Protein AF-A0A2D4SKU7-F1 (afdb_monomer)

Structure (mmCIF, N/CA/C/O backbone):
data_AF-A0A2D4SKU7-F1
#
_entry.id   AF-A0A2D4SKU7-F1
#
loop_
_atom_site.group_PDB
_atom_site.id
_atom_site.type_symbol
_atom_site.label_atom_id
_atom_site.label_alt_id
_atom_site.label_comp_id
_atom_site.label_asym_id
_atom_site.label_entity_id
_atom_site.label_seq_id
_atom_site.pdbx_PDB_ins_code
_atom_site.Cartn_x
_atom_site.Cartn_y
_atom_site.Cartn_z
_atom_site.occupancy
_atom_site.B_iso_or_equiv
_atom_site.auth_seq_id
_atom_site.auth_comp_id
_atom_site.auth_asym_id
_atom_site.auth_atom_id
_atom_site.pdbx_PDB_model_num
ATOM 1 N N . GLY A 1 1 ? -7.845 -30.306 3.297 1.00 78.06 1 GLY A N 1
ATOM 2 C CA . GLY A 1 1 ? -8.300 -29.104 2.584 1.00 78.06 1 GLY A CA 1
ATOM 3 C C . GLY A 1 1 ? -9.261 -28.316 3.445 1.00 78.06 1 GLY A C 1
ATOM 4 O O . GLY A 1 1 ? -8.821 -27.624 4.348 1.00 78.06 1 GLY A O 1
ATOM 5 N N . LEU A 1 2 ? -10.568 -28.457 3.216 1.00 81.75 2 LEU A N 1
ATOM 6 C CA . LEU A 1 2 ? -11.582 -27.670 3.930 1.00 81.75 2 LEU A CA 1
ATOM 7 C C . LEU A 1 2 ? -11.610 -27.916 5.449 1.00 81.75 2 LEU A C 1
ATOM 9 O O . LEU A 1 2 ? -11.621 -26.954 6.203 1.00 81.75 2 LEU A O 1
ATOM 13 N N . SER A 1 3 ? -11.548 -29.174 5.896 1.00 86.38 3 SER A N 1
ATOM 14 C CA . SER A 1 3 ? -11.511 -29.528 7.328 1.00 86.38 3 SER A CA 1
ATOM 15 C C . SER A 1 3 ? -10.332 -28.902 8.078 1.00 86.38 3 SER A C 1
ATOM 17 O O . SER A 1 3 ? -10.432 -28.533 9.243 1.00 86.38 3 SER A O 1
ATOM 19 N N . GLU A 1 4 ? -9.208 -28.751 7.390 1.00 87.31 4 GLU A N 1
ATOM 20 C CA . GLU A 1 4 ? -8.009 -28.124 7.928 1.00 87.31 4 GLU A CA 1
ATOM 21 C C . GLU A 1 4 ? -8.198 -26.608 8.065 1.00 87.31 4 GLU A C 1
ATOM 23 O O . GLU A 1 4 ? -7.924 -26.058 9.127 1.00 87.31 4 GLU A O 1
ATOM 28 N N . VAL A 1 5 ? -8.768 -25.944 7.052 1.00 85.75 5 VAL A N 1
ATOM 29 C CA . VAL A 1 5 ? -9.139 -24.523 7.158 1.00 85.75 5 VAL A CA 1
ATOM 30 C C . VAL A 1 5 ? -10.176 -24.298 8.256 1.00 85.75 5 VAL A C 1
ATOM 32 O O . VAL A 1 5 ? -10.014 -23.365 9.033 1.00 85.75 5 VAL A O 1
ATOM 35 N N . GLN A 1 6 ? -11.180 -25.174 8.383 1.00 89.50 6 GLN A N 1
ATOM 36 C CA . GLN A 1 6 ? -12.150 -25.140 9.484 1.00 89.50 6 GLN A CA 1
ATOM 37 C C . GLN A 1 6 ? -11.443 -25.162 10.843 1.00 89.50 6 GLN A C 1
ATOM 39 O O . GLN A 1 6 ? -11.749 -24.337 11.695 1.00 89.50 6 GLN A O 1
ATOM 44 N N . SER A 1 7 ? -10.430 -26.018 11.012 1.00 90.44 7 SER A N 1
ATOM 45 C CA . SER A 1 7 ? -9.638 -26.047 12.249 1.00 90.44 7 SER A CA 1
ATOM 46 C C . SER A 1 7 ? -8.828 -24.767 12.497 1.00 90.44 7 SER A C 1
ATOM 48 O O . SER A 1 7 ? -8.587 -24.409 13.646 1.00 90.44 7 SER A O 1
ATOM 50 N N . TYR A 1 8 ? -8.409 -24.057 11.443 1.00 88.81 8 TYR A N 1
ATOM 51 C CA . TYR A 1 8 ? -7.686 -22.785 11.571 1.00 88.81 8 TYR A CA 1
ATOM 52 C C . TYR A 1 8 ? -8.610 -21.632 11.968 1.00 88.81 8 TYR A C 1
ATOM 54 O O . TYR A 1 8 ? -8.194 -20.744 12.719 1.00 88.81 8 TYR A O 1
ATOM 62 N N . ILE A 1 9 ? -9.857 -21.662 11.488 1.00 89.38 9 ILE A N 1
ATOM 63 C CA . ILE A 1 9 ? -10.848 -20.612 11.738 1.00 89.38 9 ILE A CA 1
ATOM 64 C C . ILE A 1 9 ? -11.723 -20.860 12.975 1.00 89.38 9 ILE A C 1
ATOM 66 O O . ILE A 1 9 ? -12.440 -19.955 13.370 1.00 89.38 9 ILE A O 1
ATOM 70 N N . ASP A 1 10 ? -11.659 -22.034 13.609 1.00 90.56 10 ASP A N 1
ATOM 71 C CA . ASP A 1 10 ? -12.553 -22.434 14.716 1.00 90.56 10 ASP A CA 1
ATOM 72 C C . ASP A 1 10 ? -12.557 -21.439 15.895 1.00 90.56 10 ASP A C 1
ATOM 74 O O . ASP A 1 10 ? -13.580 -21.156 16.510 1.00 90.56 10 ASP A O 1
ATOM 78 N N . GLN A 1 11 ? -11.408 -20.811 16.160 1.00 90.00 11 GLN A N 1
ATOM 79 C CA . GLN A 1 11 ? -11.264 -19.777 17.193 1.00 90.00 11 GLN A CA 1
ATOM 80 C C . GLN A 1 11 ? -11.868 -18.403 16.819 1.00 90.00 11 GLN A C 1
ATOM 82 O O . GLN A 1 11 ? -11.885 -17.493 17.654 1.00 90.00 11 GLN A O 1
ATOM 87 N N . TRP A 1 12 ? -12.299 -18.214 15.571 1.00 91.25 12 TRP A N 1
ATOM 88 C CA . TRP A 1 12 ? -12.826 -16.964 15.015 1.00 91.25 12 TRP A CA 1
ATOM 89 C C . TRP A 1 12 ? -14.350 -17.039 14.925 1.00 91.25 12 TRP A C 1
ATOM 91 O O . TRP A 1 12 ? -14.935 -17.181 13.852 1.00 91.25 12 TRP A O 1
ATOM 101 N N . THR A 1 13 ? -14.993 -16.990 16.091 1.00 93.81 13 THR A N 1
ATOM 102 C CA . THR A 1 13 ? -16.454 -17.027 16.196 1.00 93.81 13 THR A CA 1
ATOM 103 C C . THR A 1 13 ? -17.090 -15.751 15.642 1.00 93.81 13 THR A C 1
ATOM 105 O O . THR A 1 13 ? -16.451 -14.700 15.577 1.00 93.81 13 THR A O 1
ATOM 108 N N . LEU A 1 14 ? -18.377 -15.836 15.284 1.00 93.81 14 LEU A N 1
ATOM 109 C CA . LEU A 1 14 ? -19.170 -14.700 14.804 1.00 93.81 14 LEU A CA 1
ATOM 110 C C . LEU A 1 14 ? -19.081 -13.496 15.757 1.00 93.81 14 LEU A C 1
ATOM 112 O O . LEU A 1 14 ? -18.708 -12.414 15.321 1.00 93.81 14 LEU A O 1
ATOM 116 N N . GLU A 1 15 ? -19.366 -13.717 17.043 1.00 95.06 15 GLU A N 1
ATOM 117 C CA . GLU A 1 15 ? -19.338 -12.698 18.104 1.00 95.06 15 GLU A CA 1
ATOM 118 C C . GLU A 1 15 ? -17.958 -12.039 18.219 1.00 95.06 15 GLU A C 1
ATOM 120 O O . GLU A 1 15 ? -17.820 -10.815 18.247 1.00 95.06 15 GLU A O 1
ATOM 125 N N . ARG A 1 16 ? -16.896 -12.854 18.210 1.00 94.12 16 ARG A N 1
ATOM 126 C CA . ARG A 1 16 ? -15.523 -12.352 18.286 1.00 94.12 16 ARG A CA 1
ATOM 127 C C . ARG A 1 16 ? -15.187 -11.476 17.081 1.00 94.12 16 ARG A C 1
ATOM 129 O O . ARG A 1 16 ? -14.593 -10.414 17.251 1.00 94.12 16 ARG A O 1
ATOM 136 N N . CYS A 1 17 ? -15.532 -11.920 15.875 1.00 94.00 17 CYS A N 1
ATOM 137 C CA . CYS A 1 17 ? -15.286 -11.165 14.649 1.00 94.00 17 CYS A CA 1
ATOM 138 C C . CYS A 1 17 ? -16.103 -9.870 14.598 1.00 94.00 17 CYS A C 1
ATOM 140 O O . CYS A 1 17 ? -15.540 -8.832 14.262 1.00 94.00 17 CYS A O 1
ATOM 142 N N . ALA A 1 18 ? -17.381 -9.910 14.980 1.00 94.00 18 ALA A N 1
ATOM 143 C CA . ALA A 1 18 ? -18.250 -8.738 15.026 1.00 94.00 18 ALA A CA 1
ATOM 144 C C . ALA A 1 18 ? -17.685 -7.665 15.971 1.00 94.00 18 ALA A C 1
ATOM 146 O O . ALA A 1 18 ? -17.494 -6.524 15.550 1.00 94.00 18 ALA A O 1
ATOM 147 N N . ASN A 1 19 ? -17.279 -8.061 17.183 1.00 91.44 19 ASN A N 1
ATOM 148 C CA . ASN A 1 19 ? -16.647 -7.170 18.157 1.00 91.44 19 ASN A CA 1
ATOM 149 C C . ASN A 1 19 ? -15.362 -6.519 17.605 1.00 91.44 19 ASN A C 1
ATOM 151 O O . ASN A 1 19 ? -15.233 -5.297 17.615 1.00 91.44 19 ASN A O 1
ATOM 155 N N . ILE A 1 20 ? -14.445 -7.305 17.023 1.00 90.75 20 ILE A N 1
ATOM 156 C CA . ILE A 1 20 ? -13.213 -6.770 16.403 1.00 90.75 20 ILE A CA 1
ATOM 157 C C . ILE A 1 20 ? -13.546 -5.765 15.284 1.00 90.75 20 ILE A C 1
ATOM 159 O O . ILE A 1 20 ? -12.910 -4.715 15.154 1.00 90.75 20 ILE A O 1
ATOM 163 N N . CYS A 1 21 ? -14.563 -6.068 14.478 1.00 89.75 21 CYS A N 1
ATOM 164 C CA . CYS A 1 21 ? -15.020 -5.204 13.395 1.00 89.75 21 CYS A CA 1
ATOM 165 C C . CYS A 1 21 ? -15.825 -3.983 13.868 1.00 89.75 21 CYS A C 1
ATOM 167 O O . CYS A 1 21 ? -16.117 -3.126 13.035 1.00 89.75 21 CYS A O 1
ATOM 169 N N . GLY A 1 22 ? -16.134 -3.857 15.164 1.00 89.38 22 GLY A N 1
ATOM 170 C CA . GLY A 1 22 ? -16.966 -2.774 15.694 1.00 89.38 22 GLY A CA 1
ATOM 171 C C . GLY A 1 22 ? -18.410 -2.843 15.192 1.00 89.38 22 GLY A C 1
ATOM 172 O O . GLY A 1 22 ? -19.025 -1.810 14.951 1.00 89.38 22 GLY A O 1
ATOM 173 N N . LEU A 1 23 ? -18.923 -4.055 14.969 1.00 93.06 23 LEU A N 1
ATOM 174 C CA . LEU A 1 23 ? -20.267 -4.325 14.464 1.00 93.06 23 LEU A CA 1
ATOM 175 C C . LEU A 1 23 ? -21.053 -5.161 15.471 1.00 93.06 23 LEU A C 1
ATOM 177 O O . LEU A 1 23 ? -20.482 -5.939 16.233 1.00 93.06 23 LEU A O 1
ATOM 181 N N . GLU A 1 24 ? -22.377 -5.056 15.429 1.00 94.62 24 GLU A N 1
ATOM 182 C CA . GLU A 1 24 ? -23.240 -5.992 16.147 1.00 94.62 24 GLU A CA 1
ATOM 183 C C . GLU A 1 24 ? -23.232 -7.369 15.465 1.00 94.62 24 GLU A C 1
ATOM 185 O O . GLU A 1 24 ? -23.207 -7.471 14.232 1.00 94.62 24 GLU A O 1
ATOM 190 N N . ASP A 1 25 ? -23.360 -8.443 16.249 1.00 95.31 25 ASP A N 1
ATOM 191 C CA . ASP A 1 25 ? -23.411 -9.827 15.754 1.00 95.31 25 ASP A CA 1
ATOM 192 C C . ASP A 1 25 ? -24.433 -10.020 14.625 1.00 95.31 25 ASP A C 1
ATOM 194 O O . ASP A 1 25 ? -24.171 -10.707 13.633 1.00 95.31 25 ASP A O 1
ATOM 198 N N . VAL A 1 26 ? -25.604 -9.385 14.751 1.00 95.94 26 VAL A N 1
ATOM 199 C CA . VAL A 1 26 ? -26.689 -9.463 13.763 1.00 95.94 26 VAL A CA 1
ATOM 200 C C . VAL A 1 26 ? -26.302 -8.766 12.457 1.00 95.94 26 VAL A C 1
ATOM 202 O O . VAL A 1 26 ? -26.588 -9.290 11.378 1.00 95.94 26 VAL A O 1
ATOM 205 N N . GLN A 1 27 ? -25.623 -7.618 12.532 1.00 95.88 27 GLN A N 1
ATOM 206 C CA . GLN A 1 27 ? -25.149 -6.883 11.358 1.00 95.88 27 GLN A CA 1
ATOM 207 C C . GLN A 1 27 ? -24.073 -7.685 10.625 1.00 95.88 27 GLN A C 1
ATOM 209 O O . GLN A 1 27 ? -24.173 -7.886 9.412 1.00 95.88 27 GLN A O 1
ATOM 214 N N . PHE A 1 28 ? -23.090 -8.204 11.366 1.00 95.25 28 PHE A N 1
ATOM 215 C CA . PHE A 1 28 ? -22.001 -9.001 10.811 1.00 95.25 28 PHE A CA 1
ATOM 216 C C . PHE A 1 28 ? -22.521 -10.297 10.171 1.00 95.25 28 PHE A C 1
ATOM 218 O O . PHE A 1 28 ? -22.233 -10.584 9.009 1.00 95.25 28 PHE A O 1
ATOM 225 N N . SER A 1 29 ? -23.388 -11.034 10.872 1.00 95.75 29 SER A N 1
ATOM 226 C CA . SER A 1 29 ? -24.052 -12.232 10.338 1.00 95.75 29 SER A CA 1
ATOM 227 C C . SER A 1 29 ? -24.882 -11.928 9.090 1.00 95.75 29 SER A C 1
ATOM 229 O O . SER A 1 29 ? -24.810 -12.649 8.092 1.00 95.75 29 SER A O 1
ATOM 231 N N . GLY A 1 30 ? -25.634 -10.823 9.108 1.00 96.44 30 GLY A N 1
ATOM 232 C CA . GLY A 1 30 ? -26.412 -10.356 7.967 1.00 96.44 30 GLY A CA 1
ATOM 233 C C . GLY A 1 30 ? -25.545 -10.069 6.741 1.00 96.44 30 GLY A C 1
ATOM 234 O O . GLY A 1 30 ? -25.915 -10.468 5.637 1.00 96.44 30 GLY A O 1
ATOM 235 N N . LEU A 1 31 ? -24.383 -9.433 6.919 1.00 94.31 31 LEU A N 1
ATOM 236 C CA . LEU A 1 31 ? -23.403 -9.205 5.851 1.00 94.31 31 LEU A CA 1
ATOM 237 C C . LEU A 1 31 ? -22.865 -10.527 5.291 1.00 94.31 31 LEU A C 1
ATOM 239 O O . LEU A 1 31 ? -22.911 -10.737 4.077 1.00 94.31 31 LEU A O 1
ATOM 243 N N . CYS A 1 32 ? -22.436 -11.449 6.160 1.00 93.38 32 CYS A N 1
ATOM 244 C CA . CYS A 1 32 ? -21.943 -12.764 5.747 1.00 93.38 32 CYS A CA 1
ATOM 245 C C . CYS A 1 32 ? -23.000 -13.552 4.960 1.00 93.38 32 CYS A C 1
ATOM 247 O O . CYS A 1 32 ? -22.698 -14.109 3.905 1.00 93.38 32 CYS A O 1
ATOM 249 N N . LEU A 1 33 ? -24.250 -13.575 5.434 1.00 94.19 33 LEU A N 1
ATOM 250 C CA . LEU A 1 33 ? -25.355 -14.260 4.762 1.00 94.19 33 LEU A CA 1
ATOM 251 C C . LEU A 1 33 ? -25.717 -13.608 3.428 1.00 94.19 33 LEU A C 1
ATOM 253 O O . LEU A 1 33 ? -25.976 -14.329 2.466 1.00 94.19 33 LEU A O 1
ATOM 257 N N . LYS A 1 34 ? -25.734 -12.270 3.357 1.00 94.31 34 LYS A N 1
ATOM 258 C CA . LYS A 1 34 ? -25.976 -11.536 2.107 1.00 94.31 34 LYS A CA 1
ATOM 259 C C . LYS A 1 34 ? -24.921 -11.887 1.066 1.00 94.31 34 LYS A C 1
ATOM 261 O O . LYS A 1 34 ? -25.294 -12.245 -0.043 1.00 94.31 34 LYS A O 1
ATOM 266 N N . PHE A 1 35 ? -23.639 -11.855 1.431 1.00 92.94 35 PHE A N 1
ATOM 267 C CA . PHE A 1 35 ? -22.555 -12.192 0.509 1.00 92.94 35 PHE A CA 1
ATOM 268 C C . PHE A 1 35 ? -22.586 -13.672 0.098 1.00 92.94 35 PHE A C 1
ATOM 270 O O . PHE A 1 35 ? -22.536 -13.990 -1.086 1.00 92.94 35 PHE A O 1
ATOM 277 N N . ALA A 1 36 ? -22.746 -14.588 1.058 1.00 92.44 36 ALA A N 1
ATOM 278 C CA . ALA A 1 36 ? -22.753 -16.027 0.787 1.00 92.44 36 ALA A CA 1
ATOM 279 C C . ALA A 1 36 ? -23.958 -16.500 -0.042 1.00 92.44 36 ALA A C 1
ATOM 281 O O . ALA A 1 36 ? -23.867 -17.522 -0.717 1.00 92.44 36 ALA A O 1
ATOM 282 N N . ARG A 1 37 ? -25.092 -15.790 0.024 1.00 91.88 37 ARG A N 1
ATOM 283 C CA . ARG A 1 37 ? -26.303 -16.088 -0.760 1.00 91.88 37 ARG A CA 1
ATOM 284 C C . ARG A 1 37 ? -26.435 -15.241 -2.018 1.00 91.88 37 ARG A C 1
ATOM 286 O O . ARG A 1 37 ? -27.388 -15.448 -2.770 1.00 91.88 37 ARG A O 1
ATOM 293 N N . ALA A 1 38 ? -25.546 -14.274 -2.227 1.00 90.19 38 ALA A N 1
ATOM 294 C CA . ALA A 1 38 ? -25.576 -13.464 -3.427 1.00 90.19 38 ALA A CA 1
ATOM 295 C C . ALA A 1 38 ? -25.412 -14.379 -4.645 1.00 90.19 38 ALA A C 1
ATOM 297 O O . ALA A 1 38 ? -24.568 -15.273 -4.651 1.00 90.19 38 ALA A O 1
ATOM 298 N N . ALA A 1 39 ? -26.233 -14.165 -5.675 1.00 85.25 39 ALA A N 1
ATOM 299 C CA . ALA A 1 39 ? -26.074 -14.886 -6.936 1.00 85.25 39 ALA A CA 1
ATOM 300 C C . ALA A 1 39 ? -24.706 -14.584 -7.575 1.00 85.25 39 ALA A C 1
ATOM 302 O O . ALA A 1 39 ? -24.121 -15.448 -8.225 1.00 85.25 39 ALA A O 1
ATOM 303 N N . MET A 1 40 ? -24.227 -13.354 -7.362 1.00 84.19 40 MET A N 1
ATOM 304 C CA . MET A 1 40 ? -22.917 -12.835 -7.736 1.00 84.19 40 MET A CA 1
ATOM 305 C C . MET A 1 40 ? -22.472 -11.863 -6.639 1.00 84.19 40 MET A C 1
ATOM 307 O O . MET A 1 40 ? -23.270 -11.028 -6.204 1.00 84.19 40 MET A O 1
ATOM 311 N N . GLY A 1 41 ? -21.230 -11.976 -6.182 1.00 83.81 41 GLY A N 1
ATOM 312 C CA . GLY A 1 41 ? -20.671 -11.118 -5.146 1.00 83.81 41 GLY A CA 1
ATOM 313 C C . GLY A 1 41 ? -19.182 -10.886 -5.352 1.00 83.81 41 GLY A C 1
ATOM 314 O O . GLY A 1 41 ? -18.421 -11.828 -5.563 1.00 83.81 41 GLY A O 1
ATOM 315 N N . VAL A 1 42 ? -18.769 -9.628 -5.235 1.00 85.06 42 VAL A N 1
ATOM 316 C CA . VAL A 1 42 ? -17.371 -9.205 -5.317 1.00 85.06 42 VAL A CA 1
ATOM 317 C C . VAL A 1 42 ? -17.016 -8.382 -4.083 1.00 85.06 42 VAL A C 1
ATOM 319 O O . VAL A 1 42 ? -17.819 -7.583 -3.600 1.00 85.06 42 VAL A O 1
ATOM 322 N N . VAL A 1 43 ? -15.821 -8.604 -3.541 1.00 84.69 43 VAL A N 1
ATOM 323 C CA . VAL A 1 43 ? -15.245 -7.770 -2.482 1.00 84.69 43 VAL A CA 1
ATOM 324 C C . VAL A 1 43 ? -14.186 -6.874 -3.105 1.00 84.69 43 VAL A C 1
ATOM 326 O O . VAL A 1 43 ? -13.148 -7.368 -3.551 1.00 84.69 43 VAL A O 1
ATOM 329 N N . HIS A 1 44 ? -14.433 -5.567 -3.081 1.00 81.75 44 HIS A N 1
ATOM 330 C CA . HIS A 1 44 ? -13.432 -4.554 -3.394 1.00 81.75 44 HIS A CA 1
ATOM 331 C C . HIS A 1 44 ? -12.664 -4.209 -2.121 1.00 81.75 44 HIS A C 1
ATOM 333 O O . HIS A 1 44 ? -13.256 -3.850 -1.102 1.00 81.75 44 HIS A O 1
ATOM 339 N N . LEU A 1 45 ? -11.346 -4.375 -2.163 1.00 81.31 45 LEU A N 1
ATOM 340 C CA . LEU A 1 45 ? -10.480 -4.023 -1.047 1.00 81.31 45 LEU A CA 1
ATOM 341 C C . LEU A 1 45 ? -10.219 -2.516 -1.072 1.00 81.31 45 LEU A C 1
ATOM 343 O O . LEU A 1 45 ? -9.832 -1.976 -2.103 1.00 81.31 45 LEU A O 1
ATOM 347 N N . GLY A 1 46 ? -10.402 -1.853 0.069 1.00 80.44 46 GLY A N 1
ATOM 348 C CA . GLY A 1 46 ? -9.928 -0.481 0.248 1.00 80.44 46 GLY A CA 1
ATOM 349 C C . GLY A 1 46 ? -8.401 -0.423 0.360 1.00 80.44 46 GLY A C 1
ATOM 350 O O . GLY A 1 46 ? -7.755 -1.434 0.653 1.00 80.44 46 GLY A O 1
ATOM 351 N N . ALA A 1 47 ? -7.833 0.775 0.199 1.00 76.31 47 ALA A N 1
ATOM 352 C CA . ALA A 1 47 ? -6.385 1.019 0.203 1.00 76.31 47 ALA A CA 1
ATOM 353 C C . ALA A 1 47 ? -5.645 0.486 1.456 1.00 76.31 47 ALA A C 1
ATOM 355 O O . ALA A 1 47 ? -4.477 0.104 1.375 1.00 76.31 47 ALA A O 1
ATOM 356 N N . GLY A 1 48 ? -6.331 0.386 2.600 1.00 84.06 48 GLY A N 1
ATOM 357 C CA . GLY A 1 48 ? -5.763 -0.110 3.861 1.00 84.06 48 GLY A CA 1
ATOM 358 C C . GLY A 1 48 ? -5.918 -1.593 4.154 1.00 84.06 48 GLY A C 1
ATOM 359 O O . GLY A 1 48 ? -5.302 -2.124 5.082 1.00 84.06 48 GLY A O 1
ATOM 360 N N . ALA A 1 49 ? -6.713 -2.311 3.358 1.00 86.50 49 ALA A N 1
ATOM 361 C CA . ALA A 1 49 ? -7.052 -3.700 3.662 1.00 86.50 49 ALA A CA 1
ATOM 362 C C . ALA A 1 49 ? -5.812 -4.613 3.733 1.00 86.50 49 ALA A C 1
ATOM 364 O O . ALA A 1 49 ? -5.800 -5.591 4.485 1.00 86.50 49 ALA A O 1
ATOM 365 N N . LEU A 1 50 ? -4.761 -4.275 2.976 1.00 89.56 50 LEU A N 1
ATOM 366 C CA . LEU A 1 50 ? -3.513 -5.036 2.871 1.00 89.56 50 LEU A CA 1
ATOM 367 C C . LEU A 1 50 ? -2.285 -4.284 3.419 1.00 89.56 50 LEU A C 1
ATOM 369 O O . LEU A 1 50 ? -1.158 -4.762 3.279 1.00 89.56 50 LEU A O 1
ATOM 373 N N . SER A 1 51 ? -2.490 -3.150 4.086 1.00 90.44 51 SER A N 1
ATOM 374 C CA . SER A 1 51 ? -1.420 -2.289 4.612 1.00 90.44 51 SER A CA 1
ATOM 375 C C . SER A 1 51 ? -1.281 -2.443 6.131 1.00 90.44 51 SER A C 1
ATOM 377 O O . SER A 1 51 ? -1.171 -1.476 6.878 1.00 90.44 51 SER A O 1
ATOM 379 N N . ASN A 1 52 ? -1.330 -3.686 6.618 1.00 92.56 52 ASN A N 1
ATOM 380 C CA . ASN A 1 52 ? -1.300 -4.021 8.044 1.00 92.56 52 ASN A CA 1
ATOM 381 C C . ASN A 1 52 ? -0.488 -5.300 8.316 1.00 92.56 52 ASN A C 1
ATOM 383 O O . ASN A 1 52 ? -0.082 -6.018 7.401 1.00 92.56 52 ASN A O 1
ATOM 387 N N . HIS A 1 53 ? -0.291 -5.626 9.598 1.00 91.25 53 HIS A N 1
ATOM 388 C CA . HIS A 1 53 ? 0.479 -6.798 10.036 1.00 91.25 53 HIS A CA 1
ATOM 389 C C . HIS A 1 53 ? -0.006 -8.146 9.480 1.00 91.25 53 HIS A C 1
ATOM 391 O O . HIS A 1 53 ? 0.773 -9.097 9.437 1.00 91.25 53 HIS A O 1
ATOM 397 N N . ASN A 1 54 ? -1.274 -8.248 9.083 1.00 92.75 54 ASN A N 1
ATOM 398 C CA . ASN A 1 54 ? -1.889 -9.487 8.622 1.00 92.75 54 ASN A CA 1
ATOM 399 C C . ASN A 1 54 ? -2.149 -9.480 7.107 1.00 92.75 54 ASN A C 1
ATOM 401 O O . ASN A 1 54 ? -2.964 -10.274 6.642 1.00 92.75 54 ASN A O 1
ATOM 405 N N . SER A 1 55 ? -1.472 -8.625 6.330 1.00 89.31 55 SER A N 1
ATOM 406 C CA . SER A 1 55 ? -1.738 -8.409 4.897 1.00 89.31 55 SER A CA 1
ATOM 407 C C . SER A 1 55 ? -1.831 -9.694 4.066 1.00 89.31 55 SER A C 1
ATOM 409 O O . SER A 1 55 ? -2.789 -9.875 3.320 1.00 89.31 55 SER A O 1
ATOM 411 N N . ALA A 1 56 ? -0.899 -10.636 4.240 1.00 87.94 56 ALA A N 1
ATOM 412 C CA . ALA A 1 56 ? -0.920 -11.919 3.533 1.00 87.94 56 ALA A CA 1
ATOM 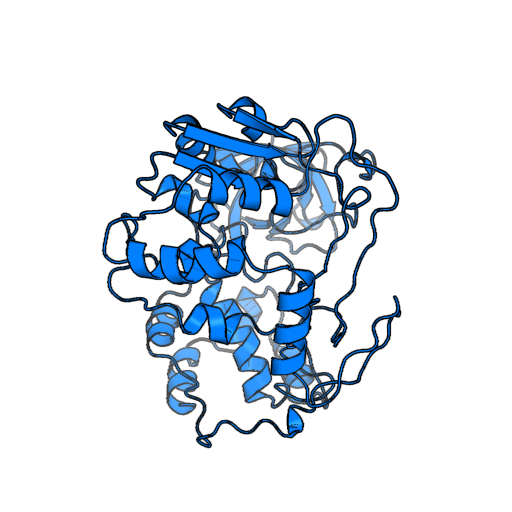413 C C . ALA A 1 56 ? -2.150 -12.767 3.876 1.00 87.94 56 ALA A C 1
ATOM 415 O O . ALA A 1 56 ? -2.759 -13.376 2.995 1.00 87.94 56 ALA A O 1
ATOM 416 N N . LEU A 1 57 ? -2.530 -12.801 5.156 1.00 90.44 57 LEU A N 1
ATOM 417 C CA . LEU A 1 57 ? -3.725 -13.517 5.585 1.00 90.44 57 LEU A CA 1
ATOM 418 C C . LEU A 1 57 ? -4.993 -12.812 5.096 1.00 90.44 57 LEU A C 1
ATOM 420 O O . LEU A 1 57 ? -5.931 -13.492 4.697 1.00 90.44 57 LEU A O 1
ATOM 424 N N . GLY A 1 58 ? -5.006 -11.476 5.077 1.00 90.31 58 GLY A N 1
ATOM 425 C CA . GLY A 1 58 ? -6.087 -10.671 4.509 1.00 90.31 58 GLY A CA 1
ATOM 426 C C . GLY A 1 58 ? -6.284 -10.941 3.017 1.00 90.31 58 GLY A C 1
ATOM 427 O O . GLY A 1 58 ? -7.399 -11.232 2.592 1.00 90.31 58 GLY A O 1
ATOM 428 N N . ALA A 1 59 ? -5.199 -10.951 2.238 1.00 86.62 59 ALA A N 1
ATOM 429 C CA . ALA A 1 59 ? -5.225 -11.292 0.816 1.00 86.62 59 ALA A CA 1
ATOM 430 C C . ALA A 1 59 ? -5.727 -12.727 0.583 1.00 86.62 59 ALA A C 1
ATOM 432 O O . ALA A 1 59 ? -6.590 -12.959 -0.266 1.00 86.62 59 ALA A O 1
ATOM 433 N N . TRP A 1 60 ? -5.251 -13.691 1.380 1.00 89.00 60 TRP A N 1
ATOM 434 C CA . TRP A 1 60 ? -5.765 -15.058 1.317 1.00 89.00 60 TRP A CA 1
ATOM 435 C C . TRP A 1 60 ? -7.251 -15.127 1.686 1.00 89.00 60 TRP A C 1
ATOM 437 O O . TRP A 1 60 ? -8.011 -15.776 0.975 1.00 89.00 60 TRP A O 1
ATOM 447 N N . ALA A 1 61 ? -7.689 -14.454 2.754 1.00 89.81 61 ALA A N 1
ATOM 448 C CA . ALA A 1 61 ? -9.080 -14.466 3.209 1.00 89.81 61 ALA A CA 1
ATOM 449 C C . ALA A 1 61 ? -10.018 -13.856 2.158 1.00 89.81 61 ALA A C 1
ATOM 451 O O . ALA A 1 61 ? -11.094 -14.397 1.896 1.00 89.81 61 ALA A O 1
ATOM 452 N N . TRP A 1 62 ? -9.572 -12.785 1.501 1.00 88.88 62 TRP A N 1
ATOM 453 C CA . TRP A 1 62 ? -10.249 -12.183 0.359 1.00 88.88 62 TRP A CA 1
ATOM 454 C C . TRP A 1 62 ? -10.422 -13.175 -0.797 1.00 88.88 62 TRP A C 1
ATOM 456 O O . TRP A 1 62 ? -11.520 -13.314 -1.326 1.00 88.88 62 TRP A O 1
ATOM 466 N N . MET A 1 63 ? -9.397 -13.941 -1.172 1.00 84.56 63 MET A N 1
ATOM 467 C CA . MET A 1 63 ? -9.563 -14.985 -2.194 1.00 84.56 63 MET A CA 1
ATOM 468 C C . MET A 1 63 ? -10.457 -16.132 -1.701 1.00 84.56 63 MET A C 1
ATOM 470 O O . MET A 1 63 ? -11.358 -16.587 -2.410 1.00 84.56 63 MET A O 1
ATOM 474 N N . ALA A 1 64 ? -10.237 -16.579 -0.466 1.00 87.50 64 ALA A N 1
ATOM 475 C CA . ALA A 1 64 ? -10.927 -17.698 0.155 1.00 87.50 64 ALA A CA 1
ATOM 476 C C . ALA A 1 64 ? -12.438 -17.472 0.220 1.00 87.50 64 ALA A C 1
ATOM 478 O O . ALA A 1 64 ? -13.188 -18.385 -0.125 1.00 87.50 64 ALA A O 1
ATOM 479 N N . VAL A 1 65 ? -12.895 -16.269 0.593 1.00 89.19 65 VAL A N 1
ATOM 480 C CA . VAL A 1 65 ? -14.331 -15.976 0.705 1.00 89.19 65 VAL A CA 1
ATOM 481 C C . VAL A 1 65 ? -15.044 -16.114 -0.642 1.00 89.19 65 VAL A C 1
ATOM 483 O O . VAL A 1 65 ? -16.133 -16.684 -0.698 1.00 89.19 65 VAL A O 1
ATOM 486 N N . HIS A 1 66 ? -14.413 -15.707 -1.748 1.00 87.25 66 HIS A N 1
ATOM 487 C CA . HIS A 1 66 ? -14.975 -15.906 -3.086 1.00 87.25 66 HIS A CA 1
ATOM 488 C C . HIS A 1 66 ? -14.984 -17.384 -3.483 1.00 87.25 66 HIS A C 1
ATOM 490 O O . HIS A 1 66 ? -15.973 -17.866 -4.031 1.00 87.25 66 HIS A O 1
ATOM 496 N N . MET A 1 67 ? -13.921 -18.131 -3.168 1.00 84.81 67 MET A N 1
ATOM 497 C CA . MET A 1 67 ? -13.860 -19.563 -3.479 1.00 84.81 67 MET A CA 1
ATOM 498 C C . MET A 1 67 ? -14.936 -20.363 -2.733 1.00 84.81 67 MET A C 1
ATOM 500 O O . MET A 1 67 ? -15.647 -21.151 -3.354 1.00 84.81 67 MET A O 1
ATOM 504 N N . VAL A 1 68 ? -15.099 -20.155 -1.420 1.00 86.94 68 VAL A N 1
ATOM 505 C CA . VAL A 1 68 ? -16.051 -20.938 -0.602 1.00 86.94 68 VAL A CA 1
ATOM 506 C C . VAL A 1 68 ? -17.511 -20.585 -0.870 1.00 86.94 68 VAL A C 1
ATOM 508 O O . VAL A 1 68 ? -18.382 -21.431 -0.691 1.00 86.94 68 VAL A O 1
ATOM 511 N N . THR A 1 69 ? -17.785 -19.361 -1.325 1.00 87.94 69 THR A N 1
ATOM 512 C CA . THR A 1 69 ? -19.137 -18.918 -1.711 1.00 87.94 69 THR A CA 1
ATOM 513 C C . THR A 1 69 ? -19.442 -19.166 -3.187 1.00 87.94 69 THR A C 1
ATOM 515 O O . THR A 1 69 ? -20.508 -18.795 -3.667 1.00 87.94 69 THR A O 1
ATOM 518 N N . ALA A 1 70 ? -18.522 -19.812 -3.915 1.00 85.12 70 ALA A N 1
ATOM 519 C CA . ALA A 1 70 ? -18.605 -20.015 -5.357 1.00 85.12 70 ALA A CA 1
ATOM 520 C C . ALA A 1 70 ? -18.795 -18.707 -6.155 1.00 85.12 70 ALA A C 1
ATOM 522 O O . ALA A 1 70 ? -19.363 -18.719 -7.244 1.00 85.12 70 ALA A O 1
ATOM 523 N N . ASN A 1 71 ? -18.289 -17.597 -5.617 1.00 84.25 71 ASN A N 1
ATOM 524 C CA . ASN A 1 71 ? -18.183 -16.296 -6.274 1.00 84.25 71 ASN A CA 1
ATOM 525 C C . ASN A 1 71 ? -16.815 -16.095 -6.955 1.00 84.25 71 ASN A C 1
ATOM 527 O O . ASN A 1 71 ? -16.533 -15.021 -7.469 1.00 84.25 71 ASN A O 1
ATOM 531 N N . ALA A 1 72 ? -15.929 -17.093 -6.949 1.00 79.31 72 ALA A N 1
ATOM 532 C CA . ALA A 1 72 ? -14.704 -17.074 -7.746 1.00 79.31 72 ALA A CA 1
ATOM 533 C C . ALA A 1 72 ? -14.980 -17.589 -9.168 1.00 79.31 72 ALA A C 1
ATOM 535 O O . ALA A 1 72 ? -15.733 -18.551 -9.334 1.00 79.31 72 ALA A O 1
ATOM 536 N N . LEU A 1 73 ? -14.322 -17.000 -10.175 1.00 70.94 73 LEU A N 1
ATOM 537 C CA . LEU A 1 73 ? -14.349 -17.465 -11.577 1.00 70.94 73 LEU A CA 1
ATOM 538 C C . LEU A 1 73 ? -15.757 -17.510 -12.206 1.00 70.94 73 LEU A C 1
ATOM 540 O O . LEU A 1 73 ? -16.059 -18.378 -13.027 1.00 70.94 73 LEU A O 1
ATOM 544 N N . ARG A 1 74 ? -16.630 -16.582 -11.807 1.00 69.12 74 ARG A N 1
ATOM 545 C CA . ARG A 1 74 ? -17.958 -16.379 -12.398 1.00 69.12 74 ARG A CA 1
ATOM 546 C C . ARG A 1 74 ? -18.134 -14.914 -12.796 1.00 69.12 74 ARG A C 1
ATOM 548 O O . ARG A 1 74 ? -17.549 -14.059 -12.126 1.00 69.12 74 ARG A O 1
ATOM 555 N N . PRO A 1 75 ? -18.964 -14.615 -13.811 1.00 66.12 75 PRO A N 1
ATOM 556 C CA . PRO A 1 75 ? -19.376 -13.243 -14.095 1.00 66.12 75 PRO A CA 1
ATOM 557 C C . PRO A 1 75 ? -19.918 -12.566 -12.828 1.00 66.12 75 PRO A C 1
ATOM 559 O O . PRO A 1 75 ? -20.672 -13.184 -12.076 1.00 66.12 75 PRO A O 1
ATOM 562 N N . GLY A 1 76 ? -19.491 -11.329 -12.557 1.00 65.25 76 GLY A N 1
ATOM 563 C CA . GLY A 1 76 ? -19.883 -10.565 -11.360 1.00 65.25 76 GLY A CA 1
ATOM 564 C C . GLY A 1 76 ? -19.280 -11.042 -10.025 1.00 65.25 76 GLY A C 1
ATOM 565 O O . GLY A 1 76 ? -19.637 -10.511 -8.974 1.00 65.25 76 GLY A O 1
ATOM 566 N N . GLY A 1 77 ? -18.397 -12.043 -10.048 1.00 65.75 77 GLY A N 1
ATOM 567 C CA . GLY A 1 77 ? -17.611 -12.502 -8.904 1.00 65.75 77 GLY A CA 1
ATOM 568 C C . GLY A 1 77 ? -16.179 -11.954 -8.901 1.00 65.75 77 GLY A C 1
ATOM 569 O O . GLY A 1 77 ? -15.831 -11.121 -9.735 1.00 65.75 77 GLY A O 1
ATOM 570 N N . ASN A 1 78 ? -15.315 -12.451 -8.003 1.00 65.31 78 ASN A N 1
ATOM 571 C CA . ASN A 1 78 ? -13.877 -12.178 -8.117 1.00 65.31 78 ASN A CA 1
ATOM 572 C C . ASN A 1 78 ? -13.344 -12.910 -9.348 1.00 65.31 78 ASN A C 1
ATOM 574 O O . ASN A 1 78 ? -13.132 -14.131 -9.358 1.00 65.31 78 ASN A O 1
ATOM 578 N N . TYR A 1 79 ? -13.218 -12.123 -10.405 1.00 58.06 79 TYR A N 1
ATOM 579 C CA . TYR A 1 79 ? -12.621 -12.491 -11.661 1.00 58.06 79 TYR A CA 1
ATOM 580 C C . TYR A 1 79 ? -11.163 -12.072 -11.569 1.00 58.06 79 TYR A C 1
ATOM 582 O O . TYR A 1 79 ? -10.863 -10.881 -11.503 1.00 58.06 79 TYR A O 1
ATOM 590 N N . GLU A 1 80 ? -10.240 -13.033 -11.556 1.00 53.28 80 GLU A N 1
ATOM 591 C CA . GLU A 1 80 ? -8.869 -12.677 -11.893 1.00 53.28 80 GLU A CA 1
ATOM 592 C C . GLU A 1 80 ? -8.896 -12.262 -13.363 1.00 53.28 80 GLU A C 1
ATOM 594 O O . GLU A 1 80 ? -8.908 -13.106 -14.263 1.00 53.28 80 GLU A O 1
ATOM 599 N N . ASN A 1 81 ? -8.994 -10.950 -13.586 1.00 49.34 81 ASN A N 1
ATOM 600 C CA . ASN A 1 81 ? -8.758 -10.365 -14.882 1.00 49.34 81 ASN A CA 1
ATOM 601 C C . ASN A 1 81 ? -7.305 -10.703 -15.206 1.00 49.34 81 ASN A C 1
ATOM 603 O O . ASN A 1 81 ? -6.374 -10.128 -14.632 1.00 49.34 81 ASN A O 1
ATOM 607 N N . LEU A 1 82 ? -7.114 -11.671 -16.104 1.00 45.22 82 LEU A N 1
ATOM 608 C CA . LEU A 1 82 ? -5.931 -11.633 -16.932 1.00 45.22 82 LEU A CA 1
ATOM 609 C C . LEU A 1 82 ? -6.010 -10.254 -17.564 1.00 45.22 82 LEU A C 1
ATOM 611 O O . LEU A 1 82 ? -6.845 -10.038 -18.439 1.00 45.22 82 LEU A O 1
ATOM 615 N N . GLY A 1 83 ? -5.190 -9.305 -17.107 1.00 47.22 83 GLY A N 1
ATOM 616 C CA . GLY A 1 83 ? -4.934 -8.131 -17.927 1.00 47.22 83 GLY A CA 1
ATOM 617 C C . GLY A 1 83 ? -4.562 -8.601 -19.336 1.00 47.22 83 GLY A C 1
ATOM 618 O O . GLY A 1 83 ? -4.423 -9.798 -19.607 1.00 47.22 83 GLY A O 1
ATOM 619 N N . ALA A 1 84 ? -4.327 -7.684 -20.260 1.00 45.12 84 ALA A N 1
ATOM 620 C CA . ALA A 1 84 ? -3.898 -8.102 -21.592 1.00 45.12 84 ALA A CA 1
ATOM 621 C C . ALA A 1 84 ? -2.701 -9.081 -21.601 1.00 45.12 84 ALA A C 1
ATOM 623 O O . ALA A 1 84 ? -2.519 -9.808 -22.575 1.00 45.12 84 ALA A O 1
ATOM 624 N N . PHE A 1 85 ? -1.930 -9.136 -20.505 1.00 50.03 85 PHE A N 1
ATOM 625 C CA . PHE A 1 85 ? -0.938 -10.166 -20.264 1.00 50.03 85 PHE A CA 1
ATOM 626 C C . PHE A 1 85 ? -0.952 -10.721 -18.823 1.00 50.03 85 PHE A C 1
ATOM 628 O O . PHE A 1 85 ? -1.096 -9.972 -17.852 1.00 50.03 85 PHE A O 1
ATOM 635 N N . ASP A 1 86 ? -0.728 -12.034 -18.673 1.00 51.25 86 ASP A N 1
ATOM 636 C CA . ASP A 1 86 ? -0.384 -12.654 -17.389 1.00 51.25 86 ASP A CA 1
ATOM 637 C C . ASP A 1 86 ? 1.138 -12.716 -17.235 1.00 51.25 86 ASP A C 1
ATOM 639 O O . ASP A 1 86 ? 1.803 -13.547 -17.851 1.00 51.25 86 ASP A O 1
ATOM 643 N N . LEU A 1 87 ? 1.711 -11.846 -16.401 1.00 53.31 87 LEU A N 1
ATOM 644 C CA . LEU A 1 87 ? 3.144 -11.898 -16.091 1.00 53.31 87 LEU A CA 1
ATOM 645 C C . LEU A 1 87 ? 3.504 -13.086 -15.185 1.00 53.31 87 LEU A C 1
ATOM 647 O O . LEU A 1 87 ? 4.684 -13.415 -15.066 1.00 53.31 87 LEU A O 1
ATOM 651 N N . TYR A 1 88 ? 2.526 -13.743 -14.548 1.00 52.97 88 TYR A N 1
ATOM 652 C CA . TYR A 1 88 ? 2.793 -14.784 -13.560 1.00 52.97 88 TYR A CA 1
ATOM 653 C C . TYR A 1 88 ? 3.571 -15.983 -14.127 1.00 52.97 88 TYR A C 1
ATOM 655 O O . TYR A 1 88 ? 4.566 -16.343 -13.507 1.00 52.97 88 TYR A O 1
ATOM 663 N N . PRO A 1 89 ? 3.246 -16.568 -15.299 1.00 50.12 89 PRO A N 1
ATOM 664 C CA . PRO A 1 89 ? 4.042 -17.646 -15.889 1.00 50.12 89 PRO A CA 1
ATOM 665 C C . PRO A 1 89 ? 5.502 -17.256 -16.146 1.00 50.12 89 PRO A C 1
ATOM 667 O O . PRO A 1 89 ? 6.402 -18.052 -15.885 1.00 50.12 89 PRO A O 1
ATOM 670 N N . ALA A 1 90 ? 5.752 -16.025 -16.608 1.00 54.41 90 ALA A N 1
ATOM 671 C CA . ALA A 1 90 ? 7.108 -15.532 -16.833 1.00 54.41 90 ALA A CA 1
ATOM 672 C C . ALA A 1 90 ? 7.865 -15.382 -15.504 1.00 54.41 90 ALA A C 1
ATOM 674 O O . ALA A 1 90 ? 8.969 -15.905 -15.360 1.00 54.41 90 ALA A O 1
ATOM 675 N N . LEU A 1 91 ? 7.246 -14.749 -14.505 1.00 54.19 91 LEU A N 1
ATOM 676 C CA . LEU A 1 91 ? 7.842 -14.551 -13.181 1.00 54.19 91 LEU A CA 1
ATOM 677 C C . LEU A 1 91 ? 8.044 -15.873 -12.422 1.00 54.19 91 LEU A C 1
ATOM 679 O O . LEU A 1 91 ? 9.068 -16.054 -11.772 1.00 54.19 91 LEU A O 1
ATOM 683 N N . ALA A 1 92 ? 7.109 -16.818 -12.539 1.00 52.88 92 ALA A N 1
ATOM 684 C CA . ALA A 1 92 ? 7.180 -18.139 -11.913 1.00 52.88 92 ALA A CA 1
ATOM 685 C C . ALA A 1 92 ? 8.216 -19.065 -12.572 1.00 52.88 92 ALA A C 1
ATOM 687 O O . ALA A 1 92 ? 8.650 -20.035 -11.953 1.00 52.88 92 ALA A O 1
ATOM 688 N N . SER A 1 93 ? 8.618 -18.779 -13.816 1.00 52.06 93 SER A N 1
ATOM 689 C CA . SER A 1 93 ? 9.668 -19.523 -14.524 1.00 52.06 93 SER A CA 1
ATOM 690 C C . SER A 1 93 ? 11.092 -19.132 -14.107 1.00 52.06 93 SER A C 1
ATOM 692 O O . SER A 1 93 ? 12.051 -19.818 -14.470 1.00 52.06 93 SER A O 1
ATOM 694 N N . LEU A 1 94 ? 11.247 -18.053 -13.332 1.00 56.62 94 LEU A N 1
ATOM 695 C CA . LEU A 1 94 ? 12.541 -17.642 -12.797 1.00 56.62 94 LEU A CA 1
ATOM 696 C C . LEU A 1 94 ? 13.012 -18.676 -11.762 1.00 56.62 94 LEU A C 1
ATOM 698 O O . LEU A 1 94 ? 12.317 -18.978 -10.793 1.00 56.62 94 LEU A O 1
ATOM 702 N N . LEU A 1 95 ? 14.191 -19.262 -11.991 1.00 52.25 95 LEU A N 1
ATOM 703 C CA . LEU A 1 95 ? 14.752 -20.306 -11.131 1.00 52.25 95 LEU A CA 1
ATOM 704 C C . LEU A 1 95 ? 15.117 -19.735 -9.766 1.00 52.25 95 LEU A C 1
ATOM 706 O O . LEU A 1 95 ? 16.163 -19.136 -9.622 1.00 52.25 95 LEU A O 1
ATOM 710 N N . MET A 1 96 ? 14.291 -19.973 -8.756 1.00 56.19 96 MET A N 1
ATOM 711 C CA . MET A 1 96 ? 14.413 -19.354 -7.428 1.00 56.19 96 MET A CA 1
ATOM 712 C C . MET A 1 96 ? 15.598 -19.825 -6.575 1.00 56.19 96 MET A C 1
ATOM 714 O O . MET A 1 96 ? 15.900 -19.213 -5.549 1.00 56.19 96 MET A O 1
ATOM 718 N N . ASN A 1 97 ? 16.247 -20.919 -6.966 1.00 52.09 97 ASN A N 1
ATOM 719 C CA . ASN A 1 97 ? 17.386 -21.456 -6.233 1.00 52.09 97 ASN A CA 1
ATOM 720 C C . ASN A 1 97 ? 18.584 -20.501 -6.391 1.00 52.09 97 ASN A C 1
ATOM 722 O O . ASN A 1 97 ? 18.859 -20.016 -7.486 1.00 52.09 97 ASN A O 1
ATOM 726 N N . ASP A 1 98 ? 19.270 -20.205 -5.286 1.00 53.31 98 ASP A N 1
ATOM 727 C CA . ASP A 1 98 ? 20.447 -19.320 -5.221 1.00 53.31 98 ASP A CA 1
ATOM 728 C C . ASP A 1 98 ? 20.201 -17.830 -5.527 1.00 53.31 98 ASP A C 1
ATOM 730 O O . ASP A 1 98 ? 21.150 -17.101 -5.832 1.00 53.31 98 ASP A O 1
ATOM 734 N N . ALA A 1 99 ? 18.951 -17.348 -5.489 1.00 56.56 99 ALA A N 1
ATOM 735 C CA . ALA A 1 99 ? 18.679 -15.911 -5.641 1.00 56.56 99 ALA A CA 1
ATOM 736 C C . ALA A 1 99 ? 19.351 -15.082 -4.542 1.00 56.56 99 ALA A C 1
ATOM 738 O O . ALA A 1 99 ? 19.520 -15.603 -3.436 1.00 56.56 99 ALA A O 1
ATOM 739 N N . PRO A 1 100 ? 19.703 -13.804 -4.811 1.00 51.94 100 PRO A N 1
ATOM 740 C CA . PRO A 1 100 ? 20.215 -12.911 -3.781 1.00 51.94 100 PRO A CA 1
ATOM 741 C C . PRO A 1 100 ? 19.271 -12.931 -2.581 1.00 51.94 100 PRO A C 1
ATOM 743 O O . PRO A 1 100 ? 18.112 -12.531 -2.681 1.00 51.94 100 PRO A O 1
ATOM 746 N N . GLN A 1 101 ? 19.758 -13.463 -1.466 1.00 51.16 101 GLN A N 1
ATOM 747 C CA . GLN A 1 101 ? 19.023 -13.456 -0.215 1.00 51.16 101 GLN A CA 1
ATOM 748 C C . GLN A 1 101 ? 19.332 -12.136 0.481 1.00 51.16 101 GLN A C 1
ATOM 750 O O . GLN A 1 101 ? 20.489 -11.712 0.543 1.00 51.16 101 GLN A O 1
ATOM 755 N N . GLY A 1 102 ? 18.292 -11.464 0.970 1.00 53.22 102 GLY A N 1
ATOM 756 C CA . GLY A 1 102 ? 18.484 -10.350 1.888 1.00 53.22 102 GLY A CA 1
ATOM 757 C C . GLY A 1 102 ? 19.122 -10.828 3.194 1.00 53.22 102 GLY A C 1
ATOM 758 O O . GLY A 1 102 ? 19.337 -12.018 3.419 1.00 53.22 102 GLY A O 1
ATOM 759 N N . THR A 1 103 ? 19.385 -9.894 4.103 1.00 53.88 103 THR A N 1
ATOM 760 C CA . THR A 1 103 ? 19.825 -10.226 5.472 1.00 53.88 103 THR A CA 1
ATOM 761 C C . THR A 1 103 ? 18.778 -11.034 6.257 1.00 53.88 103 THR A C 1
ATOM 763 O O . THR A 1 103 ? 19.101 -11.668 7.260 1.00 53.88 103 THR A O 1
ATOM 766 N N . GLN A 1 104 ? 17.531 -11.044 5.779 1.00 58.00 104 GLN A N 1
ATOM 767 C CA . GLN A 1 104 ? 16.438 -11.902 6.226 1.00 58.00 104 GLN A CA 1
ATOM 768 C C . GLN A 1 104 ? 16.027 -12.850 5.090 1.00 58.00 104 GLN A C 1
ATOM 770 O O . GLN A 1 104 ? 16.246 -12.533 3.919 1.00 58.00 104 GLN A O 1
ATOM 775 N N . GLU A 1 105 ? 15.399 -13.986 5.425 1.00 59.38 105 GLU A N 1
ATOM 776 C CA . GLU A 1 105 ? 14.749 -14.894 4.464 1.00 59.38 105 GLU A CA 1
ATOM 777 C C . GLU A 1 105 ? 13.576 -14.178 3.767 1.00 59.38 105 GLU A C 1
ATOM 779 O O . GLU A 1 105 ? 12.405 -14.413 4.056 1.00 59.38 105 GLU A O 1
ATOM 784 N N . ILE A 1 106 ? 13.891 -13.250 2.867 1.00 59.41 106 ILE A N 1
ATOM 785 C CA . ILE A 1 106 ? 12.926 -12.572 2.016 1.00 59.41 106 ILE A CA 1
ATOM 786 C C . ILE A 1 106 ? 12.806 -13.430 0.760 1.00 59.41 106 ILE A C 1
ATOM 788 O O . ILE A 1 106 ? 13.807 -13.624 0.062 1.00 59.41 106 ILE A O 1
ATOM 792 N N . PRO A 1 107 ? 11.609 -13.956 0.449 1.00 60.94 107 PRO A N 1
ATOM 793 C CA . PRO A 1 107 ? 11.370 -14.640 -0.807 1.00 60.94 107 PRO A CA 1
ATOM 794 C C . PRO A 1 107 ? 11.862 -13.775 -1.976 1.00 60.94 107 PRO A C 1
ATOM 796 O O . PRO A 1 107 ? 11.389 -12.648 -2.137 1.00 60.94 107 PRO A O 1
ATOM 799 N N . PRO A 1 108 ? 12.761 -14.271 -2.836 1.00 56.31 108 PRO A N 1
ATOM 800 C CA . PRO A 1 108 ? 13.298 -13.453 -3.915 1.00 56.31 108 PRO A CA 1
ATOM 801 C C . PRO A 1 108 ? 12.268 -12.885 -4.917 1.00 56.31 108 PRO A C 1
ATOM 803 O O . PRO A 1 108 ? 12.550 -11.821 -5.466 1.00 56.31 108 PRO A O 1
ATOM 806 N N . PRO A 1 109 ? 11.048 -13.444 -5.125 1.00 58.47 109 PRO A N 1
ATOM 807 C CA . PRO A 1 109 ? 10.038 -12.772 -5.941 1.00 58.47 109 PRO A CA 1
ATOM 808 C C . PRO A 1 109 ? 9.539 -11.489 -5.272 1.00 58.47 109 PRO A C 1
ATOM 810 O O . PRO A 1 109 ? 9.228 -10.531 -5.968 1.00 58.47 109 PRO A O 1
ATOM 813 N N . LEU A 1 110 ? 9.511 -11.436 -3.933 1.00 59.72 110 LEU A N 1
ATOM 814 C CA . LEU A 1 110 ? 9.166 -10.217 -3.199 1.00 59.72 110 LEU A CA 1
ATOM 815 C C . LEU A 1 110 ? 10.267 -9.168 -3.326 1.00 59.72 110 LEU A C 1
ATOM 817 O O . LEU A 1 110 ? 9.952 -7.989 -3.444 1.00 59.72 110 LEU A O 1
ATOM 821 N N . LEU A 1 111 ? 11.538 -9.573 -3.386 1.00 59.56 111 LEU A N 1
ATOM 822 C CA . LEU A 1 111 ? 12.615 -8.644 -3.738 1.00 59.56 111 LEU A CA 1
ATOM 823 C C . LEU A 1 111 ? 12.445 -8.103 -5.160 1.00 59.56 111 LEU A C 1
ATOM 825 O O . LEU A 1 111 ? 12.732 -6.942 -5.392 1.00 59.56 111 LEU A O 1
ATOM 829 N N . MET A 1 112 ? 11.935 -8.887 -6.109 1.00 57.28 112 MET A N 1
ATOM 830 C CA . MET A 1 112 ? 11.690 -8.391 -7.470 1.00 57.28 112 MET A CA 1
ATOM 831 C C . MET A 1 112 ? 10.434 -7.516 -7.587 1.00 57.28 112 MET A C 1
ATOM 833 O O . MET A 1 112 ? 10.415 -6.584 -8.383 1.00 57.28 112 MET A O 1
ATOM 837 N N . GLN A 1 113 ? 9.385 -7.810 -6.816 1.00 59.69 113 GLN A N 1
ATOM 838 C CA . GLN A 1 113 ? 8.085 -7.128 -6.900 1.00 59.69 113 GLN A CA 1
ATOM 839 C C . GLN A 1 113 ? 7.964 -5.928 -5.955 1.00 59.69 113 GLN A C 1
ATOM 841 O O . GLN A 1 113 ? 7.201 -5.005 -6.217 1.00 59.69 113 GLN A O 1
ATOM 846 N N . THR A 1 114 ? 8.700 -5.951 -4.845 1.00 63.56 114 THR A N 1
ATOM 847 C CA . THR A 1 114 ? 8.606 -4.991 -3.736 1.00 63.56 114 THR A CA 1
ATOM 848 C C . THR A 1 114 ? 9.986 -4.682 -3.141 1.00 63.56 114 THR A C 1
ATOM 850 O O . THR A 1 114 ? 10.094 -4.404 -1.948 1.00 63.56 114 THR A O 1
ATOM 853 N N . SER A 1 115 ? 11.050 -4.711 -3.964 1.00 62.91 115 SER A N 1
ATOM 854 C CA . SER A 1 115 ? 12.447 -4.393 -3.581 1.00 62.91 115 SER A CA 1
ATOM 855 C C . SER A 1 115 ? 12.541 -3.176 -2.674 1.00 62.91 115 SER A C 1
ATOM 857 O O . SER A 1 115 ? 13.280 -3.172 -1.693 1.00 62.91 115 SER A O 1
ATOM 859 N N . PHE A 1 116 ? 11.755 -2.154 -2.997 1.00 70.50 116 PHE A N 1
ATOM 860 C CA . PHE A 1 116 ? 11.786 -0.877 -2.320 1.00 70.50 116 PHE A CA 1
ATOM 861 C C . PHE A 1 116 ? 11.422 -0.968 -0.830 1.00 70.50 116 PHE A C 1
ATOM 863 O O . PHE A 1 116 ? 12.082 -0.351 0.003 1.00 70.50 116 PHE A O 1
ATOM 870 N N . GLY A 1 117 ? 10.446 -1.805 -0.460 1.00 72.81 117 GLY A N 1
ATOM 871 C CA . GLY A 1 117 ? 10.078 -2.030 0.944 1.00 72.81 117 GLY A CA 1
ATOM 872 C C . GLY A 1 117 ? 11.194 -2.683 1.769 1.00 72.81 117 GLY A C 1
ATOM 873 O O . GLY A 1 117 ? 11.248 -2.506 2.988 1.00 72.81 117 GLY A O 1
ATOM 874 N N . PHE A 1 118 ? 12.110 -3.384 1.098 1.00 75.44 118 PHE A N 1
ATOM 875 C CA . PHE A 1 118 ? 13.220 -4.114 1.705 1.00 75.44 118 PHE A CA 1
ATOM 876 C C . PHE A 1 118 ? 14.577 -3.417 1.558 1.00 75.44 118 PHE A C 1
ATOM 878 O O . PHE A 1 118 ? 15.587 -3.959 2.009 1.00 75.44 118 PHE A O 1
ATOM 885 N N . LEU A 1 119 ? 14.614 -2.215 0.971 1.00 80.44 119 LEU A N 1
ATOM 886 C CA . LEU A 1 119 ? 15.845 -1.444 0.785 1.00 80.44 119 LEU A CA 1
ATOM 887 C C . LEU A 1 119 ? 16.669 -1.314 2.085 1.00 80.44 119 LEU A C 1
ATOM 889 O O . LEU A 1 119 ? 17.863 -1.612 2.033 1.00 80.44 119 LEU A O 1
ATOM 893 N N . PRO A 1 120 ? 16.077 -1.013 3.263 1.00 82.44 120 PRO A N 1
ATOM 894 C CA . PRO A 1 120 ? 16.840 -0.908 4.511 1.00 82.44 120 PRO A CA 1
ATOM 895 C C . PRO A 1 120 ? 17.479 -2.218 4.986 1.00 82.44 120 PRO A C 1
ATOM 897 O O . PRO A 1 120 ? 18.427 -2.195 5.761 1.00 82.44 120 PRO A O 1
ATOM 900 N N . GLN A 1 121 ? 16.955 -3.373 4.561 1.00 75.25 121 GLN A N 1
ATOM 901 C CA . GLN A 1 121 ? 17.496 -4.691 4.928 1.00 75.25 121 GLN A CA 1
ATOM 902 C C . GLN A 1 121 ? 18.422 -5.270 3.850 1.00 75.25 121 GLN A C 1
ATOM 904 O O . GLN A 1 121 ? 18.892 -6.409 3.973 1.00 75.25 121 GLN A O 1
ATOM 909 N N . SER A 1 122 ? 18.654 -4.516 2.778 1.00 71.88 122 SER A N 1
ATOM 910 C CA . SER A 1 122 ? 19.443 -4.943 1.634 1.00 71.88 122 SER A CA 1
ATOM 911 C C . SER A 1 122 ? 20.890 -4.460 1.757 1.00 71.88 122 SER A C 1
ATOM 913 O O . SER A 1 122 ? 21.148 -3.340 2.181 1.00 71.88 122 SER A O 1
ATOM 915 N N . ASN A 1 123 ? 21.847 -5.298 1.355 1.00 73.19 123 ASN A N 1
ATOM 916 C CA . ASN A 1 123 ? 23.259 -4.913 1.249 1.00 73.19 123 ASN A CA 1
ATOM 917 C C . ASN A 1 123 ? 23.540 -4.309 -0.138 1.00 73.19 123 ASN A C 1
ATOM 919 O O . ASN A 1 123 ? 24.427 -4.776 -0.855 1.00 73.19 123 ASN A O 1
ATOM 923 N N . LEU A 1 124 ? 22.711 -3.359 -0.575 1.00 77.50 124 LEU A N 1
ATOM 924 C CA . LEU A 1 124 ? 22.854 -2.732 -1.886 1.00 77.50 124 LEU A CA 1
ATOM 925 C C . LEU A 1 124 ? 23.877 -1.596 -1.813 1.00 77.50 124 LEU A C 1
ATOM 927 O O . LEU A 1 124 ? 23.694 -0.652 -1.057 1.00 77.50 124 LEU A O 1
ATOM 931 N N . SER A 1 125 ? 24.922 -1.672 -2.638 1.00 80.50 125 SER A N 1
ATOM 932 C CA . SER A 1 125 ? 25.864 -0.558 -2.834 1.00 80.50 125 SER A CA 1
ATOM 933 C C . SER A 1 125 ? 25.350 0.468 -3.845 1.00 80.50 125 SER A C 1
ATOM 935 O O . SER A 1 125 ? 25.812 1.601 -3.844 1.00 80.50 125 SER A O 1
ATOM 937 N N . GLY A 1 126 ? 24.400 0.111 -4.716 1.00 85.62 126 GLY A N 1
ATOM 938 C CA . GLY A 1 126 ? 23.859 1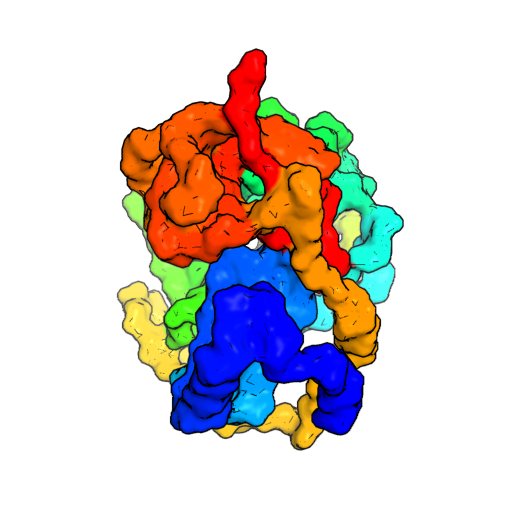.060 -5.685 1.00 85.62 126 GLY A CA 1
ATOM 939 C C . GLY A 1 126 ? 22.448 0.742 -6.161 1.00 85.62 126 GLY A C 1
ATOM 940 O O . GLY A 1 126 ? 22.013 -0.412 -6.133 1.00 85.62 126 GLY A O 1
ATOM 941 N N . LEU A 1 127 ? 21.743 1.785 -6.601 1.00 87.38 127 LEU A N 1
ATOM 942 C CA . LEU A 1 127 ? 20.345 1.740 -7.016 1.00 87.38 127 LEU A CA 1
ATOM 943 C C . LEU A 1 127 ? 20.120 2.581 -8.279 1.00 87.38 127 LEU A C 1
ATOM 945 O O . LEU A 1 127 ? 20.452 3.763 -8.322 1.00 87.38 127 LEU A O 1
ATOM 949 N N . LEU A 1 128 ? 19.497 1.969 -9.289 1.00 89.69 128 LEU A N 1
ATOM 950 C CA . LEU A 1 128 ? 18.869 2.674 -10.405 1.00 89.69 128 LEU A CA 1
ATOM 951 C C . LEU A 1 128 ? 17.362 2.722 -10.148 1.00 89.69 128 LEU A C 1
ATOM 953 O O . LEU A 1 128 ? 16.690 1.692 -10.201 1.00 89.69 128 LEU A O 1
ATOM 957 N N . LEU A 1 129 ? 16.839 3.912 -9.876 1.00 90.12 129 LEU A N 1
ATOM 958 C CA . LEU A 1 129 ? 15.418 4.165 -9.679 1.00 90.12 129 LEU A CA 1
ATOM 959 C C . LEU A 1 129 ? 14.854 4.854 -10.923 1.00 90.12 129 LEU A C 1
ATOM 961 O O . LEU A 1 129 ? 15.266 5.961 -11.242 1.00 90.12 129 LEU A O 1
ATOM 965 N N . MET A 1 130 ? 13.898 4.233 -11.612 1.00 89.25 130 MET A N 1
ATOM 966 C CA . MET A 1 130 ? 13.202 4.847 -12.750 1.00 89.25 130 MET A CA 1
ATOM 967 C C . MET A 1 130 ? 11.763 5.178 -12.353 1.00 89.25 130 MET A C 1
ATOM 969 O O . MET A 1 130 ? 10.981 4.274 -12.070 1.00 89.25 130 MET A O 1
ATOM 973 N N . GLY A 1 131 ? 11.417 6.465 -12.342 1.00 85.06 131 GLY A N 1
ATOM 974 C CA . GLY A 1 131 ? 10.132 6.976 -11.871 1.00 85.06 131 GLY A CA 1
ATOM 975 C C . GLY A 1 131 ? 10.233 7.640 -10.497 1.00 85.06 131 GLY A C 1
ATOM 976 O O . GLY A 1 131 ? 11.316 7.973 -10.018 1.00 85.06 131 GLY A O 1
ATOM 977 N N . SER A 1 132 ? 9.084 7.858 -9.863 1.00 75.56 132 SER A N 1
ATOM 978 C CA . SER A 1 132 ? 8.999 8.489 -8.549 1.00 75.56 132 SER A CA 1
ATOM 979 C C . SER A 1 132 ? 8.465 7.525 -7.497 1.00 75.56 132 SER A C 1
ATOM 981 O O . SER A 1 132 ? 7.652 6.642 -7.768 1.00 75.56 132 SER A O 1
ATOM 983 N N . ILE A 1 133 ? 8.916 7.739 -6.267 1.00 80.81 133 ILE A N 1
ATOM 984 C CA . ILE A 1 133 ? 8.256 7.242 -5.067 1.00 80.81 133 ILE A CA 1
ATOM 985 C C . ILE A 1 133 ? 7.676 8.469 -4.367 1.00 80.81 133 ILE A C 1
ATOM 987 O O . ILE A 1 133 ? 8.413 9.442 -4.184 1.00 80.81 133 ILE A O 1
ATOM 991 N N . PRO A 1 134 ? 6.395 8.449 -3.968 1.00 79.56 134 PRO A N 1
ATOM 992 C CA . PRO A 1 134 ? 5.837 9.513 -3.148 1.00 79.56 134 PRO A CA 1
ATOM 993 C C . PRO A 1 134 ? 6.680 9.704 -1.886 1.00 79.56 134 PRO A C 1
ATOM 995 O O . PRO A 1 134 ? 6.897 8.746 -1.143 1.00 79.56 134 PRO A O 1
ATOM 998 N N . GLU A 1 135 ? 7.148 10.926 -1.628 1.00 83.00 135 GLU A N 1
ATOM 999 C CA . GLU A 1 135 ? 7.983 11.205 -0.452 1.00 83.00 135 GLU A CA 1
ATOM 1000 C C . GLU A 1 135 ? 7.282 10.806 0.853 1.00 83.00 135 GLU A C 1
ATOM 1002 O O . GLU A 1 135 ? 7.917 10.289 1.769 1.00 83.00 135 GLU A O 1
ATOM 1007 N N . SER A 1 136 ? 5.960 10.952 0.897 1.00 80.50 136 SER A N 1
ATOM 1008 C CA . SER A 1 136 ? 5.121 10.540 2.019 1.00 80.50 136 SER A CA 1
ATOM 1009 C C . SER A 1 136 ? 5.174 9.044 2.340 1.00 80.50 136 SER A C 1
ATOM 1011 O O . SER A 1 136 ? 4.762 8.657 3.427 1.00 80.50 136 SER A O 1
ATOM 1013 N N . LEU A 1 137 ? 5.684 8.198 1.438 1.00 83.69 137 LEU A N 1
ATOM 1014 C CA . LEU A 1 137 ? 5.908 6.765 1.666 1.00 83.69 137 LEU A CA 1
ATOM 1015 C C . LEU A 1 137 ? 7.352 6.438 2.088 1.00 83.69 137 LEU A C 1
ATOM 1017 O O . LEU A 1 137 ? 7.665 5.276 2.360 1.00 83.69 137 LEU A O 1
ATOM 1021 N N . LEU A 1 138 ? 8.247 7.430 2.152 1.00 88.31 138 LEU A N 1
ATOM 1022 C CA . LEU A 1 138 ? 9.637 7.232 2.558 1.00 88.31 138 LEU A CA 1
ATOM 1023 C C . LEU A 1 138 ? 9.757 7.160 4.079 1.00 88.31 138 LEU A C 1
ATOM 1025 O O . LEU A 1 138 ? 9.675 8.164 4.787 1.00 88.31 138 LEU A O 1
ATOM 1029 N N . ARG A 1 139 ? 10.021 5.954 4.582 1.00 90.19 139 ARG A N 1
ATOM 1030 C CA . ARG A 1 139 ? 10.308 5.718 6.002 1.00 90.19 139 ARG A CA 1
ATOM 1031 C C . ARG A 1 139 ? 11.700 6.231 6.391 1.00 90.19 139 ARG A C 1
ATOM 1033 O O . ARG A 1 139 ? 12.582 6.273 5.529 1.00 90.19 139 ARG A O 1
ATOM 1040 N N . PRO A 1 140 ? 11.942 6.550 7.676 1.00 90.88 140 PRO A N 1
ATOM 1041 C CA . PRO A 1 140 ? 13.253 6.991 8.149 1.00 90.88 140 PRO A CA 1
ATOM 1042 C C . PRO A 1 140 ? 14.406 6.062 7.749 1.00 90.88 140 PRO A C 1
ATOM 1044 O O . PRO A 1 140 ? 15.357 6.536 7.131 1.00 90.88 140 PRO A O 1
ATOM 1047 N N . SER A 1 141 ? 14.299 4.745 7.979 1.00 90.94 141 SER A N 1
ATOM 1048 C CA . SER A 1 141 ? 15.360 3.808 7.569 1.00 90.94 141 SER A CA 1
ATOM 1049 C C . SER A 1 141 ? 15.546 3.728 6.057 1.00 90.94 141 SER A C 1
ATOM 1051 O O . SER A 1 141 ? 16.632 3.415 5.584 1.00 90.94 141 SER A O 1
ATOM 1053 N N . MET A 1 142 ? 14.504 4.014 5.272 1.00 90.50 142 MET A N 1
ATOM 1054 C CA . MET A 1 142 ? 14.609 4.053 3.815 1.00 90.50 142 MET A CA 1
ATOM 1055 C C . MET A 1 142 ? 15.341 5.302 3.356 1.00 90.50 142 MET A C 1
ATOM 1057 O O . MET A 1 142 ? 16.195 5.202 2.482 1.00 90.50 142 MET A O 1
ATOM 1061 N N . LYS A 1 143 ? 15.042 6.459 3.960 1.00 92.50 143 LYS A N 1
ATOM 1062 C CA . LYS A 1 143 ? 15.787 7.694 3.704 1.00 92.50 143 LYS A CA 1
ATOM 1063 C C . LYS A 1 143 ? 17.266 7.501 4.048 1.00 92.50 143 LYS A C 1
ATOM 1065 O O . LYS A 1 143 ? 18.118 7.799 3.219 1.00 92.50 143 LYS A O 1
ATOM 1070 N N . GLU A 1 144 ? 17.557 6.906 5.203 1.00 93.31 144 GLU A N 1
ATOM 1071 C CA . GLU A 1 144 ? 18.922 6.560 5.614 1.00 93.31 144 GLU A CA 1
ATOM 1072 C C . GLU A 1 144 ? 19.591 5.576 4.639 1.00 93.31 144 GLU A C 1
ATOM 1074 O O . GLU A 1 144 ? 20.720 5.802 4.209 1.00 93.31 144 GLU A O 1
ATOM 1079 N N . ALA A 1 145 ? 18.897 4.509 4.233 1.00 91.12 145 ALA A N 1
ATOM 1080 C CA . ALA A 1 145 ? 19.435 3.538 3.282 1.00 91.12 145 ALA A CA 1
ATOM 1081 C C . ALA A 1 145 ? 19.765 4.178 1.927 1.00 91.12 145 ALA A C 1
ATOM 1083 O O . ALA A 1 145 ? 20.816 3.887 1.371 1.00 91.12 145 ALA A O 1
ATOM 1084 N N . ILE A 1 146 ? 18.905 5.072 1.424 1.00 92.88 146 ILE A N 1
ATOM 1085 C CA . ILE A 1 146 ? 19.131 5.828 0.182 1.00 92.88 146 ILE A CA 1
ATOM 1086 C C . ILE A 1 146 ? 20.367 6.725 0.311 1.00 92.88 146 ILE A C 1
ATOM 1088 O O . ILE A 1 146 ? 21.198 6.740 -0.591 1.00 92.88 146 ILE A O 1
ATOM 1092 N N . GLN A 1 147 ? 20.510 7.437 1.431 1.00 94.44 147 GLN A N 1
ATOM 1093 C CA . GLN A 1 147 ? 21.647 8.330 1.691 1.00 94.44 147 GLN A CA 1
ATOM 1094 C C . GLN A 1 147 ? 22.984 7.595 1.832 1.00 94.44 147 GLN A C 1
ATOM 1096 O O . GLN A 1 147 ? 24.035 8.187 1.599 1.00 94.44 147 GLN A O 1
ATOM 1101 N N . ASN A 1 148 ? 22.946 6.320 2.216 1.00 93.88 148 ASN A N 1
ATOM 1102 C CA . ASN A 1 148 ? 24.129 5.483 2.399 1.00 93.88 148 ASN A CA 1
ATOM 1103 C C . ASN A 1 148 ? 24.519 4.681 1.143 1.00 93.88 148 ASN A C 1
ATOM 1105 O O . ASN A 1 148 ? 25.475 3.905 1.202 1.00 93.88 148 ASN A O 1
ATOM 1109 N N . LEU A 1 149 ? 23.800 4.828 0.024 1.00 91.88 149 LEU A N 1
ATOM 1110 C CA . LEU A 1 149 ? 24.182 4.196 -1.241 1.00 91.88 149 LEU A CA 1
ATOM 1111 C C . LEU A 1 149 ? 25.503 4.786 -1.758 1.00 91.88 149 LEU A C 1
ATOM 1113 O O . LEU A 1 149 ? 25.727 5.989 -1.688 1.00 91.88 149 LEU A O 1
ATOM 1117 N N . GLU A 1 150 ? 26.367 3.942 -2.327 1.00 94.56 150 GLU A N 1
ATOM 1118 C CA . GLU A 1 150 ? 27.585 4.394 -3.020 1.00 94.56 150 GLU A C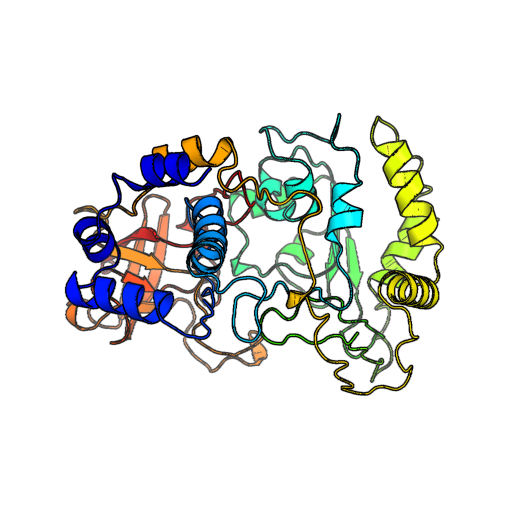A 1
ATOM 1119 C C . GLU A 1 150 ? 27.269 4.977 -4.405 1.00 94.56 150 GLU A C 1
ATOM 1121 O O . GLU A 1 150 ? 28.073 5.727 -4.958 1.00 94.56 150 GLU A O 1
ATOM 1126 N N . LEU A 1 151 ? 26.135 4.574 -4.989 1.00 93.69 151 LEU A N 1
ATOM 1127 C CA . LEU A 1 151 ? 25.649 5.070 -6.270 1.00 93.69 151 LEU A CA 1
ATOM 1128 C C . LEU A 1 151 ? 24.117 5.093 -6.316 1.00 93.69 151 LEU A C 1
ATOM 1130 O O . LEU A 1 151 ? 23.469 4.046 -6.272 1.00 93.69 151 LEU A O 1
ATOM 1134 N N . LEU A 1 152 ? 23.540 6.267 -6.530 1.00 93.88 152 LEU A N 1
ATOM 1135 C CA . LEU A 1 152 ? 22.121 6.476 -6.770 1.00 93.88 152 LEU A CA 1
ATOM 1136 C C . LEU A 1 152 ? 21.900 7.176 -8.116 1.00 93.88 152 LEU A C 1
ATOM 1138 O O . LEU A 1 152 ? 22.262 8.334 -8.314 1.00 93.88 152 LEU A O 1
ATOM 1142 N N . VAL A 1 153 ? 21.253 6.472 -9.045 1.00 94.81 153 VAL A N 1
ATOM 1143 C CA . VAL A 1 153 ? 20.829 7.018 -10.340 1.00 94.81 153 VAL A CA 1
ATOM 1144 C C . VAL A 1 153 ? 19.308 7.104 -10.360 1.00 94.81 153 VAL A C 1
ATOM 1146 O O . VAL A 1 153 ? 18.635 6.096 -10.148 1.00 94.81 153 VAL A O 1
ATOM 1149 N N . VAL A 1 154 ? 18.758 8.288 -10.630 1.00 95.19 154 VAL A N 1
ATOM 1150 C CA . VAL A 1 154 ? 17.310 8.537 -10.576 1.00 95.19 154 VAL A CA 1
ATOM 1151 C C . VAL A 1 154 ? 16.799 9.058 -11.910 1.00 95.19 154 VAL A C 1
ATOM 1153 O O . VAL A 1 154 ? 17.149 10.152 -12.341 1.00 95.19 154 VAL A O 1
ATOM 1156 N N . GLY A 1 155 ? 15.917 8.298 -12.549 1.00 95.44 155 GLY A N 1
ATOM 1157 C CA . GLY A 1 155 ? 15.080 8.768 -13.640 1.00 95.44 155 GLY A CA 1
ATOM 1158 C C . GLY A 1 155 ? 13.846 9.480 -13.098 1.00 95.44 155 GLY A C 1
ATOM 1159 O O . GLY A 1 155 ? 12.971 8.808 -12.562 1.00 95.44 155 GLY A O 1
ATOM 1160 N N . SER A 1 156 ? 13.736 10.803 -13.245 1.00 93.62 156 SER A N 1
ATOM 1161 C CA . SER A 1 156 ? 12.585 11.564 -12.731 1.00 93.62 156 SER A CA 1
ATOM 1162 C C . SER A 1 156 ? 12.066 12.607 -13.718 1.00 93.62 156 SER A C 1
ATOM 1164 O O . SER A 1 156 ? 12.809 13.130 -14.549 1.00 93.62 156 SER A O 1
ATOM 1166 N N . ARG A 1 157 ? 10.764 12.900 -13.608 1.00 90.88 157 ARG A N 1
ATOM 1167 C CA . ARG A 1 157 ? 10.071 13.987 -14.328 1.00 90.88 157 ARG A CA 1
ATOM 1168 C C . ARG A 1 157 ? 10.112 15.299 -13.555 1.00 90.88 157 ARG A C 1
ATOM 1170 O O . ARG A 1 157 ? 9.966 16.364 -14.141 1.00 90.88 157 ARG A O 1
ATOM 1177 N N . GLN A 1 158 ? 10.243 15.209 -12.235 1.00 89.00 158 GLN A N 1
ATOM 1178 C CA . GLN A 1 158 ? 10.114 16.337 -11.322 1.00 89.00 158 GLN A CA 1
ATOM 1179 C C . GLN A 1 158 ? 11.193 16.266 -10.235 1.00 89.00 158 GLN A C 1
ATOM 1181 O O . GLN A 1 158 ? 11.531 15.162 -9.787 1.00 89.00 158 GLN A O 1
ATOM 1186 N N . PRO A 1 159 ? 11.725 17.414 -9.790 1.00 90.12 159 PRO A N 1
ATOM 1187 C CA . PRO A 1 159 ? 12.557 17.470 -8.597 1.00 90.12 159 PRO A CA 1
ATOM 1188 C C . PRO A 1 159 ? 11.777 16.989 -7.369 1.00 90.12 159 PRO A C 1
ATOM 1190 O O . PRO A 1 159 ? 10.605 17.315 -7.197 1.00 90.12 159 PRO A O 1
ATOM 1193 N N . ASN A 1 160 ? 12.433 16.204 -6.525 1.00 89.31 160 ASN A N 1
ATOM 1194 C CA . ASN A 1 160 ? 11.944 15.744 -5.229 1.00 89.31 160 ASN A CA 1
ATOM 1195 C C . ASN A 1 160 ? 13.124 15.381 -4.312 1.00 89.31 160 ASN A C 1
ATOM 1197 O O . ASN A 1 160 ? 14.277 15.342 -4.754 1.00 89.31 160 ASN A O 1
ATOM 1201 N N . TRP A 1 161 ? 12.827 15.031 -3.060 1.00 92.25 161 TRP A N 1
ATOM 1202 C CA . TRP A 1 161 ? 13.840 14.652 -2.076 1.00 92.25 161 TRP A CA 1
ATOM 1203 C C . TRP A 1 161 ? 14.809 13.560 -2.570 1.00 92.25 161 TRP A C 1
ATOM 1205 O O . TRP A 1 161 ? 16.009 13.660 -2.333 1.00 92.25 161 TRP A O 1
ATOM 1215 N N . ILE A 1 162 ? 14.334 12.544 -3.307 1.00 93.00 162 ILE A N 1
ATOM 1216 C CA . ILE A 1 162 ? 15.195 11.456 -3.813 1.00 93.00 162 ILE A CA 1
ATOM 1217 C C . ILE A 1 162 ? 16.138 11.970 -4.906 1.00 93.00 162 ILE A C 1
ATOM 1219 O O . ILE A 1 162 ? 17.311 11.608 -4.916 1.00 93.00 162 ILE A O 1
ATOM 1223 N N . THR A 1 163 ? 15.660 12.833 -5.810 1.00 94.62 163 THR A N 1
ATOM 1224 C CA . THR A 1 163 ? 16.527 13.434 -6.840 1.00 94.62 163 THR A CA 1
ATOM 1225 C C . THR A 1 163 ? 17.618 14.315 -6.238 1.00 94.62 163 THR A C 1
ATOM 1227 O O . THR A 1 163 ? 18.704 14.379 -6.799 1.00 94.62 163 THR A O 1
ATOM 1230 N N . GLU A 1 164 ? 17.372 14.940 -5.083 1.00 94.94 164 GLU A N 1
ATOM 1231 C CA . GLU A 1 164 ? 18.391 15.715 -4.364 1.00 94.94 164 GLU A CA 1
ATOM 1232 C C . GLU A 1 164 ? 19.491 14.833 -3.759 1.00 94.94 164 GLU A C 1
ATOM 1234 O O . GLU A 1 164 ? 20.605 15.310 -3.562 1.00 94.94 164 GLU A O 1
ATOM 1239 N N . GLN A 1 165 ? 19.194 13.559 -3.477 1.00 95.94 165 GLN A N 1
ATOM 1240 C CA . GLN A 1 165 ? 20.191 12.594 -3.001 1.00 95.94 165 GLN A CA 1
ATOM 1241 C C . GLN A 1 165 ? 20.934 11.889 -4.150 1.00 95.94 165 GLN A C 1
ATOM 1243 O O . GLN A 1 165 ? 21.856 11.123 -3.888 1.00 95.94 165 GLN A O 1
ATOM 1248 N N . ALA A 1 166 ? 20.511 12.066 -5.406 1.00 96.69 166 ALA A N 1
ATOM 1249 C CA . ALA A 1 166 ? 21.022 11.291 -6.533 1.00 96.69 166 ALA A CA 1
ATOM 1250 C C . ALA A 1 166 ? 22.407 11.764 -6.992 1.00 96.69 166 ALA A C 1
ATOM 1252 O O . ALA A 1 166 ? 22.638 12.959 -7.172 1.00 96.69 166 ALA A O 1
ATOM 1253 N N . ASP A 1 167 ? 23.293 10.817 -7.303 1.00 97.62 167 ASP A N 1
ATOM 1254 C CA . ASP A 1 167 ? 24.563 11.103 -7.981 1.00 97.62 167 ASP A CA 1
ATOM 1255 C C . ASP A 1 167 ? 24.336 11.495 -9.445 1.00 97.62 167 ASP A C 1
ATOM 1257 O O . ASP A 1 167 ? 25.057 12.320 -10.008 1.00 97.62 167 ASP A O 1
ATOM 1261 N N . TRP A 1 168 ? 23.323 10.888 -10.072 1.00 96.62 168 TRP A N 1
ATOM 1262 C CA . TRP A 1 168 ? 22.940 11.150 -11.456 1.00 96.62 168 TRP A CA 1
ATOM 1263 C C . TRP A 1 168 ? 21.427 11.231 -11.595 1.00 96.62 168 TRP A C 1
ATOM 1265 O O . TRP A 1 168 ? 20.701 10.322 -11.189 1.00 96.62 168 TRP A O 1
ATOM 1275 N N . ILE A 1 169 ? 20.958 12.288 -12.254 1.00 96.25 169 ILE A N 1
ATOM 1276 C CA . ILE A 1 169 ? 19.549 12.468 -12.598 1.00 96.25 169 ILE A CA 1
ATOM 1277 C C . ILE A 1 169 ? 19.390 12.268 -14.103 1.00 96.25 169 ILE A C 1
ATOM 1279 O O . ILE A 1 169 ? 20.052 12.928 -14.904 1.00 96.25 169 ILE A O 1
ATOM 1283 N N . LEU A 1 170 ? 18.502 11.355 -14.487 1.00 96.00 170 LEU A N 1
ATOM 1284 C CA . LEU A 1 170 ? 18.140 11.089 -15.872 1.00 96.00 170 LEU A CA 1
ATOM 1285 C C . LEU A 1 170 ? 16.764 11.723 -16.144 1.00 96.00 170 LEU A C 1
ATOM 1287 O O . LEU A 1 170 ? 15.772 11.279 -15.565 1.00 96.00 170 LEU A O 1
ATOM 1291 N N . PRO A 1 171 ? 16.659 12.762 -16.989 1.00 95.19 171 PRO A N 1
ATOM 1292 C CA . PRO A 1 171 ? 15.365 13.358 -17.303 1.00 95.19 171 PRO A CA 1
ATOM 1293 C C . PRO A 1 171 ? 14.521 12.358 -18.099 1.00 95.19 171 PRO A C 1
ATOM 1295 O O . PRO A 1 171 ? 14.918 11.927 -19.187 1.00 95.19 171 PRO A O 1
ATOM 1298 N N . ILE A 1 172 ? 13.358 11.987 -17.562 1.00 95.50 172 ILE A N 1
ATOM 1299 C CA . ILE A 1 172 ? 12.429 11.074 -18.242 1.00 95.50 172 ILE A CA 1
ATOM 1300 C C . ILE A 1 172 ? 11.277 11.847 -18.885 1.00 95.50 172 ILE A C 1
ATOM 1302 O O . ILE A 1 172 ? 10.829 12.860 -18.3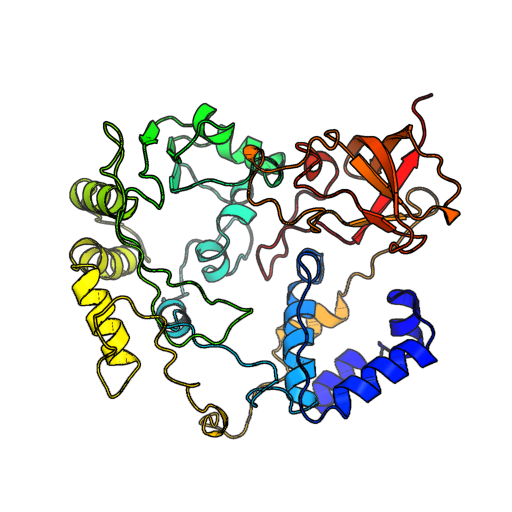49 1.00 95.50 172 ILE A O 1
ATOM 1306 N N . THR A 1 173 ? 10.797 11.370 -20.030 1.00 94.56 173 THR A N 1
ATOM 1307 C CA . THR A 1 173 ? 9.652 11.960 -20.742 1.00 94.56 173 THR A CA 1
ATOM 1308 C C . THR A 1 173 ? 8.375 11.933 -19.908 1.00 94.56 173 THR A C 1
ATOM 1310 O O . THR A 1 173 ? 8.145 11.023 -19.104 1.00 94.56 173 THR A O 1
ATOM 1313 N N . HIS A 1 174 ? 7.507 12.921 -20.113 1.00 90.94 174 HIS A N 1
ATOM 1314 C CA . HIS A 1 174 ? 6.139 12.901 -19.592 1.00 90.94 174 HIS A CA 1
ATOM 1315 C C . HIS A 1 174 ? 5.305 11.808 -20.297 1.00 90.94 174 HIS A C 1
ATOM 1317 O O . HIS A 1 174 ? 5.541 11.561 -21.479 1.00 90.94 174 HIS A O 1
ATOM 1323 N N . PRO A 1 175 ? 4.256 11.224 -19.675 1.00 87.88 175 PRO A N 1
ATOM 1324 C CA . PRO A 1 175 ? 3.358 10.275 -20.357 1.00 87.88 175 PRO A CA 1
ATOM 1325 C C . PRO A 1 175 ? 2.671 10.802 -21.633 1.00 87.88 175 PRO A C 1
ATOM 1327 O O . PRO A 1 175 ? 2.079 10.032 -22.379 1.00 87.88 175 PRO A O 1
ATOM 1330 N N . PHE A 1 176 ? 2.721 12.115 -21.890 1.00 89.31 176 PHE A N 1
ATOM 1331 C CA . PHE A 1 176 ? 2.216 12.733 -23.126 1.00 89.31 176 PHE A CA 1
ATOM 1332 C C . PHE A 1 176 ? 3.300 12.952 -24.189 1.00 89.31 176 PHE A C 1
ATOM 1334 O O . PHE A 1 176 ? 2.984 13.384 -25.294 1.00 89.31 176 PHE A O 1
ATOM 1341 N N . GLU A 1 177 ? 4.560 12.682 -23.866 1.00 92.81 177 GLU A N 1
ATOM 1342 C CA . GLU A 1 177 ? 5.720 12.851 -24.746 1.00 92.81 177 GLU A CA 1
ATOM 1343 C C . GLU A 1 177 ? 6.240 11.520 -25.304 1.00 92.81 177 GLU A C 1
ATOM 1345 O O . GLU A 1 177 ? 7.097 11.503 -26.187 1.00 92.81 177 GLU A O 1
ATOM 1350 N N . GLU A 1 178 ? 5.734 10.399 -24.790 1.00 88.81 178 GLU A N 1
ATOM 1351 C CA . GLU A 1 178 ? 6.138 9.055 -25.185 1.00 88.81 178 GLU A CA 1
ATOM 1352 C C . GLU A 1 178 ? 4.936 8.215 -25.618 1.00 88.81 178 GLU A C 1
ATOM 1354 O O . GLU A 1 178 ? 3.803 8.433 -25.186 1.00 88.81 178 GLU A O 1
ATOM 1359 N N . ASN A 1 179 ? 5.190 7.259 -26.512 1.00 83.50 179 ASN A N 1
ATOM 1360 C CA . ASN A 1 179 ? 4.234 6.189 -26.752 1.00 83.50 179 ASN A CA 1
ATOM 1361 C C . ASN A 1 179 ? 4.329 5.225 -25.574 1.00 83.50 179 ASN A C 1
ATOM 1363 O O . ASN A 1 179 ? 5.435 4.830 -25.207 1.00 83.50 179 ASN A O 1
ATOM 1367 N N . ASP A 1 180 ? 3.191 4.825 -25.028 1.00 78.62 180 ASP A N 1
ATOM 1368 C CA . ASP A 1 180 ? 3.156 3.874 -23.927 1.00 78.62 180 ASP A CA 1
ATOM 1369 C C . ASP A 1 180 ? 2.083 2.815 -24.171 1.00 78.62 180 ASP A C 1
ATOM 1371 O O . ASP A 1 180 ? 1.105 3.004 -24.906 1.00 78.62 180 ASP A O 1
ATOM 1375 N N . VAL A 1 181 ? 2.294 1.663 -23.554 1.00 71.69 181 VAL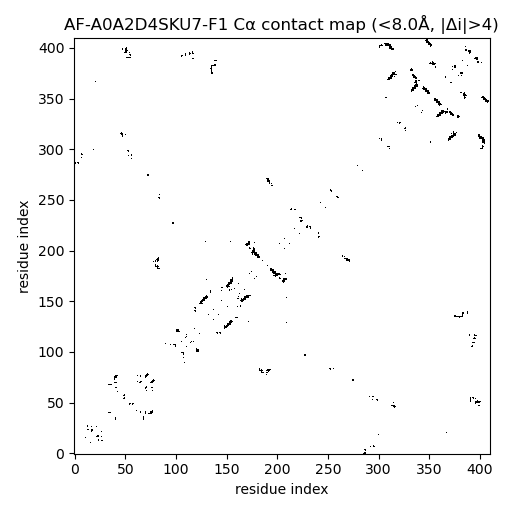 A N 1
ATOM 1376 C CA . VAL A 1 181 ? 1.351 0.560 -23.542 1.00 71.69 181 VAL A CA 1
ATOM 1377 C C . VAL A 1 181 ? 1.000 0.293 -22.096 1.00 71.69 181 VAL A C 1
ATOM 1379 O O . VAL A 1 181 ? 1.812 -0.191 -21.312 1.00 71.69 181 VAL A O 1
ATOM 1382 N N . CYS A 1 182 ? -0.251 0.571 -21.746 1.00 65.50 182 CYS A N 1
ATOM 1383 C CA . CYS A 1 182 ? -0.745 0.306 -20.412 1.00 65.50 182 CYS A CA 1
ATOM 1384 C C . CYS A 1 182 ? -0.907 -1.209 -20.238 1.00 65.50 182 CYS A C 1
ATOM 1386 O O . CYS A 1 182 ? -1.918 -1.803 -20.611 1.00 65.50 182 CYS A O 1
ATOM 1388 N N . LEU A 1 183 ? 0.121 -1.845 -19.674 1.00 56.88 183 LEU A N 1
ATOM 1389 C CA . LEU A 1 183 ? 0.113 -3.263 -19.303 1.00 56.88 183 LEU A CA 1
ATOM 1390 C C . LEU A 1 183 ? -0.623 -3.519 -17.981 1.00 56.88 183 LEU A C 1
ATOM 1392 O O . LEU A 1 183 ? -0.716 -4.667 -17.537 1.00 56.88 183 LEU A O 1
ATOM 1396 N N . HIS A 1 184 ? -1.116 -2.469 -17.316 1.00 50.69 184 HIS A N 1
ATOM 1397 C CA . HIS A 1 184 ? -1.706 -2.607 -15.997 1.00 50.69 184 HIS A CA 1
ATOM 1398 C C . HIS A 1 184 ? -2.963 -3.475 -16.028 1.00 50.69 184 HIS A C 1
ATOM 1400 O O . HIS A 1 184 ? -3.873 -3.308 -16.840 1.00 50.69 184 HIS A O 1
ATOM 1406 N N . ARG A 1 185 ? -3.030 -4.373 -15.041 1.00 45.72 185 ARG A N 1
ATOM 1407 C CA . ARG A 1 185 ? -4.294 -4.889 -14.527 1.00 45.72 185 ARG A CA 1
ATOM 1408 C C . ARG A 1 185 ? -5.111 -3.664 -14.129 1.00 45.72 185 ARG A C 1
ATOM 1410 O O . ARG A 1 185 ? -4.721 -2.979 -13.192 1.00 45.72 185 ARG A O 1
ATOM 1417 N N . ASN A 1 186 ? -6.204 -3.376 -14.822 1.00 39.94 186 ASN A N 1
ATOM 1418 C CA . ASN A 1 186 ? -7.253 -2.582 -14.209 1.00 39.94 186 ASN A CA 1
ATOM 1419 C C . ASN A 1 186 ? -8.014 -3.551 -13.280 1.00 39.94 186 ASN A C 1
ATOM 1421 O O . ASN A 1 186 ? -8.683 -4.455 -13.790 1.00 39.94 186 ASN A O 1
ATOM 1425 N N . PRO A 1 187 ? -7.849 -3.467 -11.943 1.00 40.62 187 PRO A N 1
ATOM 1426 C CA . PRO A 1 187 ? -8.587 -4.329 -11.023 1.00 40.62 187 PRO A CA 1
ATOM 1427 C C . PRO A 1 187 ? -10.079 -3.968 -10.980 1.00 40.62 187 PRO A C 1
ATOM 1429 O O . PRO A 1 187 ? -10.879 -4.748 -10.472 1.00 40.62 187 PRO A O 1
ATOM 1432 N N . GLU A 1 188 ? -10.453 -2.799 -11.505 1.00 37.81 188 GLU A N 1
ATOM 1433 C CA . GLU A 1 188 ? -11.809 -2.257 -11.472 1.00 37.81 188 GLU A CA 1
ATOM 1434 C C . GLU A 1 188 ? -12.588 -2.561 -12.754 1.00 37.81 188 GLU A C 1
ATOM 1436 O O . GLU A 1 188 ? -13.811 -2.684 -12.708 1.00 37.81 188 GLU A O 1
ATOM 1441 N N . LEU A 1 189 ? -11.903 -2.735 -13.892 1.00 41.28 189 LEU A N 1
ATOM 1442 C CA . LEU A 1 189 ? -12.537 -3.039 -15.175 1.00 41.28 189 LEU A CA 1
ATOM 1443 C C . LEU A 1 189 ? -11.891 -4.259 -15.851 1.00 41.28 189 LEU A C 1
ATOM 1445 O O . LEU A 1 189 ? -10.698 -4.228 -16.166 1.00 41.28 189 LEU A O 1
ATOM 1449 N N . PRO A 1 190 ? -12.666 -5.320 -16.151 1.00 48.06 190 PRO A N 1
ATOM 1450 C CA . PRO A 1 190 ? -12.186 -6.471 -16.904 1.00 48.06 190 PRO A CA 1
ATOM 1451 C C . PRO A 1 190 ? -11.988 -6.111 -18.384 1.00 48.06 190 PRO A C 1
ATOM 1453 O O . PRO A 1 190 ? -12.818 -6.445 -19.220 1.00 48.06 190 PRO A O 1
ATOM 1456 N N . SER A 1 191 ? -10.929 -5.384 -18.742 1.00 48.62 191 SER A N 1
ATOM 1457 C CA . SER A 1 191 ? -10.653 -5.032 -20.141 1.00 48.62 191 SER A CA 1
ATOM 1458 C C . SER A 1 191 ? -9.620 -5.969 -20.775 1.00 48.62 191 SER A C 1
ATOM 1460 O O . SER A 1 191 ? -8.439 -5.892 -20.438 1.00 48.62 191 SER A O 1
ATOM 1462 N N . MET A 1 192 ? -10.027 -6.788 -21.755 1.00 52.44 192 MET A N 1
ATOM 1463 C CA . MET A 1 192 ? -9.093 -7.474 -22.667 1.00 52.44 192 MET A CA 1
ATOM 1464 C C . MET A 1 192 ? -8.683 -6.553 -23.823 1.00 52.44 192 MET A C 1
ATOM 1466 O O . MET A 1 192 ? -8.886 -6.855 -24.999 1.00 52.44 192 MET A O 1
ATOM 1470 N N . CYS A 1 193 ? -8.145 -5.388 -23.492 1.00 54.75 193 CYS A N 1
ATOM 1471 C CA . CYS A 1 193 ? -7.460 -4.537 -24.451 1.00 54.75 193 CYS A CA 1
ATOM 1472 C C . CYS A 1 193 ? -6.069 -4.211 -23.911 1.00 54.75 193 CYS A C 1
ATOM 1474 O O . CYS A 1 193 ? -5.845 -4.257 -22.704 1.00 54.75 193 CYS A O 1
ATOM 1476 N N . LEU A 1 194 ? -5.141 -3.897 -24.814 1.00 61.50 194 LEU A N 1
ATOM 1477 C CA . LEU A 1 194 ? -3.914 -3.180 -24.482 1.00 61.50 194 LEU A CA 1
ATOM 1478 C C . LEU A 1 194 ? -4.159 -1.711 -24.806 1.00 61.50 194 LEU A C 1
ATOM 1480 O O . LEU A 1 194 ? -4.024 -1.341 -25.977 1.00 61.50 194 LEU A O 1
ATOM 1484 N N . PRO A 1 195 ? -4.558 -0.870 -23.837 1.00 66.12 195 PRO A N 1
ATOM 1485 C CA . PRO A 1 195 ? -4.625 0.556 -24.081 1.00 66.12 195 PRO A CA 1
ATOM 1486 C C . PRO A 1 195 ? -3.236 1.032 -24.499 1.00 66.12 195 PRO A C 1
ATOM 1488 O O . PRO A 1 195 ? -2.252 0.802 -23.797 1.00 66.12 195 PRO A O 1
ATOM 1491 N N . ARG A 1 196 ? -3.166 1.671 -25.662 1.00 72.94 196 ARG A N 1
ATOM 1492 C CA . ARG A 1 196 ? -1.962 2.341 -26.143 1.00 72.94 196 ARG A CA 1
ATOM 1493 C C . ARG A 1 196 ? -2.204 3.837 -26.082 1.00 72.94 196 ARG A C 1
ATOM 1495 O O . ARG A 1 196 ? -3.253 4.300 -26.536 1.00 72.94 196 ARG A O 1
ATOM 1502 N N . SER A 1 197 ? -1.253 4.577 -25.536 1.00 79.56 197 SER A N 1
ATOM 1503 C CA . SER A 1 197 ? -1.188 6.025 -25.686 1.00 79.56 197 SER A CA 1
ATOM 1504 C C . SER A 1 197 ? -0.140 6.361 -26.737 1.00 79.56 197 SER A C 1
ATOM 1506 O O . SER A 1 197 ? 0.912 5.729 -26.831 1.00 79.56 197 SER A O 1
ATOM 1508 N N . HIS A 1 198 ? -0.454 7.359 -27.553 1.00 83.88 198 HIS A N 1
ATOM 1509 C CA . HIS A 1 198 ? 0.512 7.950 -28.462 1.00 83.88 198 HIS A CA 1
ATOM 1510 C C . HIS A 1 198 ? 1.062 9.230 -27.851 1.00 83.88 198 HIS A C 1
ATOM 1512 O O . HIS A 1 198 ? 0.323 9.956 -27.180 1.00 83.88 198 HIS A O 1
ATOM 1518 N N . ALA A 1 199 ? 2.326 9.526 -28.144 1.00 88.50 199 ALA A N 1
ATOM 1519 C CA . ALA A 1 199 ? 2.908 10.819 -27.827 1.00 88.50 199 ALA A CA 1
ATOM 1520 C C . ALA A 1 199 ? 2.063 11.932 -28.472 1.00 88.50 199 ALA A C 1
ATOM 1522 O O . ALA A 1 199 ? 1.819 11.939 -29.681 1.00 88.50 199 ALA A O 1
ATOM 1523 N N . VAL A 1 200 ? 1.599 12.866 -27.649 1.00 94.12 200 VAL A N 1
ATOM 1524 C CA . VAL A 1 200 ? 0.845 14.056 -28.065 1.00 94.12 200 VAL A CA 1
ATOM 1525 C C . VAL A 1 200 ? 1.801 15.222 -28.316 1.00 94.12 200 VAL A C 1
ATOM 1527 O O . VAL A 1 200 ? 1.550 16.064 -29.179 1.00 94.12 200 VAL A O 1
ATOM 1530 N N . PHE A 1 201 ? 2.919 15.247 -27.592 1.00 93.88 201 PHE A N 1
ATOM 1531 C CA . PHE A 1 201 ? 3.970 16.250 -27.691 1.00 93.88 201 PHE A CA 1
ATOM 1532 C C . PHE A 1 201 ? 5.319 15.586 -27.992 1.00 93.88 201 PHE A C 1
ATOM 1534 O O . PHE A 1 201 ? 5.501 14.405 -27.701 1.00 93.88 201 PHE A O 1
ATOM 1541 N N . PRO A 1 202 ? 6.281 16.304 -28.593 1.00 94.19 202 PRO A N 1
ATOM 1542 C CA . PRO A 1 202 ? 7.657 15.825 -28.635 1.00 94.19 202 PRO A CA 1
ATOM 1543 C C . PRO A 1 202 ? 8.282 15.837 -27.224 1.00 94.19 202 PRO A C 1
ATOM 1545 O O . PRO A 1 202 ? 7.887 16.674 -26.411 1.00 94.19 202 PRO A O 1
ATOM 1548 N N . PRO A 1 203 ? 9.289 14.985 -26.948 1.00 94.50 203 PRO A N 1
ATOM 1549 C CA . PRO A 1 203 ? 10.078 15.047 -25.717 1.00 94.50 203 PRO A CA 1
ATOM 1550 C C . PRO A 1 203 ? 10.636 16.444 -25.436 1.00 94.50 203 PRO A C 1
ATOM 1552 O O . PRO A 1 203 ? 11.174 17.101 -26.335 1.00 94.50 203 PRO A O 1
ATOM 1555 N N . TYR A 1 204 ? 10.527 16.888 -24.186 1.00 93.81 204 TYR A N 1
ATOM 1556 C CA . TYR A 1 204 ? 11.085 18.159 -23.744 1.00 93.81 204 TYR A CA 1
ATOM 1557 C C . TYR A 1 204 ? 12.615 18.095 -23.570 1.00 93.81 204 TYR A C 1
ATOM 1559 O O . TYR A 1 204 ? 13.149 17.299 -22.799 1.00 93.81 204 TYR A O 1
ATOM 1567 N N . GLU A 1 205 ? 13.335 18.987 -24.256 1.00 94.31 205 GLU A N 1
ATOM 1568 C CA . GLU A 1 205 ? 14.801 19.109 -24.201 1.00 94.31 205 GLU A CA 1
ATOM 1569 C C . GLU A 1 205 ? 15.552 17.775 -24.401 1.00 94.31 205 GLU A C 1
ATOM 1571 O O . GLU A 1 205 ? 15.598 17.242 -25.508 1.00 94.31 205 GLU A O 1
ATOM 1576 N N . GLN A 1 206 ? 16.210 17.274 -23.348 1.00 94.06 206 GLN A N 1
ATOM 1577 C CA . GLN A 1 206 ? 17.012 16.050 -23.355 1.00 94.06 206 GLN A CA 1
ATOM 1578 C C . GLN A 1 206 ? 16.273 14.867 -22.720 1.00 94.06 206 GLN A C 1
ATOM 1580 O O . GLN A 1 206 ? 16.897 13.824 -22.501 1.00 94.06 206 GLN A O 1
ATOM 1585 N N . SER A 1 207 ? 14.983 15.021 -22.399 1.00 95.38 207 SER A N 1
ATOM 1586 C CA . SER A 1 207 ? 14.194 13.948 -21.807 1.00 95.38 207 SER A CA 1
ATOM 1587 C C . SER A 1 207 ? 14.109 12.753 -22.756 1.00 95.38 207 SER A C 1
ATOM 1589 O O . SER A 1 207 ? 14.109 12.880 -23.985 1.00 95.38 207 SER A O 1
ATOM 1591 N N . ARG A 1 208 ? 14.107 11.553 -22.177 1.00 94.50 208 ARG A N 1
ATOM 1592 C CA . ARG A 1 208 ? 14.012 10.294 -22.924 1.00 94.50 208 ARG A CA 1
ATOM 1593 C C . ARG A 1 208 ? 13.020 9.360 -22.251 1.00 94.50 208 ARG A C 1
ATOM 1595 O O . ARG A 1 208 ? 12.872 9.400 -21.032 1.00 94.50 208 ARG A O 1
ATOM 1602 N N . SER A 1 209 ? 12.394 8.484 -23.033 1.00 90.88 209 SER A N 1
ATOM 1603 C CA . SER A 1 209 ? 11.569 7.416 -22.468 1.00 90.88 209 SER A CA 1
ATOM 1604 C C . SER A 1 209 ? 12.396 6.496 -21.578 1.00 90.88 209 SER A C 1
ATOM 1606 O O . SER A 1 209 ? 13.597 6.298 -21.807 1.00 90.88 209 SER A O 1
ATOM 1608 N N . ILE A 1 210 ? 11.743 5.909 -20.571 1.00 88.69 210 ILE A N 1
ATOM 1609 C CA . ILE A 1 210 ? 12.372 4.921 -19.680 1.00 88.69 210 ILE A CA 1
ATOM 1610 C C . ILE A 1 210 ? 12.973 3.788 -20.516 1.00 88.69 210 ILE A C 1
ATOM 1612 O O . ILE A 1 210 ? 14.117 3.397 -20.295 1.00 88.69 210 ILE A O 1
ATOM 1616 N N . ASP A 1 211 ? 12.238 3.330 -21.529 1.00 83.94 211 ASP A N 1
ATOM 1617 C CA . ASP A 1 211 ? 12.691 2.316 -22.476 1.00 83.94 211 ASP A CA 1
ATOM 1618 C C . ASP A 1 211 ? 14.001 2.707 -23.186 1.00 83.94 211 ASP A C 1
ATOM 1620 O O . ASP A 1 211 ? 14.973 1.951 -23.154 1.00 83.94 211 ASP A O 1
ATOM 1624 N N . THR A 1 212 ? 14.079 3.922 -23.744 1.00 87.88 212 THR A N 1
ATOM 1625 C CA . THR A 1 212 ? 15.282 4.421 -24.438 1.00 87.88 212 THR A CA 1
ATOM 1626 C C . THR A 1 212 ? 16.490 4.479 -23.502 1.00 87.88 212 THR A C 1
ATOM 1628 O O . THR A 1 212 ? 17.621 4.167 -23.898 1.00 87.88 212 THR A O 1
ATOM 1631 N N . ILE A 1 213 ? 16.267 4.906 -22.256 1.00 89.56 213 ILE A N 1
ATOM 1632 C CA . ILE A 1 213 ? 17.303 4.983 -21.221 1.00 89.56 213 ILE A CA 1
ATOM 1633 C C . ILE A 1 213 ? 17.815 3.581 -20.888 1.00 89.56 213 ILE A C 1
ATOM 1635 O O . ILE A 1 213 ? 19.020 3.343 -20.970 1.00 89.56 213 ILE A O 1
ATOM 1639 N N . LEU A 1 214 ? 16.919 2.643 -20.573 1.00 85.19 214 LEU A N 1
ATOM 1640 C CA . LEU A 1 214 ? 17.284 1.268 -20.227 1.00 85.19 214 LEU A CA 1
ATOM 1641 C C . LEU A 1 214 ? 17.979 0.550 -21.391 1.00 85.19 214 LEU A C 1
ATOM 1643 O O . LEU A 1 214 ? 18.982 -0.129 -21.171 1.00 85.19 214 LEU A O 1
ATOM 1647 N N . HIS A 1 215 ? 17.529 0.761 -22.630 1.00 81.56 215 HIS A N 1
ATOM 1648 C CA . HIS A 1 215 ? 18.190 0.246 -23.830 1.00 81.56 215 HIS A CA 1
ATOM 1649 C C . HIS A 1 215 ? 19.615 0.790 -23.979 1.00 81.56 215 HIS A C 1
ATOM 1651 O O . HIS A 1 215 ? 20.553 0.019 -24.192 1.00 81.56 215 HIS A O 1
ATOM 1657 N N . SER A 1 216 ? 19.803 2.101 -23.813 1.00 85.69 216 SER A N 1
ATOM 1658 C CA . SER A 1 216 ? 21.128 2.733 -23.892 1.00 85.69 216 SER A CA 1
ATOM 1659 C C . SER A 1 216 ? 22.068 2.192 -22.811 1.00 85.69 216 SER A C 1
ATOM 1661 O O . SER A 1 216 ? 23.178 1.757 -23.117 1.00 85.69 216 SER A O 1
ATOM 1663 N N . LEU A 1 217 ? 21.586 2.113 -21.565 1.00 82.88 217 LEU A N 1
ATOM 1664 C CA . LEU A 1 217 ? 22.334 1.530 -20.454 1.00 82.88 217 LEU A CA 1
ATOM 1665 C C . LEU A 1 217 ? 22.700 0.073 -20.747 1.00 82.88 217 LEU A C 1
ATOM 1667 O O . LEU A 1 217 ? 23.854 -0.301 -20.612 1.00 82.88 217 LEU A O 1
ATOM 1671 N N . SER A 1 218 ? 21.765 -0.751 -21.214 1.00 78.06 218 SER A N 1
ATOM 1672 C CA . SER A 1 218 ? 22.044 -2.164 -21.503 1.00 78.06 218 SER A CA 1
ATOM 1673 C C . SER A 1 218 ? 23.100 -2.383 -22.594 1.00 78.06 218 SER A C 1
ATOM 1675 O O . SER A 1 218 ? 23.827 -3.377 -22.569 1.00 78.06 218 SER A O 1
ATOM 1677 N N . LYS A 1 219 ? 23.196 -1.457 -23.556 1.00 77.06 219 LYS A N 1
ATOM 1678 C CA . LYS A 1 219 ? 24.182 -1.504 -24.636 1.00 77.06 219 LYS A CA 1
ATOM 1679 C C . LYS A 1 219 ? 25.579 -1.157 -24.127 1.00 77.06 219 LYS A C 1
ATOM 1681 O O . LYS A 1 219 ? 26.546 -1.814 -24.511 1.00 77.06 219 LYS A O 1
ATOM 1686 N N . ASP A 1 220 ? 25.666 -0.139 -23.277 1.00 77.62 220 ASP A N 1
ATOM 1687 C CA . ASP A 1 220 ? 26.933 0.386 -22.767 1.00 77.62 220 ASP A CA 1
ATOM 1688 C C . ASP A 1 220 ? 27.462 -0.458 -21.598 1.00 77.62 220 ASP A C 1
ATOM 1690 O O . ASP A 1 220 ? 28.647 -0.796 -21.532 1.00 77.62 220 ASP A O 1
ATOM 1694 N N . PHE A 1 221 ? 26.568 -0.903 -20.717 1.00 69.62 221 PHE A N 1
ATOM 1695 C CA . PHE A 1 221 ? 26.842 -1.930 -19.728 1.00 69.62 221 PHE A CA 1
ATOM 1696 C C . PHE A 1 221 ? 26.744 -3.287 -20.415 1.00 69.62 221 PHE A C 1
ATOM 1698 O O . PHE A 1 221 ? 25.721 -3.951 -20.316 1.00 69.62 221 PHE A O 1
ATOM 1705 N N . SER A 1 222 ? 27.800 -3.733 -21.107 1.00 58.03 222 SER A N 1
ATOM 1706 C CA . SER A 1 222 ? 27.840 -5.106 -21.624 1.00 58.03 222 SER A CA 1
ATOM 1707 C C . SER A 1 222 ? 27.694 -6.069 -20.441 1.00 58.03 222 SER A C 1
ATOM 1709 O O . SER A 1 222 ? 28.631 -6.306 -19.671 1.00 58.03 222 SER A O 1
ATOM 1711 N N . THR A 1 223 ? 26.476 -6.551 -20.224 1.00 57.53 223 THR A N 1
ATOM 1712 C CA . THR A 1 223 ? 26.108 -7.304 -19.040 1.00 57.53 223 THR A CA 1
ATOM 1713 C C . THR A 1 223 ? 26.739 -8.686 -19.171 1.00 57.53 223 THR A C 1
ATOM 1715 O O . THR A 1 223 ? 26.247 -9.609 -19.815 1.00 57.53 223 THR A O 1
ATOM 1718 N N . SER A 1 224 ? 27.947 -8.811 -1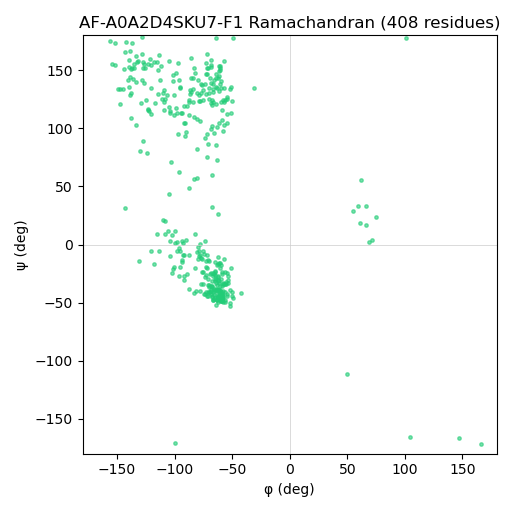8.632 1.00 59.16 224 SER A N 1
ATOM 1719 C CA . SER A 1 224 ? 28.490 -10.089 -18.199 1.00 59.16 224 SER A CA 1
ATOM 1720 C C . SER A 1 224 ? 28.204 -10.183 -16.713 1.00 59.16 224 SER A C 1
ATOM 1722 O O . SER A 1 224 ? 29.117 -10.180 -15.892 1.00 59.16 224 SER A O 1
ATOM 1724 N N . TRP A 1 225 ? 26.915 -10.185 -16.348 1.00 62.41 225 TRP A N 1
ATOM 1725 C CA . TRP A 1 225 ? 26.541 -10.373 -14.950 1.00 62.41 225 TRP A CA 1
ATOM 1726 C C . TRP A 1 225 ? 27.151 -11.712 -14.535 1.00 62.41 225 TRP A C 1
ATOM 1728 O O . TRP A 1 225 ? 26.975 -12.721 -15.226 1.00 62.41 225 TRP A O 1
ATOM 1738 N N . LYS A 1 226 ? 27.983 -11.685 -13.493 1.00 59.47 226 LYS A N 1
ATOM 1739 C CA . LYS A 1 226 ? 28.681 -12.858 -12.957 1.00 59.47 226 LYS A CA 1
ATOM 1740 C C . LYS A 1 226 ? 27.898 -13.393 -11.763 1.00 59.47 226 LYS A C 1
ATOM 1742 O O . LYS A 1 226 ? 27.163 -12.654 -11.118 1.00 59.47 226 LYS A O 1
ATOM 1747 N N . GLY A 1 227 ? 28.079 -14.674 -11.463 1.00 62.16 227 GLY A N 1
ATOM 1748 C CA . GLY A 1 227 ? 27.393 -15.352 -10.363 1.00 62.16 227 GLY A CA 1
ATOM 1749 C C . GLY A 1 227 ? 26.209 -16.210 -10.824 1.00 62.16 227 GLY A C 1
ATOM 1750 O O . GLY A 1 227 ? 25.916 -16.249 -12.022 1.00 62.16 227 GLY A O 1
ATOM 1751 N N . PRO A 1 228 ? 25.540 -16.904 -9.886 1.00 52.81 228 PRO A N 1
ATOM 1752 C CA . PRO A 1 228 ? 24.524 -17.919 -10.188 1.00 52.81 228 PRO A CA 1
ATOM 1753 C C . PRO A 1 228 ? 23.379 -17.384 -11.059 1.00 52.81 228 PRO A C 1
ATOM 1755 O O . PRO A 1 228 ? 22.902 -18.063 -11.961 1.00 52.81 228 PRO A O 1
ATOM 1758 N N . TRP A 1 229 ? 23.020 -16.114 -10.865 1.00 51.97 229 TRP A N 1
ATOM 1759 C CA . TRP A 1 229 ? 21.962 -15.431 -11.614 1.00 51.97 229 TRP A CA 1
ATOM 1760 C C . TRP A 1 229 ? 22.444 -14.663 -12.825 1.00 51.97 229 TRP A C 1
ATOM 1762 O O . TRP A 1 229 ? 21.646 -14.309 -13.689 1.00 51.97 229 TRP A O 1
ATOM 1772 N N . GLY A 1 230 ? 23.746 -14.418 -12.913 1.00 63.31 230 GLY A N 1
ATOM 1773 C CA . GLY A 1 230 ? 24.311 -13.608 -13.970 1.00 63.31 230 GLY A CA 1
ATOM 1774 C C . GLY A 1 230 ? 24.013 -14.181 -15.351 1.00 63.31 230 GLY A C 1
ATOM 1775 O O . GLY A 1 230 ? 23.575 -13.462 -16.239 1.00 63.31 230 GLY A O 1
ATOM 1776 N N . TYR A 1 231 ? 24.124 -15.501 -15.513 1.00 62.47 231 TYR A N 1
ATOM 1777 C CA . TYR A 1 231 ? 23.757 -16.179 -16.757 1.00 62.47 231 TYR A CA 1
ATOM 1778 C C . TYR A 1 231 ? 22.270 -16.011 -17.113 1.00 62.47 231 TYR A C 1
ATOM 1780 O O . TYR A 1 231 ? 21.959 -15.686 -18.255 1.00 62.47 231 TYR A O 1
ATOM 1788 N N . HIS A 1 232 ? 21.363 -16.167 -16.147 1.00 58.88 232 HIS A N 1
ATOM 1789 C CA . HIS A 1 232 ? 19.918 -16.035 -16.362 1.00 58.88 232 HIS A CA 1
ATOM 1790 C C . HIS A 1 232 ? 19.503 -14.599 -16.672 1.00 58.88 232 HIS A C 1
ATOM 1792 O O . HIS A 1 232 ? 18.738 -14.367 -17.602 1.00 58.88 232 HIS A O 1
ATOM 1798 N N . LEU A 1 233 ? 20.059 -13.633 -15.945 1.00 63.09 233 LEU A N 1
ATOM 1799 C CA . LEU A 1 233 ? 19.811 -12.214 -16.169 1.00 63.09 233 LEU A CA 1
ATOM 1800 C C . LEU A 1 233 ? 20.407 -11.772 -17.501 1.00 63.09 233 LEU A C 1
ATOM 1802 O O . LEU A 1 233 ? 19.756 -11.028 -18.217 1.00 63.09 233 LEU A O 1
ATOM 1806 N N . ASN A 1 234 ? 21.557 -12.305 -17.921 1.00 65.44 234 ASN A N 1
ATOM 1807 C CA . ASN A 1 234 ? 22.090 -12.066 -19.265 1.00 65.44 234 ASN A CA 1
ATOM 1808 C C . ASN A 1 234 ? 21.225 -12.732 -20.354 1.00 65.44 234 ASN A C 1
ATOM 1810 O O . ASN A 1 234 ? 21.041 -12.154 -21.422 1.00 65.44 234 ASN A O 1
ATOM 1814 N N . LEU A 1 235 ? 20.689 -13.933 -20.103 1.00 64.88 235 LEU A N 1
ATOM 1815 C CA . LEU A 1 235 ? 19.796 -14.640 -21.029 1.00 64.88 235 LEU A CA 1
ATOM 1816 C C . LEU A 1 235 ? 18.434 -13.962 -21.178 1.00 64.88 235 LEU A C 1
ATOM 1818 O O . LEU A 1 235 ? 17.887 -13.993 -22.271 1.00 64.88 235 LEU A O 1
ATOM 1822 N N . ALA A 1 236 ? 17.889 -13.382 -20.108 1.00 63.12 236 ALA A N 1
ATOM 1823 C CA . ALA A 1 236 ? 16.614 -12.673 -20.132 1.00 63.12 236 ALA A CA 1
ATOM 1824 C C . ALA A 1 236 ? 16.776 -11.224 -20.617 1.00 63.12 236 ALA A C 1
ATOM 1826 O O . ALA A 1 236 ? 15.985 -10.761 -21.433 1.00 63.12 236 ALA A O 1
ATOM 1827 N N . SER A 1 237 ? 17.823 -10.521 -20.170 1.00 65.69 237 SER A N 1
ATOM 1828 C CA . SER A 1 237 ? 18.044 -9.116 -20.535 1.00 65.69 237 SER A CA 1
ATOM 1829 C C . SER A 1 237 ? 18.451 -8.953 -21.992 1.00 65.69 237 SER A C 1
ATOM 1831 O O . SER A 1 237 ? 17.924 -8.072 -22.649 1.00 65.69 237 SER A O 1
ATOM 1833 N N . ARG A 1 238 ? 19.315 -9.808 -22.560 1.00 66.88 238 ARG A N 1
ATOM 1834 C CA . ARG A 1 238 ? 19.755 -9.637 -23.959 1.00 66.88 238 ARG A CA 1
ATOM 1835 C C . ARG A 1 238 ? 18.603 -9.652 -24.970 1.00 66.88 238 ARG A C 1
ATOM 1837 O O . ARG A 1 238 ? 18.574 -8.745 -25.797 1.00 66.88 238 ARG A O 1
ATOM 1844 N N . PRO A 1 239 ? 17.664 -10.618 -24.944 1.00 63.88 239 PRO A N 1
ATOM 1845 C CA . PRO A 1 239 ? 16.479 -10.565 -25.786 1.00 63.88 239 PRO A CA 1
ATOM 1846 C C . PRO A 1 239 ? 15.643 -9.324 -25.499 1.00 63.88 239 PRO A C 1
ATOM 1848 O O . PRO A 1 239 ? 15.345 -8.612 -26.439 1.00 63.88 239 PRO A O 1
ATOM 1851 N N . LEU A 1 240 ? 15.336 -9.012 -24.235 1.00 64.94 240 LEU A N 1
ATOM 1852 C CA . LEU A 1 240 ? 14.497 -7.854 -23.894 1.00 64.94 240 LEU A CA 1
ATOM 1853 C C . LEU A 1 240 ? 15.103 -6.519 -24.356 1.00 64.94 240 LEU A C 1
ATOM 1855 O O . LEU A 1 240 ? 14.386 -5.683 -24.879 1.00 64.94 240 LEU A O 1
ATOM 1859 N N . CYS A 1 241 ? 16.419 -6.353 -24.239 1.00 66.81 241 CYS A N 1
ATOM 1860 C CA . CYS A 1 241 ? 17.157 -5.152 -24.637 1.00 66.81 241 CYS A CA 1
ATOM 1861 C C . CYS A 1 241 ? 17.462 -5.068 -26.140 1.00 66.81 241 CYS A C 1
ATOM 1863 O O . CYS A 1 241 ? 18.070 -4.104 -26.598 1.00 66.81 241 CYS A O 1
ATOM 1865 N N . THR A 1 242 ? 17.161 -6.113 -26.910 1.00 68.38 242 THR A N 1
ATOM 1866 C CA . THR A 1 242 ? 17.335 -6.119 -28.375 1.00 68.38 242 THR A CA 1
ATOM 1867 C C . THR A 1 242 ? 16.026 -6.366 -29.111 1.00 68.38 242 THR A C 1
ATOM 1869 O O . THR A 1 242 ? 15.990 -6.313 -30.341 1.00 68.38 242 THR A O 1
ATOM 1872 N N . MET A 1 243 ? 14.960 -6.655 -28.370 1.00 66.06 243 MET A N 1
ATOM 1873 C CA . MET A 1 243 ? 13.628 -6.852 -28.896 1.00 66.06 243 MET A CA 1
ATOM 1874 C C . MET A 1 243 ? 13.015 -5.495 -29.182 1.00 66.06 243 MET A C 1
ATOM 1876 O O . MET A 1 243 ? 12.955 -4.624 -28.324 1.00 66.06 243 MET A O 1
ATOM 1880 N N . ASP A 1 244 ? 12.514 -5.357 -30.401 1.00 68.25 244 ASP A N 1
ATOM 1881 C CA . ASP A 1 244 ? 11.537 -4.330 -30.712 1.00 68.25 244 ASP A CA 1
ATOM 1882 C C . ASP A 1 244 ? 10.318 -4.563 -29.805 1.00 68.25 244 ASP A C 1
ATOM 1884 O O . ASP A 1 244 ? 9.691 -5.627 -29.871 1.00 68.25 244 ASP A O 1
ATOM 1888 N N . LEU A 1 245 ? 10.040 -3.609 -28.913 1.00 66.31 245 LEU A N 1
ATOM 1889 C CA . LEU A 1 245 ? 8.961 -3.711 -27.935 1.00 66.31 245 LEU A CA 1
ATOM 1890 C C . LEU A 1 245 ? 7.611 -3.896 -28.633 1.00 66.31 245 LEU A C 1
ATOM 1892 O O . LEU A 1 245 ? 6.797 -4.678 -28.148 1.00 66.31 245 LEU A O 1
ATOM 1896 N N . ASP A 1 246 ? 7.396 -3.275 -29.797 1.00 66.00 246 ASP A N 1
ATOM 1897 C CA . ASP A 1 246 ? 6.171 -3.460 -30.573 1.00 66.00 246 ASP A CA 1
ATOM 1898 C C . ASP A 1 246 ? 6.062 -4.902 -31.079 1.00 66.00 246 ASP A C 1
ATOM 1900 O O . ASP A 1 246 ? 5.019 -5.533 -30.916 1.00 66.00 246 ASP A O 1
ATOM 1904 N N . LEU A 1 247 ? 7.150 -5.468 -31.611 1.00 65.06 247 LEU A N 1
ATOM 1905 C CA . LEU A 1 247 ? 7.186 -6.863 -32.066 1.00 65.06 247 LEU A CA 1
ATOM 1906 C C . LEU A 1 247 ? 7.062 -7.858 -30.902 1.00 65.06 247 LEU A C 1
ATOM 1908 O O . LEU A 1 247 ? 6.471 -8.930 -31.047 1.00 65.06 247 LEU A O 1
ATOM 1912 N N . TRP A 1 248 ? 7.651 -7.547 -29.748 1.00 63.47 248 TRP A N 1
ATOM 1913 C CA . TRP A 1 248 ? 7.528 -8.371 -28.551 1.00 63.47 248 TRP A CA 1
ATOM 1914 C C . TRP A 1 248 ? 6.104 -8.341 -28.012 1.00 63.47 248 TRP A C 1
ATOM 1916 O O . TRP A 1 248 ? 5.547 -9.404 -27.754 1.00 63.47 248 TRP A O 1
ATOM 1926 N N . LEU A 1 249 ? 5.487 -7.162 -27.927 1.00 61.75 249 LEU A N 1
ATOM 1927 C CA . LEU A 1 249 ? 4.077 -7.012 -27.588 1.00 61.75 249 LEU A CA 1
ATOM 1928 C C . LEU A 1 249 ? 3.192 -7.768 -28.584 1.00 61.75 249 LEU A C 1
ATOM 1930 O O . LEU A 1 249 ? 2.309 -8.494 -28.148 1.00 61.75 249 LEU A O 1
ATOM 1934 N N . GLU A 1 250 ? 3.451 -7.686 -29.893 1.00 60.09 250 GLU A N 1
ATOM 1935 C CA . GLU A 1 250 ? 2.741 -8.492 -30.900 1.00 60.09 250 GLU A CA 1
ATOM 1936 C C . GLU A 1 250 ? 2.862 -9.996 -30.612 1.00 60.09 250 GLU A C 1
ATOM 1938 O O . GLU A 1 250 ? 1.855 -10.697 -30.547 1.00 60.09 250 GLU A O 1
ATOM 1943 N N . ARG A 1 251 ? 4.074 -10.490 -30.334 1.00 58.38 251 ARG A N 1
ATOM 1944 C CA . ARG A 1 251 ? 4.292 -11.905 -29.989 1.00 58.38 251 ARG A CA 1
ATOM 1945 C C . ARG A 1 251 ? 3.619 -12.306 -28.681 1.00 58.38 251 ARG A C 1
ATOM 1947 O O . ARG A 1 251 ? 3.106 -13.416 -28.585 1.00 58.38 251 ARG A O 1
ATOM 1954 N N . LEU A 1 252 ? 3.630 -11.446 -27.666 1.00 53.94 252 LEU A N 1
ATOM 1955 C CA . LEU A 1 252 ? 2.945 -11.713 -26.401 1.00 53.94 252 LEU A CA 1
ATOM 1956 C C . LEU A 1 252 ? 1.432 -11.804 -26.575 1.00 53.94 252 LEU A C 1
ATOM 1958 O O . LEU A 1 252 ? 0.799 -12.647 -25.942 1.00 53.94 252 LEU A O 1
ATOM 1962 N N . LEU A 1 253 ? 0.861 -10.961 -27.434 1.00 55.94 253 LEU A N 1
ATOM 1963 C CA . LEU A 1 253 ? -0.555 -11.019 -27.781 1.00 55.94 253 LEU A CA 1
ATOM 1964 C C . LEU A 1 253 ? -0.892 -12.313 -28.527 1.00 55.94 253 LEU A C 1
ATOM 1966 O O . LEU A 1 253 ? -1.905 -12.941 -28.219 1.00 55.94 253 LEU A O 1
ATOM 1970 N N . ASP A 1 254 ? -0.011 -12.753 -29.429 1.00 52.78 254 ASP A N 1
ATOM 1971 C CA . ASP A 1 254 ? -0.140 -14.030 -30.142 1.00 52.78 254 ASP A CA 1
ATOM 1972 C C . ASP A 1 254 ? -0.051 -15.245 -29.199 1.00 52.78 254 ASP A C 1
ATOM 1974 O O . ASP A 1 254 ? -0.708 -16.260 -29.429 1.00 52.78 254 ASP A O 1
ATOM 1978 N N . PHE A 1 255 ? 0.717 -15.161 -28.104 1.00 48.94 255 PHE A N 1
ATOM 1979 C CA . PHE A 1 255 ? 0.751 -16.212 -27.076 1.00 48.94 255 PHE A CA 1
ATOM 1980 C C . PHE A 1 255 ? -0.564 -16.322 -26.287 1.00 48.94 255 PHE A C 1
ATOM 1982 O O . PHE A 1 255 ? -0.854 -17.388 -25.740 1.00 48.94 255 PHE A O 1
ATOM 1989 N N . GLY A 1 256 ? -1.349 -15.241 -26.211 1.00 49.22 256 GLY A N 1
ATOM 1990 C CA . GLY A 1 256 ? -2.576 -15.164 -25.418 1.00 49.22 256 GLY A CA 1
ATOM 1991 C C . GLY A 1 256 ? -3.874 -15.468 -26.175 1.00 49.22 256 GLY A C 1
ATOM 1992 O O . GLY A 1 256 ? -4.876 -15.777 -25.528 1.00 49.22 256 GLY A O 1
ATOM 1993 N N . GLN A 1 257 ? -3.899 -15.389 -27.514 1.00 52.78 257 GLN A N 1
ATOM 1994 C CA . GLN A 1 257 ? -5.137 -15.511 -28.300 1.00 52.78 257 GLN A CA 1
ATOM 1995 C C . GLN A 1 257 ? -4.968 -16.245 -29.641 1.00 52.78 257 GLN A C 1
ATOM 1997 O O . GLN A 1 257 ? -3.941 -16.170 -30.300 1.00 52.78 257 GLN A O 1
ATOM 2002 N N . THR A 1 258 ? -6.039 -16.906 -30.101 1.00 47.38 258 THR A N 1
ATOM 2003 C CA . THR A 1 258 ? -6.129 -17.523 -31.440 1.00 47.38 258 THR A CA 1
ATOM 2004 C C . THR A 1 258 ? -6.420 -16.524 -32.570 1.00 47.38 258 THR A C 1
ATOM 2006 O O . THR A 1 258 ? -6.444 -16.932 -33.728 1.00 47.38 258 THR A O 1
ATOM 2009 N N . ASN A 1 259 ? -6.675 -15.244 -32.263 1.00 51.41 259 ASN A N 1
ATOM 2010 C CA . ASN A 1 259 ? -6.974 -14.195 -33.242 1.00 51.41 259 ASN A CA 1
ATOM 2011 C C . ASN A 1 259 ? -6.166 -12.919 -32.942 1.00 51.41 259 ASN A C 1
ATOM 2013 O O . ASN A 1 259 ? -6.079 -12.535 -31.778 1.00 51.41 259 ASN A O 1
ATOM 2017 N N . PRO A 1 260 ? -5.638 -12.223 -33.964 1.00 55.72 260 PRO A N 1
ATOM 2018 C CA . PRO A 1 260 ? -4.890 -10.985 -33.771 1.00 55.72 260 PRO A CA 1
ATOM 2019 C C . PRO A 1 260 ? -5.799 -9.867 -33.242 1.00 55.72 260 PRO A C 1
ATOM 2021 O O . PRO A 1 260 ? -6.891 -9.632 -33.774 1.00 55.72 260 PRO A O 1
ATOM 2024 N N . LEU A 1 261 ? -5.342 -9.146 -32.215 1.00 52.50 261 LEU A N 1
ATOM 2025 C CA . LEU A 1 261 ? -6.032 -7.954 -31.723 1.00 52.50 261 LEU A CA 1
ATOM 2026 C C . LEU A 1 261 ? -5.990 -6.837 -32.787 1.00 52.50 261 LEU A C 1
ATOM 2028 O O . LEU A 1 261 ? -4.958 -6.629 -33.431 1.00 52.50 261 LEU A O 1
ATOM 2032 N N . PRO A 1 262 ? -7.095 -6.102 -33.006 1.00 51.19 262 PRO A N 1
ATOM 2033 C CA . PRO A 1 262 ? -7.129 -5.017 -33.982 1.00 51.19 262 PRO A CA 1
ATOM 2034 C C . PRO A 1 262 ? -6.161 -3.885 -33.597 1.00 51.19 262 PRO A C 1
ATOM 2036 O O . PRO A 1 262 ? -6.130 -3.445 -32.453 1.00 51.19 262 PRO A O 1
ATOM 2039 N N . ARG A 1 263 ? -5.393 -3.403 -34.585 1.00 52.25 263 ARG A N 1
ATOM 2040 C CA . ARG A 1 263 ? -4.283 -2.439 -34.433 1.00 52.25 263 ARG A CA 1
ATOM 2041 C C . ARG A 1 263 ? -4.697 -0.971 -34.264 1.00 52.25 263 ARG A C 1
ATOM 2043 O O . ARG A 1 263 ? -3.837 -0.134 -34.012 1.00 52.25 263 ARG A O 1
ATOM 2050 N N . GLU A 1 264 ? -5.971 -0.635 -34.446 1.00 55.16 264 GLU A N 1
ATOM 2051 C CA . GLU A 1 264 ? -6.425 0.757 -34.347 1.00 55.16 264 GLU A CA 1
ATOM 2052 C C . GLU A 1 264 ? -6.717 1.164 -32.896 1.00 55.16 264 GLU A C 1
ATOM 2054 O O . GLU A 1 264 ? -7.275 0.345 -32.152 1.00 55.16 264 GLU A O 1
ATOM 2059 N N . PRO A 1 265 ? -6.406 2.420 -32.499 1.00 45.97 265 PRO A N 1
ATOM 2060 C CA . PRO A 1 265 ? -6.759 2.957 -31.190 1.00 45.97 265 PRO A CA 1
ATOM 2061 C C . PRO A 1 265 ? -8.269 2.862 -31.025 1.00 45.97 265 PRO A C 1
ATOM 2063 O O . PRO A 1 265 ? -9.054 3.598 -31.619 1.00 45.97 265 PRO A O 1
ATOM 2066 N N . SER A 1 266 ? -8.690 1.872 -30.259 1.00 42.75 266 SER A N 1
ATOM 2067 C CA . SER A 1 266 ? -10.091 1.606 -30.041 1.00 42.75 266 SER A CA 1
ATOM 2068 C C . SER A 1 266 ? -10.248 1.009 -28.656 1.00 42.75 266 SER A C 1
ATOM 2070 O O . SER A 1 266 ? -9.523 0.096 -28.263 1.00 42.75 266 SER A O 1
ATOM 2072 N N . LEU A 1 267 ? -11.223 1.522 -27.908 1.00 41.50 267 LEU A N 1
ATOM 2073 C CA . LEU A 1 267 ? -11.785 0.863 -26.731 1.00 41.50 267 LEU A CA 1
ATOM 2074 C C . LEU A 1 267 ? -12.544 -0.391 -27.200 1.00 41.50 267 LEU A C 1
ATOM 2076 O O . LEU A 1 267 ? -13.763 -0.484 -27.078 1.00 41.50 267 LEU A O 1
ATOM 2080 N N . ARG A 1 268 ? -11.861 -1.337 -27.852 1.00 41.28 268 ARG A N 1
ATOM 2081 C CA . ARG A 1 268 ? -12.468 -2.593 -28.287 1.00 41.28 268 ARG A CA 1
ATOM 2082 C C . ARG A 1 268 ? -12.291 -3.616 -27.189 1.00 41.28 268 ARG A C 1
ATOM 2084 O O . ARG A 1 268 ? -11.288 -4.310 -27.091 1.00 41.28 268 ARG A O 1
ATOM 2091 N N . TYR A 1 269 ? -13.328 -3.674 -26.373 1.00 40.69 269 TYR A N 1
ATOM 2092 C CA . TYR A 1 269 ? -13.617 -4.764 -25.466 1.00 40.69 269 TYR A CA 1
ATOM 2093 C C . TYR A 1 269 ? -13.868 -6.037 -26.289 1.00 40.69 269 TYR A C 1
ATOM 2095 O O . TYR A 1 269 ? -14.937 -6.206 -26.878 1.00 40.69 269 TYR A O 1
ATOM 2103 N N . GLN A 1 270 ? -12.878 -6.924 -26.382 1.00 41.66 270 GLN A N 1
ATOM 2104 C CA . GLN A 1 270 ? -13.181 -8.332 -26.618 1.00 41.66 270 GLN A CA 1
ATOM 2105 C C . GLN A 1 270 ? -13.612 -8.898 -25.266 1.00 41.66 270 GLN A C 1
ATOM 2107 O O . GLN A 1 270 ? -12.917 -8.711 -24.272 1.00 41.66 270 GLN A O 1
ATOM 2112 N N . GLY A 1 271 ? -14.811 -9.474 -25.213 1.00 42.31 271 GLY A N 1
ATOM 2113 C CA . GLY A 1 271 ? -15.395 -9.973 -23.970 1.00 42.31 271 GLY A CA 1
ATOM 2114 C C . GLY A 1 271 ? -14.513 -10.997 -23.268 1.00 42.31 271 GLY A C 1
ATOM 2115 O O . GLY A 1 271 ? -13.659 -11.612 -23.892 1.00 42.31 271 GLY A O 1
ATOM 2116 N N . GLU A 1 272 ? -14.747 -11.138 -21.967 1.00 46.28 272 GLU A N 1
ATOM 2117 C CA . GLU A 1 272 ? -14.037 -11.988 -21.009 1.00 46.28 272 GLU A CA 1
ATOM 2118 C C . GLU A 1 272 ? -13.468 -13.283 -21.621 1.00 46.28 272 GLU A C 1
ATOM 2120 O O . GLU A 1 272 ? -14.162 -14.020 -22.325 1.00 46.28 272 GLU A O 1
ATOM 2125 N N . SER A 1 273 ? -12.216 -13.623 -21.295 1.00 44.22 273 SER A N 1
ATOM 2126 C CA . SER A 1 273 ? -11.760 -15.008 -21.422 1.00 44.22 273 SER A CA 1
ATOM 2127 C C . SER A 1 273 ? -12.676 -15.847 -20.540 1.00 44.22 273 SER A C 1
ATOM 2129 O O . SER A 1 273 ? -12.589 -15.710 -19.328 1.00 44.22 273 SER A O 1
ATOM 2131 N N . ASP A 1 274 ? -13.590 -16.638 -21.116 1.00 48.44 274 ASP A N 1
ATOM 2132 C CA . ASP A 1 274 ? -14.618 -17.382 -20.374 1.00 48.44 274 ASP A CA 1
ATOM 2133 C C . ASP A 1 274 ? -13.974 -18.433 -19.452 1.00 48.44 274 ASP A C 1
ATOM 2135 O O . ASP A 1 274 ? -13.806 -19.608 -19.786 1.00 48.44 274 ASP A O 1
ATOM 2139 N N . ARG A 1 275 ? -13.586 -18.000 -18.250 1.00 51.00 275 ARG A N 1
ATOM 2140 C CA . ARG A 1 275 ? -12.995 -18.851 -17.218 1.00 51.00 275 ARG A CA 1
ATOM 2141 C C . ARG A 1 275 ? -14.052 -19.671 -16.489 1.00 51.00 275 ARG A C 1
ATOM 2143 O O . ARG A 1 275 ? -13.673 -20.535 -15.699 1.00 51.00 275 ARG A O 1
ATOM 2150 N N . SER A 1 276 ? -15.340 -19.549 -16.840 1.00 48.81 276 SER A N 1
ATOM 2151 C CA . SER A 1 276 ? -16.296 -20.613 -16.520 1.00 48.81 276 SER A CA 1
ATOM 2152 C C . SER A 1 276 ? -15.885 -21.941 -17.172 1.00 48.81 276 SER A C 1
ATOM 2154 O O . SER A 1 276 ? -16.312 -22.999 -16.703 1.00 48.81 276 SER A O 1
ATOM 2156 N N . LEU A 1 277 ? -14.996 -21.907 -18.177 1.00 47.91 277 LEU A N 1
ATOM 2157 C CA . LEU A 1 277 ? -14.352 -23.064 -18.799 1.00 47.91 277 LEU A CA 1
ATOM 2158 C C . LEU A 1 277 ? -12.990 -23.422 -18.186 1.00 47.91 277 LEU A C 1
ATOM 2160 O O . LEU A 1 277 ? -12.501 -24.526 -18.427 1.00 47.91 277 LEU A O 1
ATOM 2164 N N . TRP A 1 278 ? -12.381 -22.552 -17.367 1.00 49.66 278 TRP A N 1
ATOM 2165 C CA . TRP A 1 278 ? -11.144 -22.895 -16.669 1.00 49.66 278 TRP A CA 1
ATOM 2166 C C . TRP A 1 278 ? -11.438 -24.004 -15.660 1.00 49.66 278 TRP A C 1
ATOM 2168 O O . TRP A 1 278 ? -12.320 -23.912 -14.798 1.00 49.66 278 TRP A O 1
ATOM 2178 N N . ARG A 1 279 ? -10.717 -25.107 -15.806 1.00 55.38 279 ARG A N 1
ATOM 2179 C CA . ARG A 1 279 ? -10.743 -26.238 -14.890 1.00 55.38 279 ARG A CA 1
ATOM 2180 C C . ARG A 1 279 ? -9.297 -26.452 -14.467 1.00 55.38 279 ARG A C 1
ATOM 2182 O O . ARG A 1 279 ? -8.457 -26.609 -15.352 1.00 55.38 279 ARG A O 1
ATOM 2189 N N . PRO A 1 280 ? -8.972 -26.447 -13.165 1.00 54.31 280 PRO A N 1
ATOM 2190 C CA . PRO A 1 280 ? -7.647 -26.877 -12.753 1.00 54.31 280 PRO A CA 1
ATOM 2191 C C . PRO A 1 280 ? -7.422 -28.306 -13.277 1.00 54.31 280 PRO A C 1
ATOM 2193 O O . PRO A 1 280 ? -8.313 -29.150 -13.168 1.00 54.31 280 PRO A O 1
ATOM 2196 N N . GLU A 1 281 ? -6.251 -28.578 -13.866 1.00 51.03 281 GLU A N 1
ATOM 2197 C CA . GLU A 1 281 ? -5.923 -29.869 -14.516 1.00 51.03 281 GLU A CA 1
ATOM 2198 C C . GLU A 1 281 ? -6.128 -31.078 -13.591 1.00 51.03 281 GLU A C 1
ATOM 2200 O O . GLU A 1 281 ? -6.366 -32.205 -14.023 1.00 51.03 281 GLU A O 1
ATOM 2205 N N . LYS A 1 282 ? -6.057 -30.825 -12.284 1.00 57.59 282 LYS A N 1
ATOM 2206 C CA . LYS A 1 282 ? -6.462 -31.731 -11.220 1.00 57.59 282 LYS A CA 1
ATOM 2207 C C . LYS A 1 282 ? -7.653 -31.066 -10.539 1.00 57.59 282 LYS A C 1
ATOM 2209 O O . LYS A 1 282 ? -7.532 -29.918 -10.126 1.00 57.59 282 LYS A O 1
ATOM 2214 N N . ASN A 1 283 ? -8.766 -31.777 -10.354 1.00 54.38 283 ASN A N 1
ATOM 2215 C CA . ASN A 1 283 ? -9.972 -31.318 -9.633 1.00 54.38 283 ASN A CA 1
ATOM 2216 C C . ASN A 1 283 ? -9.732 -30.987 -8.133 1.00 54.38 283 ASN A C 1
ATOM 2218 O O . ASN A 1 283 ? -10.628 -31.123 -7.304 1.00 54.38 283 ASN A O 1
ATOM 2222 N N . VAL A 1 284 ? -8.514 -30.613 -7.743 1.00 61.09 284 VAL A N 1
ATOM 2223 C CA . VAL A 1 284 ? -8.081 -30.372 -6.374 1.00 61.09 284 VAL A CA 1
ATOM 2224 C C . VAL A 1 284 ? -7.301 -29.063 -6.347 1.00 61.09 284 VAL A C 1
ATOM 2226 O O . VAL A 1 284 ? -6.130 -29.011 -6.714 1.00 61.09 284 VAL A O 1
ATOM 2229 N N . ILE A 1 285 ? -7.953 -28.006 -5.870 1.00 64.44 285 ILE A N 1
ATOM 2230 C CA . ILE A 1 285 ? -7.267 -26.787 -5.444 1.00 64.44 285 ILE A CA 1
ATOM 2231 C C . ILE A 1 285 ? -6.675 -27.079 -4.061 1.00 64.44 285 ILE A C 1
ATOM 2233 O O . ILE A 1 285 ? -7.401 -27.464 -3.137 1.00 64.44 285 ILE A O 1
ATOM 2237 N N . GLN A 1 286 ? -5.360 -26.915 -3.898 1.00 67.25 286 GLN A N 1
ATOM 2238 C CA . GLN A 1 286 ? -4.736 -26.934 -2.573 1.00 67.25 286 GLN A CA 1
ATOM 2239 C C . GLN A 1 286 ? -5.126 -25.658 -1.822 1.00 67.25 286 GLN A C 1
ATOM 2241 O O . GLN A 1 286 ? -4.450 -24.640 -1.884 1.00 67.25 286 GLN A O 1
ATOM 2246 N N . PHE A 1 287 ? -6.275 -25.719 -1.155 1.00 71.94 287 PHE A N 1
ATOM 2247 C CA . PHE A 1 287 ? -6.879 -24.570 -0.490 1.00 71.94 287 PHE A CA 1
ATOM 2248 C C . PHE A 1 287 ? -6.115 -24.115 0.775 1.00 71.94 287 PHE A C 1
ATOM 2250 O O . PHE A 1 287 ? -5.874 -22.915 0.916 1.00 71.94 287 PHE A O 1
ATOM 2257 N N . PRO A 1 288 ? -5.668 -25.019 1.675 1.00 77.56 288 PRO A N 1
ATOM 2258 C CA . PRO A 1 288 ? -4.704 -24.665 2.707 1.00 77.56 288 PRO A CA 1
ATOM 2259 C C . PRO A 1 288 ? -3.271 -24.829 2.181 1.00 77.56 288 PRO A C 1
ATOM 2261 O O . PRO A 1 288 ? -2.801 -25.947 1.974 1.00 77.56 288 PRO A O 1
ATOM 2264 N N . ILE A 1 289 ? -2.552 -23.722 2.010 1.00 77.94 289 ILE A N 1
ATOM 2265 C CA . ILE A 1 289 ? -1.089 -23.755 1.891 1.00 77.94 289 ILE A CA 1
ATOM 2266 C C . ILE A 1 289 ? -0.467 -23.886 3.297 1.00 77.94 289 ILE A C 1
ATOM 2268 O O . ILE A 1 289 ? -0.971 -23.259 4.235 1.00 77.94 289 ILE A O 1
ATOM 2272 N N . PRO A 1 290 ? 0.624 -24.657 3.489 1.00 80.12 290 PRO A N 1
ATOM 2273 C CA . PRO A 1 290 ? 1.174 -24.954 4.821 1.00 80.12 290 PRO A CA 1
ATOM 2274 C C . PRO A 1 290 ? 1.465 -23.721 5.689 1.00 80.12 290 PRO A C 1
ATOM 2276 O O . PRO A 1 290 ? 1.295 -23.751 6.909 1.00 80.12 290 PRO A O 1
ATOM 2279 N N . ILE A 1 291 ? 1.857 -22.613 5.056 1.00 83.06 291 ILE A N 1
ATOM 2280 C CA . ILE A 1 291 ? 2.203 -21.362 5.734 1.00 83.06 291 ILE A CA 1
ATOM 2281 C C . ILE A 1 291 ? 1.004 -20.688 6.418 1.00 83.06 291 ILE A C 1
ATOM 2283 O O . ILE A 1 291 ? 1.180 -20.004 7.426 1.00 83.06 291 ILE A O 1
ATOM 2287 N N . LEU A 1 292 ? -0.228 -20.948 5.955 1.00 84.62 292 LEU A N 1
ATOM 2288 C CA . LEU A 1 292 ? -1.444 -20.380 6.551 1.00 84.62 292 LEU A CA 1
ATOM 2289 C C . LEU A 1 292 ? -1.619 -20.785 8.003 1.00 84.62 292 LEU A C 1
ATOM 2291 O O . LEU A 1 292 ? -2.055 -19.970 8.808 1.00 84.62 292 LEU A O 1
ATOM 2295 N N . LYS A 1 293 ? -1.242 -22.014 8.365 1.00 87.62 293 LYS A N 1
ATOM 2296 C CA . LYS A 1 293 ? -1.319 -22.473 9.753 1.00 87.62 293 LYS A CA 1
ATOM 2297 C C . LYS A 1 293 ? -0.546 -21.548 10.687 1.00 87.62 293 LYS A C 1
ATOM 2299 O O . LYS A 1 293 ? -1.000 -21.264 11.792 1.00 87.62 293 LYS A O 1
ATOM 2304 N N . ASN A 1 294 ? 0.628 -21.097 10.248 1.00 87.88 294 ASN A N 1
ATOM 2305 C CA . ASN A 1 294 ? 1.451 -20.177 11.017 1.00 87.88 294 ASN A CA 1
ATOM 2306 C C . ASN A 1 294 ? 0.850 -18.765 11.026 1.00 87.88 294 ASN A C 1
ATOM 2308 O O . ASN A 1 294 ? 0.814 -18.131 12.075 1.00 87.88 294 ASN A O 1
ATOM 2312 N N . LEU A 1 295 ? 0.320 -18.297 9.892 1.00 90.31 295 LEU A N 1
ATOM 2313 C CA . LEU A 1 295 ? -0.356 -16.999 9.805 1.00 90.31 295 LEU A CA 1
ATOM 2314 C C . LEU A 1 295 ? -1.571 -16.918 10.742 1.00 90.31 295 LEU A C 1
ATOM 2316 O O . LEU A 1 295 ? -1.673 -15.980 11.522 1.00 90.31 295 LEU A O 1
ATOM 2320 N N . PHE A 1 296 ? -2.436 -17.936 10.749 1.00 90.75 296 PHE A N 1
ATOM 2321 C CA . PHE A 1 296 ? -3.612 -18.004 11.625 1.00 90.75 296 PHE A CA 1
ATOM 2322 C C . PHE A 1 296 ? -3.274 -18.073 13.117 1.00 90.75 296 PHE A C 1
ATOM 2324 O O . PHE A 1 296 ? -4.020 -17.554 13.947 1.00 90.75 296 PHE A O 1
ATOM 2331 N N . LYS A 1 297 ? -2.159 -18.717 13.477 1.00 89.25 297 LYS A N 1
ATOM 2332 C CA . LYS A 1 297 ? -1.686 -18.760 14.868 1.00 89.25 297 LYS A CA 1
ATOM 2333 C C . LYS A 1 297 ? -1.155 -17.416 15.354 1.00 89.25 297 LYS A C 1
ATOM 2335 O O . LYS A 1 297 ? -1.239 -17.139 16.543 1.00 89.25 297 LYS A O 1
ATOM 2340 N N . ASN A 1 298 ? -0.615 -16.609 14.444 1.00 90.75 298 ASN A N 1
ATOM 2341 C CA . ASN A 1 298 ? 0.078 -15.364 14.761 1.00 90.75 298 ASN A CA 1
ATOM 2342 C C . ASN A 1 298 ? -0.700 -14.120 14.317 1.00 90.75 298 ASN A C 1
ATOM 2344 O O . ASN A 1 298 ? -0.095 -13.062 14.144 1.00 90.75 298 ASN A O 1
ATOM 2348 N N . VAL A 1 299 ? -2.019 -14.230 14.116 1.00 92.06 299 VAL A N 1
ATOM 2349 C CA . VAL A 1 299 ? -2.839 -13.069 13.754 1.00 92.06 299 VAL A CA 1
ATOM 2350 C C . VAL A 1 299 ? -2.729 -12.023 14.847 1.00 92.06 299 VAL A C 1
ATOM 2352 O O . VAL A 1 299 ? -3.060 -12.274 16.008 1.00 92.06 299 VAL A O 1
ATOM 2355 N N . LYS A 1 300 ? -2.290 -10.831 14.459 1.00 91.62 300 LYS A N 1
ATOM 2356 C CA . LYS A 1 300 ? -2.217 -9.684 15.353 1.00 91.62 300 LYS A CA 1
ATOM 2357 C C . LYS A 1 300 ? -3.522 -8.918 15.268 1.00 91.62 300 LYS A C 1
ATOM 2359 O O . LYS A 1 300 ? -3.769 -8.226 14.286 1.00 91.62 300 LYS A O 1
ATOM 2364 N N . ILE A 1 301 ? -4.365 -9.059 16.281 1.00 91.62 301 ILE A N 1
ATOM 2365 C CA . ILE A 1 301 ? -5.532 -8.188 16.426 1.00 91.62 301 ILE A CA 1
ATOM 2366 C C . ILE A 1 301 ? -5.003 -6.819 16.877 1.00 91.62 301 ILE A C 1
ATOM 2368 O O . ILE A 1 301 ? -4.214 -6.797 17.824 1.00 91.62 301 ILE A O 1
ATOM 2372 N N . PRO A 1 302 ? -5.381 -5.706 16.227 1.00 89.50 302 PRO A N 1
ATOM 2373 C CA . PRO A 1 302 ? -5.041 -4.375 16.717 1.00 89.50 302 PRO A CA 1
ATOM 2374 C C . PRO A 1 302 ? -5.506 -4.216 18.168 1.00 89.50 302 PRO A C 1
ATOM 2376 O O . PRO A 1 302 ? -6.656 -4.511 18.489 1.00 89.50 302 PRO A O 1
ATOM 2379 N N . GLN A 1 303 ? -4.600 -3.809 19.055 1.00 89.81 303 GLN A N 1
ATOM 2380 C CA . GLN A 1 303 ? -4.896 -3.625 20.475 1.00 89.81 303 GLN A CA 1
ATOM 2381 C C . GLN A 1 303 ? -4.711 -2.163 20.842 1.00 89.81 303 GLN A C 1
ATOM 2383 O O . GLN A 1 303 ? -3.620 -1.618 20.693 1.00 89.81 303 GLN A O 1
ATOM 2388 N N . THR A 1 304 ? -5.773 -1.552 21.354 1.00 93.81 304 THR A N 1
ATOM 2389 C CA . THR A 1 304 ? -5.699 -0.253 22.015 1.00 93.81 304 THR A CA 1
ATOM 2390 C C . THR A 1 304 ? -5.330 -0.444 23.485 1.00 93.81 304 THR A C 1
ATOM 2392 O O . THR A 1 304 ? -5.441 -1.531 24.062 1.00 93.81 304 THR A O 1
ATOM 2395 N N . SER A 1 305 ? -4.843 0.618 24.112 1.00 95.94 305 SER A N 1
ATOM 2396 C CA . SER A 1 305 ? -4.505 0.643 25.533 1.00 95.94 305 SER A CA 1
ATOM 2397 C C . SER A 1 305 ? -4.996 1.940 26.163 1.00 95.94 305 SER A C 1
ATOM 2399 O O . SER A 1 305 ? -5.437 2.849 25.470 1.00 95.94 305 SER A O 1
ATOM 2401 N N . LYS A 1 306 ? -4.883 2.074 27.489 1.00 96.31 306 LYS A N 1
ATOM 2402 C CA . LYS A 1 306 ? -5.183 3.357 28.145 1.00 96.31 306 LYS A CA 1
ATOM 2403 C C . LYS A 1 306 ? -4.269 4.491 27.670 1.00 96.31 306 LYS A C 1
ATOM 2405 O O . LYS A 1 306 ? -4.698 5.635 27.678 1.00 96.31 306 LYS A O 1
ATOM 2410 N N . GLN A 1 307 ? -3.027 4.172 27.300 1.00 97.31 307 GLN A N 1
ATOM 2411 C CA . GLN A 1 307 ? -2.067 5.148 26.785 1.00 97.31 307 GLN A CA 1
ATOM 2412 C C . GLN A 1 307 ? -2.351 5.497 25.321 1.00 97.31 307 GLN A C 1
ATOM 2414 O O . GLN A 1 307 ? -2.268 6.660 24.954 1.00 97.31 307 GLN A O 1
ATOM 2419 N N . TYR A 1 308 ? -2.723 4.499 24.519 1.00 97.81 308 TYR A N 1
ATOM 2420 C CA . TYR A 1 308 ? -3.017 4.624 23.091 1.00 97.81 308 TYR A CA 1
ATOM 2421 C C . TYR A 1 308 ? -4.436 4.108 22.808 1.00 97.81 308 TYR A C 1
ATOM 2423 O O . TYR A 1 308 ? -4.597 2.940 22.430 1.00 97.81 308 TYR A O 1
ATOM 2431 N N . PRO A 1 309 ? -5.473 4.916 23.097 1.00 97.44 309 PRO A N 1
ATOM 2432 C CA . PRO A 1 309 ? -6.860 4.461 23.070 1.00 97.44 309 PRO A CA 1
ATOM 2433 C C . PRO A 1 309 ? -7.447 4.333 21.660 1.00 97.44 309 PRO A C 1
ATOM 2435 O O . PRO A 1 309 ? -8.515 3.741 21.524 1.00 97.44 309 PRO A O 1
ATOM 2438 N N . PHE A 1 310 ? -6.766 4.844 20.633 1.00 98.00 310 PHE A N 1
ATOM 2439 C CA . PHE A 1 310 ? -7.255 4.853 19.257 1.00 98.00 310 PHE A CA 1
ATOM 2440 C C . PHE A 1 310 ? -6.416 3.962 18.336 1.00 98.00 310 PHE A C 1
ATOM 2442 O O . PHE A 1 310 ? -5.287 3.589 18.656 1.00 98.00 310 PHE A O 1
ATOM 2449 N N . LEU A 1 311 ? -6.976 3.637 17.173 1.00 96.75 311 LEU A N 1
ATOM 2450 C CA . LEU A 1 311 ? -6.302 2.995 16.053 1.00 96.75 311 LEU A CA 1
ATOM 2451 C C . LEU A 1 311 ? -6.085 4.008 14.929 1.00 96.75 311 LEU A C 1
ATOM 2453 O O . LEU A 1 311 ? -7.016 4.666 14.471 1.00 96.75 311 LEU A O 1
ATOM 2457 N N . LEU A 1 312 ? -4.852 4.094 14.455 1.00 97.31 312 LEU A N 1
ATOM 2458 C CA . LEU A 1 312 ? -4.441 4.955 13.363 1.00 97.31 312 LEU A CA 1
ATOM 2459 C C . LEU A 1 312 ? -4.675 4.266 12.013 1.00 97.31 312 LEU A C 1
ATOM 2461 O O . LEU A 1 312 ? -4.268 3.116 11.812 1.00 97.31 312 LEU A O 1
ATOM 2465 N N . HIS A 1 313 ? -5.304 4.991 11.091 1.00 95.56 313 HIS A N 1
ATOM 2466 C CA . HIS A 1 313 ? -5.512 4.593 9.701 1.00 95.56 313 HIS A CA 1
ATOM 2467 C C . HIS A 1 313 ? -4.911 5.656 8.776 1.00 95.56 313 HIS A C 1
ATOM 2469 O O . HIS A 1 313 ? -5.364 6.802 8.778 1.00 95.56 313 HIS A O 1
ATOM 2475 N N . THR A 1 314 ? -3.887 5.297 8.004 1.00 94.81 314 THR A N 1
ATOM 2476 C CA . THR A 1 314 ? -3.107 6.241 7.185 1.00 94.81 314 THR A CA 1
ATOM 2477 C C . THR A 1 314 ? -3.187 5.971 5.688 1.00 94.81 314 THR A C 1
ATOM 2479 O O . THR A 1 314 ? -2.882 6.857 4.897 1.00 94.81 314 THR A O 1
ATOM 2482 N N . SER A 1 315 ? -3.629 4.786 5.270 1.00 87.62 315 SER A N 1
ATOM 2483 C CA . SER A 1 315 ? -3.655 4.382 3.855 1.00 87.62 315 SER A CA 1
ATOM 2484 C C . SER A 1 315 ? -4.782 4.987 3.011 1.00 87.62 315 SER A C 1
ATOM 2486 O O . SER A 1 315 ? -4.766 4.850 1.789 1.00 87.62 315 SER A O 1
ATOM 2488 N N . GLY A 1 316 ? -5.788 5.607 3.632 1.00 79.50 316 GLY A N 1
ATOM 2489 C CA . GLY A 1 316 ? -6.916 6.198 2.909 1.00 79.50 316 GLY A CA 1
ATOM 2490 C C . GLY A 1 316 ? -6.510 7.438 2.110 1.00 79.50 316 GLY A C 1
ATOM 2491 O O . GLY A 1 316 ? -5.722 8.244 2.595 1.00 79.50 316 GLY A O 1
ATOM 2492 N N . SER A 1 317 ? -7.089 7.626 0.920 1.00 71.31 317 SER A N 1
ATOM 2493 C CA . SER A 1 317 ? -7.137 8.956 0.299 1.00 71.31 317 SER A CA 1
ATOM 2494 C C . SER A 1 317 ? -8.306 9.744 0.891 1.00 71.31 317 SER A C 1
ATOM 2496 O O . SER A 1 317 ? -9.316 9.147 1.268 1.00 71.31 317 SER A O 1
ATOM 2498 N N . ILE A 1 318 ? -8.171 11.064 1.001 1.00 68.00 318 ILE A N 1
ATOM 2499 C CA . ILE A 1 318 ? -9.308 11.943 1.336 1.00 68.00 318 ILE A CA 1
ATOM 2500 C C . ILE A 1 318 ? -10.039 12.353 0.070 1.00 68.00 318 ILE A C 1
ATOM 2502 O O . ILE A 1 318 ? -11.262 12.438 0.076 1.00 68.00 318 ILE A O 1
ATOM 2506 N N . ASP A 1 319 ? -9.286 12.610 -0.995 1.00 69.38 319 ASP A N 1
ATOM 2507 C CA . ASP A 1 319 ? -9.805 13.107 -2.252 1.00 69.38 319 ASP A CA 1
ATOM 2508 C C . ASP A 1 319 ? -9.333 12.267 -3.437 1.00 69.38 319 ASP A C 1
ATOM 2510 O O . ASP A 1 319 ? -8.384 11.482 -3.359 1.00 69.38 319 ASP A O 1
ATOM 2514 N N . ASP A 1 320 ? -10.028 12.453 -4.553 1.00 65.12 320 ASP A N 1
ATOM 2515 C CA . ASP A 1 320 ? -9.731 11.805 -5.830 1.00 65.12 320 ASP A CA 1
ATOM 2516 C C . ASP A 1 320 ? -8.608 12.534 -6.599 1.00 65.12 320 ASP A C 1
ATOM 2518 O O . ASP A 1 320 ? -8.356 12.249 -7.772 1.00 65.12 320 ASP A O 1
ATOM 2522 N N . ALA A 1 321 ? -7.938 13.507 -5.968 1.00 63.16 321 ALA A N 1
ATOM 2523 C CA . ALA A 1 321 ? -6.900 14.303 -6.604 1.00 63.16 321 ALA A CA 1
ATOM 2524 C C . ALA A 1 321 ? -5.643 13.463 -6.874 1.00 63.16 321 ALA A C 1
ATOM 2526 O O . ALA A 1 321 ? -5.045 12.864 -5.977 1.00 63.16 321 ALA A O 1
ATOM 2527 N N . LEU A 1 322 ? -5.222 13.459 -8.139 1.00 57.22 322 LEU A N 1
ATOM 2528 C CA . LEU A 1 322 ? -4.145 12.604 -8.645 1.00 57.22 322 LEU A CA 1
ATOM 2529 C C . LEU A 1 322 ? -2.744 13.047 -8.195 1.00 57.22 322 LEU A C 1
ATOM 2531 O O . LEU A 1 322 ? -1.845 12.215 -8.085 1.00 57.22 322 LEU A O 1
ATOM 2535 N N . ASP A 1 323 ? -2.549 14.339 -7.933 1.00 63.66 323 ASP A N 1
ATOM 2536 C CA . ASP A 1 323 ? -1.279 14.930 -7.510 1.00 63.66 323 ASP A CA 1
ATOM 2537 C C . ASP A 1 323 ? -1.513 16.191 -6.663 1.00 63.66 323 ASP A C 1
ATOM 2539 O O . ASP A 1 323 ? -2.644 16.656 -6.532 1.00 63.66 323 ASP A O 1
ATOM 2543 N N . ASP A 1 324 ? -0.441 16.749 -6.094 1.00 65.75 324 ASP A N 1
ATOM 2544 C CA . ASP A 1 324 ? -0.513 17.941 -5.242 1.00 65.75 324 ASP A CA 1
ATOM 2545 C C . ASP A 1 324 ? -1.025 19.197 -5.957 1.00 65.75 324 ASP A C 1
ATOM 2547 O O . ASP A 1 324 ? -1.621 20.062 -5.319 1.00 65.75 324 ASP A O 1
ATOM 2551 N N . ALA A 1 325 ? -0.841 19.297 -7.275 1.00 65.56 325 ALA A N 1
ATOM 2552 C CA . ALA A 1 325 ? -1.258 20.462 -8.051 1.00 65.56 325 ALA A CA 1
ATOM 2553 C C . ALA A 1 325 ? -2.777 20.502 -8.286 1.00 65.56 325 ALA A C 1
ATOM 2555 O O . ALA A 1 325 ? -3.331 21.578 -8.516 1.00 65.56 325 ALA A O 1
ATOM 2556 N N . HIS A 1 326 ? -3.446 19.348 -8.225 1.00 68.19 326 HIS A N 1
ATOM 2557 C CA . HIS A 1 326 ? -4.894 19.213 -8.407 1.00 68.19 326 HIS A CA 1
ATOM 2558 C C . HIS A 1 326 ? -5.673 19.113 -7.089 1.00 68.19 326 HIS A C 1
ATOM 2560 O O . HIS A 1 326 ? -6.895 18.963 -7.116 1.00 68.19 326 HIS A O 1
ATOM 2566 N N . ARG A 1 327 ? -4.992 19.177 -5.941 1.00 68.50 327 ARG A N 1
ATOM 2567 C CA . ARG A 1 327 ? -5.634 19.106 -4.625 1.00 68.50 327 ARG A CA 1
ATOM 2568 C C . ARG A 1 327 ? -6.310 20.427 -4.282 1.00 68.50 327 ARG A C 1
ATOM 2570 O O . ARG A 1 327 ? -5.736 21.501 -4.463 1.00 68.50 327 ARG A O 1
ATOM 2577 N N . GLU A 1 328 ? -7.522 20.347 -3.736 1.00 66.31 328 GLU A N 1
ATOM 2578 C CA . GLU A 1 328 ? -8.136 21.502 -3.080 1.00 66.31 328 GLU A CA 1
ATOM 2579 C C . GLU A 1 328 ? -7.273 21.937 -1.881 1.00 66.31 328 GLU A C 1
ATOM 2581 O O . GLU A 1 328 ? -6.522 21.137 -1.315 1.00 66.31 328 GLU A O 1
ATOM 2586 N N . THR A 1 329 ? -7.361 23.222 -1.521 1.00 63.50 329 THR A N 1
ATOM 2587 C CA . THR A 1 329 ? -6.509 23.947 -0.555 1.00 63.50 329 THR A CA 1
ATOM 2588 C C . THR A 1 329 ? -6.673 23.501 0.905 1.00 63.50 329 THR A C 1
ATOM 2590 O O . THR A 1 329 ? -6.597 24.322 1.821 1.00 63.50 329 THR A O 1
ATOM 2593 N N . GLU A 1 330 ? -6.964 22.228 1.147 1.00 64.00 330 GLU A N 1
ATOM 2594 C CA . GLU A 1 330 ? -6.993 21.677 2.491 1.00 64.00 330 GLU A CA 1
ATOM 2595 C C . GLU A 1 330 ? -5.620 21.842 3.159 1.00 64.00 330 GLU A C 1
ATOM 2597 O O . GLU A 1 330 ? -4.584 21.704 2.500 1.00 64.00 330 GLU A O 1
ATOM 2602 N N . PRO A 1 331 ? -5.591 22.164 4.461 1.00 66.25 331 PRO A N 1
ATOM 2603 C CA . PRO A 1 331 ? -4.343 22.383 5.167 1.00 66.25 331 PRO A CA 1
ATOM 2604 C C . PRO A 1 331 ? -3.509 21.105 5.224 1.00 66.25 331 PRO A C 1
ATOM 2606 O O . PRO A 1 331 ? -4.024 20.003 5.406 1.00 66.25 331 PRO A O 1
ATOM 2609 N N . GLU A 1 332 ? -2.195 21.263 5.111 1.00 76.44 332 GLU A N 1
ATOM 2610 C CA . GLU A 1 332 ? -1.252 20.181 5.374 1.00 76.44 332 GLU A CA 1
ATOM 2611 C C . GLU A 1 332 ? -1.377 19.696 6.828 1.00 76.44 332 GLU A C 1
ATOM 2613 O O . GLU A 1 332 ? -1.739 20.455 7.730 1.00 76.44 332 GLU A O 1
ATOM 2618 N N . ARG A 1 333 ? -1.024 18.427 7.071 1.00 88.56 333 ARG A N 1
ATOM 2619 C CA . ARG A 1 333 ? -0.982 17.809 8.407 1.00 88.56 333 ARG A CA 1
ATOM 2620 C C . ARG A 1 333 ? -2.333 17.753 9.118 1.00 88.56 333 ARG A C 1
ATOM 2622 O O . ARG A 1 333 ? -2.446 18.197 10.259 1.00 88.56 333 ARG A O 1
ATOM 2629 N N . PHE A 1 334 ? -3.351 17.167 8.500 1.00 91.06 334 PHE A N 1
ATOM 2630 C CA . PHE A 1 334 ? -4.633 16.970 9.174 1.00 91.06 334 PHE A CA 1
ATOM 2631 C C . PHE A 1 334 ? -4.970 15.508 9.455 1.00 91.06 334 PHE A C 1
ATOM 2633 O O . PHE A 1 334 ? -4.551 14.603 8.735 1.00 91.06 334 PHE A O 1
ATOM 2640 N N . ALA A 1 335 ? -5.776 15.290 10.491 1.00 94.88 335 ALA A N 1
ATOM 2641 C CA . ALA A 1 335 ? -6.419 14.015 10.761 1.00 94.88 335 ALA A CA 1
ATOM 2642 C C . ALA A 1 335 ? -7.906 14.212 11.071 1.00 94.88 335 ALA A C 1
ATOM 2644 O O . ALA A 1 335 ? -8.345 15.285 11.485 1.00 94.88 335 ALA A O 1
ATOM 2645 N N . SER A 1 336 ? -8.685 13.157 10.879 1.00 95.50 336 SER A N 1
ATOM 2646 C CA . SER A 1 336 ? -10.116 13.135 11.160 1.00 95.50 336 SER A CA 1
ATOM 2647 C C . SER A 1 336 ? -10.417 12.188 12.319 1.00 95.50 336 SER A C 1
ATOM 2649 O O . SER A 1 336 ? -9.834 11.103 12.414 1.00 95.50 336 SER A O 1
ATOM 2651 N N . VAL A 1 337 ? -11.354 12.591 13.173 1.00 97.31 337 VAL A N 1
ATOM 2652 C CA . VAL A 1 337 ? -11.903 11.788 14.276 1.00 97.31 337 VAL A CA 1
ATOM 2653 C C . VAL A 1 337 ? -13.423 11.857 14.255 1.00 97.31 337 VAL A C 1
ATOM 2655 O O . VAL A 1 337 ? -13.997 12.810 13.731 1.00 97.31 337 VAL A O 1
ATOM 2658 N N . HIS A 1 338 ? -14.097 10.878 14.850 1.00 97.44 338 HIS A N 1
ATOM 2659 C CA . HIS A 1 338 ? -15.545 10.970 15.019 1.00 97.44 338 HIS A CA 1
ATOM 2660 C C . HIS A 1 338 ? -15.903 12.078 16.040 1.00 97.44 338 HIS A C 1
ATOM 2662 O O . HIS A 1 338 ? -15.229 12.174 17.073 1.00 97.44 338 HIS A O 1
ATOM 2668 N N . PRO A 1 339 ? -16.949 12.902 15.822 1.00 97.25 339 PRO A N 1
ATOM 2669 C CA . PRO A 1 339 ? -17.313 13.997 16.737 1.00 97.25 339 PRO A CA 1
ATOM 2670 C C . PRO A 1 339 ? -17.606 13.541 18.181 1.00 97.25 339 PRO A C 1
ATOM 2672 O O . PRO A 1 339 ? -17.232 14.220 19.136 1.00 97.25 339 PRO A O 1
ATOM 2675 N N . ASP A 1 340 ? -18.171 12.345 18.368 1.00 97.44 340 ASP A N 1
ATOM 2676 C CA . ASP A 1 340 ? -18.478 11.791 19.703 1.00 97.44 340 ASP A CA 1
ATOM 2677 C C . ASP A 1 340 ? -17.242 11.317 20.499 1.00 97.44 340 ASP A C 1
ATOM 2679 O O . ASP A 1 340 ? -17.364 10.807 21.614 1.00 97.44 340 ASP A O 1
ATOM 2683 N N . THR A 1 341 ? -16.028 11.489 19.968 1.00 96.56 341 THR A N 1
ATOM 2684 C CA . THR A 1 341 ? -14.786 11.215 20.716 1.00 96.56 341 THR A CA 1
ATOM 2685 C C . THR A 1 341 ? -14.501 12.244 21.817 1.00 96.56 341 THR A C 1
ATOM 2687 O O . THR A 1 341 ? -13.606 12.026 22.632 1.00 96.56 341 THR A O 1
ATOM 2690 N N . ASN A 1 342 ? -15.262 13.347 21.879 1.00 95.69 342 ASN A N 1
ATOM 2691 C CA . ASN A 1 342 ? -15.021 14.513 22.746 1.00 95.69 342 ASN A CA 1
ATOM 2692 C C . ASN A 1 342 ? -13.683 15.229 22.481 1.00 95.69 342 ASN A C 1
ATOM 2694 O O . ASN A 1 342 ? -13.202 15.984 23.326 1.00 95.69 342 ASN A O 1
ATOM 2698 N N . ILE A 1 343 ? -13.073 15.002 21.317 1.00 97.06 343 ILE A N 1
ATOM 2699 C CA . ILE A 1 343 ? -11.901 15.743 20.852 1.00 97.06 343 ILE A CA 1
ATOM 2700 C C . ILE A 1 343 ? -12.412 16.922 20.026 1.00 97.06 343 ILE A C 1
ATOM 2702 O O . ILE A 1 343 ? -13.087 16.726 19.022 1.00 97.06 343 ILE A O 1
ATOM 2706 N N . GLU A 1 344 ? -12.117 18.151 20.438 1.00 97.06 344 GLU A N 1
ATOM 2707 C CA . GLU A 1 344 ? -12.492 19.353 19.681 1.00 97.06 344 GLU A CA 1
ATOM 2708 C C . GLU A 1 344 ? -11.636 19.489 18.415 1.00 97.06 344 GLU A C 1
ATOM 2710 O O . GLU A 1 344 ? -10.480 19.073 18.418 1.00 97.06 344 GLU A O 1
ATOM 2715 N N . ALA A 1 345 ? -12.153 20.127 17.364 1.00 95.81 345 ALA A N 1
ATOM 2716 C CA . ALA A 1 345 ? -11.332 20.514 16.217 1.00 95.81 345 ALA A CA 1
ATOM 2717 C C . ALA A 1 345 ? -10.237 21.519 16.635 1.00 95.81 345 ALA A C 1
ATOM 2719 O O . ALA A 1 345 ? -10.474 22.383 17.482 1.00 95.81 345 ALA A O 1
ATOM 2720 N N . GLY A 1 346 ? -9.043 21.416 16.049 1.00 95.19 346 GLY A N 1
ATOM 2721 C CA . GLY A 1 346 ? -7.905 22.284 16.384 1.00 95.19 346 GLY A CA 1
ATOM 2722 C C . GLY A 1 346 ? -6.550 21.590 16.266 1.00 95.19 346 GLY A C 1
ATOM 2723 O O . GLY A 1 346 ? -6.457 20.511 15.694 1.00 95.19 346 GLY A O 1
ATOM 2724 N N . GLU A 1 347 ? -5.498 22.208 16.802 1.00 96.56 347 GLU A N 1
ATOM 2725 C CA . GLU A 1 347 ? -4.141 21.649 16.784 1.00 96.56 347 GLU A CA 1
ATOM 2726 C C . GLU A 1 347 ? -3.909 20.660 17.934 1.00 96.56 347 GLU A C 1
ATOM 2728 O O . GLU A 1 347 ? -4.237 20.933 19.092 1.00 96.56 347 GLU A O 1
ATOM 2733 N N . TYR A 1 348 ? -3.311 19.517 17.608 1.00 97.75 348 TYR A N 1
ATOM 2734 C CA . TYR A 1 348 ? -2.991 18.443 18.541 1.00 97.75 348 TYR A CA 1
ATOM 2735 C C . TYR A 1 348 ? -1.654 17.789 18.200 1.00 97.75 348 TYR A C 1
ATOM 2737 O O . TYR A 1 348 ? -1.124 17.925 17.097 1.00 97.75 348 TYR A O 1
ATOM 2745 N N . ILE A 1 349 ? -1.143 17.018 19.152 1.00 98.06 349 ILE A N 1
ATOM 2746 C CA . ILE A 1 349 ? -0.068 16.057 18.958 1.00 98.06 349 ILE A CA 1
ATOM 2747 C C . ILE A 1 349 ? -0.688 14.669 18.794 1.00 98.06 349 ILE A C 1
ATOM 2749 O O . ILE A 1 349 ? -1.343 14.167 19.707 1.00 98.06 349 ILE A O 1
ATOM 2753 N N . LEU A 1 350 ? -0.478 14.060 17.628 1.00 98.12 350 LEU A N 1
ATOM 2754 C CA . LEU A 1 350 ? -0.737 12.648 17.362 1.00 98.12 350 LEU A CA 1
ATOM 2755 C C . LEU A 1 350 ? 0.504 11.846 17.735 1.00 98.12 350 LEU A C 1
ATOM 2757 O O . LEU A 1 350 ? 1.585 12.110 17.216 1.00 98.12 350 LEU A O 1
ATOM 2761 N N . GLU A 1 351 ? 0.351 10.859 18.607 1.00 98.25 351 GLU A N 1
ATOM 2762 C CA . GLU A 1 351 ? 1.464 10.084 19.148 1.00 98.25 351 GLU A CA 1
ATOM 2763 C C . GLU A 1 351 ? 1.221 8.581 18.993 1.00 98.25 351 GLU A C 1
ATOM 2765 O O . GLU A 1 351 ? 0.111 8.073 19.169 1.00 98.25 351 GLU A O 1
ATOM 2770 N N . THR A 1 352 ? 2.290 7.854 18.688 1.00 98.00 352 THR A N 1
ATOM 2771 C CA . THR A 1 352 ? 2.358 6.392 18.748 1.00 98.00 352 THR A CA 1
ATOM 2772 C C . THR A 1 352 ? 3.584 5.986 19.564 1.00 98.00 352 THR A C 1
ATOM 2774 O O . THR A 1 352 ? 4.402 6.815 19.956 1.00 98.00 352 THR A O 1
ATOM 2777 N N . GLN A 1 353 ? 3.794 4.683 19.750 1.00 96.81 353 GLN A N 1
ATOM 2778 C CA . GLN A 1 353 ? 5.038 4.175 20.342 1.00 96.81 353 GLN A CA 1
ATOM 2779 C C . GLN A 1 353 ? 6.311 4.486 19.521 1.00 96.81 353 GLN A C 1
ATOM 2781 O O . GLN A 1 353 ? 7.412 4.217 19.999 1.00 96.81 353 GLN A O 1
ATOM 2786 N N . HIS A 1 354 ? 6.174 4.967 18.281 1.00 96.69 354 HIS A N 1
ATOM 2787 C CA . HIS A 1 354 ? 7.289 5.223 17.364 1.00 96.69 354 HIS A CA 1
ATOM 2788 C C . HIS A 1 354 ? 7.677 6.703 17.283 1.00 96.69 354 HIS A C 1
ATOM 2790 O O . HIS A 1 354 ? 8.810 7.003 16.920 1.00 96.69 354 HIS A O 1
ATOM 2796 N N . GLY A 1 355 ? 6.778 7.615 17.653 1.00 97.12 355 GLY A N 1
ATOM 2797 C CA . GLY A 1 355 ? 7.039 9.048 17.623 1.00 97.12 355 GLY A CA 1
ATOM 2798 C C . GLY A 1 355 ? 5.764 9.869 17.769 1.00 97.12 355 GLY A C 1
ATOM 2799 O O . GLY A 1 355 ? 4.683 9.329 18.015 1.00 97.12 355 GLY A O 1
ATOM 2800 N N . SER A 1 356 ? 5.888 11.179 17.575 1.00 97.44 356 SER A N 1
ATOM 2801 C CA . SER A 1 356 ? 4.760 12.103 17.606 1.00 97.44 356 SER A CA 1
ATOM 2802 C C . SER A 1 356 ? 4.846 13.174 16.521 1.00 97.44 356 SER A C 1
ATOM 2804 O O . SER A 1 356 ? 5.929 13.522 16.051 1.00 97.44 356 SER A O 1
ATOM 2806 N N . LEU A 1 357 ? 3.684 13.681 16.107 1.00 96.94 357 LEU A N 1
ATOM 2807 C CA . LEU A 1 357 ? 3.532 14.689 15.061 1.00 96.94 357 LEU A CA 1
ATOM 2808 C C . LEU A 1 357 ? 2.449 15.692 15.427 1.00 96.94 357 LEU A C 1
ATOM 2810 O O . LEU A 1 357 ? 1.390 15.323 15.932 1.00 96.94 357 LEU A O 1
ATOM 2814 N N . ARG A 1 358 ? 2.690 16.963 15.101 1.00 97.00 358 ARG A N 1
ATOM 2815 C CA . ARG A 1 358 ? 1.654 17.991 15.181 1.00 97.00 358 ARG A CA 1
ATOM 2816 C C . ARG A 1 358 ? 0.703 17.864 13.998 1.00 97.00 358 ARG A C 1
ATOM 2818 O O . ARG A 1 358 ? 1.156 17.801 12.853 1.00 97.00 358 ARG A O 1
ATOM 2825 N N . ILE A 1 359 ? -0.590 17.854 14.296 1.00 96.75 359 ILE A N 1
ATOM 2826 C CA . ILE A 1 359 ? -1.670 17.719 13.324 1.00 96.75 359 ILE A CA 1
ATOM 2827 C C . ILE A 1 359 ? -2.850 18.639 13.657 1.00 96.75 359 ILE A C 1
ATOM 2829 O O . ILE A 1 359 ? -3.045 19.029 14.808 1.00 96.75 359 ILE A O 1
ATOM 2833 N N . THR A 1 360 ? -3.669 18.936 12.654 1.00 95.56 360 THR A N 1
ATOM 2834 C CA . THR A 1 360 ? -4.959 19.618 12.802 1.00 95.56 360 THR A CA 1
ATOM 2835 C C . THR A 1 360 ? -6.095 18.600 12.753 1.00 95.56 360 THR A C 1
ATOM 2837 O O . THR A 1 360 ? -6.161 17.783 11.838 1.00 95.56 360 THR A O 1
ATOM 2840 N N . ILE A 1 361 ? -6.996 18.632 13.730 1.00 96.19 361 ILE A N 1
ATOM 2841 C CA . ILE A 1 361 ? -8.120 17.703 13.841 1.00 96.19 361 ILE A CA 1
ATOM 2842 C C . ILE A 1 361 ? -9.391 18.269 13.229 1.00 96.19 361 ILE A C 1
ATOM 2844 O O . ILE A 1 361 ? -9.785 19.398 13.524 1.00 96.19 361 ILE A O 1
ATOM 2848 N N . TYR A 1 362 ? -10.061 17.412 12.461 1.00 94.62 362 TYR A N 1
ATOM 2849 C CA . TYR A 1 362 ? -11.392 17.610 11.898 1.00 94.62 362 TYR A CA 1
ATOM 2850 C C . TYR A 1 362 ? -12.346 16.508 12.352 1.00 94.62 362 TYR A C 1
ATOM 2852 O O . TYR A 1 362 ? -11.928 15.416 12.746 1.00 94.62 362 TYR A O 1
ATOM 2860 N N . HIS A 1 363 ? -13.644 16.787 12.268 1.00 95.44 363 HIS A N 1
ATOM 2861 C CA . HIS A 1 363 ? -14.683 15.807 12.563 1.00 95.44 363 HIS A CA 1
ATOM 2862 C C . HIS A 1 363 ? -15.170 15.117 11.293 1.00 95.44 363 HIS A C 1
ATOM 2864 O O . HIS A 1 363 ? -15.424 15.775 10.289 1.00 95.44 363 HIS A O 1
ATOM 2870 N N . ASP A 1 364 ? -15.312 13.795 11.359 1.00 93.88 364 ASP A N 1
ATOM 2871 C CA . ASP A 1 364 ? -15.891 12.959 10.308 1.00 93.88 364 ASP A CA 1
ATOM 2872 C C . ASP A 1 364 ? -16.822 11.916 10.947 1.00 93.88 364 ASP A C 1
ATOM 2874 O O . ASP A 1 364 ? -16.376 10.976 11.608 1.00 93.88 364 ASP A O 1
ATOM 2878 N N . GLU A 1 365 ? -18.130 12.094 10.749 1.00 95.31 365 GLU A N 1
ATOM 2879 C CA . GLU A 1 365 ? -19.190 11.213 11.264 1.00 95.31 365 GLU A CA 1
ATOM 2880 C C . GLU A 1 365 ? -19.159 9.799 10.660 1.00 95.31 365 GLU A C 1
ATOM 2882 O O . GLU A 1 365 ? -19.785 8.886 11.190 1.00 95.31 365 GLU A O 1
ATOM 2887 N N . SER A 1 366 ? -18.428 9.578 9.562 1.00 91.88 366 SER A N 1
ATOM 2888 C CA . SER A 1 366 ? -18.293 8.247 8.960 1.00 91.88 366 SER A CA 1
ATOM 2889 C C . SER A 1 366 ? -17.273 7.351 9.674 1.00 91.88 366 SER A C 1
ATOM 2891 O O . SER A 1 366 ? -17.218 6.145 9.413 1.00 91.88 366 SER A O 1
ATOM 2893 N N . LEU A 1 367 ? -16.454 7.914 10.570 1.00 93.19 367 LEU A N 1
ATOM 2894 C CA . LEU A 1 367 ? -15.415 7.175 11.283 1.00 93.19 367 LEU A CA 1
ATOM 2895 C C . LEU A 1 367 ? -15.958 6.438 12.510 1.00 93.19 367 LEU A C 1
ATOM 2897 O O . LEU A 1 367 ? -16.896 6.864 13.172 1.00 93.19 367 LEU A O 1
ATOM 2901 N N . ARG A 1 368 ? -15.309 5.333 12.882 1.00 92.94 368 ARG A N 1
ATOM 2902 C CA . ARG A 1 368 ? -15.557 4.697 14.182 1.00 92.94 368 ARG A CA 1
ATOM 2903 C C . ARG A 1 368 ? -14.981 5.551 15.315 1.00 92.94 368 ARG A C 1
ATOM 2905 O O . ARG A 1 368 ? -13.958 6.208 15.145 1.00 92.94 368 ARG A O 1
ATOM 2912 N N . LEU A 1 369 ? -15.587 5.455 16.499 1.00 95.56 369 LEU A N 1
ATOM 2913 C CA . LEU A 1 369 ? -15.157 6.171 17.711 1.00 95.56 369 LEU A CA 1
ATOM 2914 C C . LEU A 1 369 ? -13.722 5.856 18.148 1.00 95.56 369 LEU A C 1
ATOM 2916 O O . LEU A 1 369 ? -13.096 6.654 18.836 1.00 95.56 369 LEU A O 1
ATOM 2920 N N . ASP A 1 370 ? -13.210 4.686 17.784 1.00 95.56 370 ASP A N 1
ATOM 2921 C CA . ASP A 1 370 ? -11.883 4.212 18.155 1.00 95.56 370 ASP A CA 1
ATOM 2922 C C . ASP A 1 370 ? -10.842 4.401 17.043 1.00 95.56 370 ASP A C 1
ATOM 2924 O O . ASP A 1 370 ? -9.744 3.859 17.148 1.00 95.56 370 ASP A O 1
ATOM 2928 N N . VAL A 1 371 ? -11.156 5.155 15.984 1.00 95.69 371 VAL A N 1
ATOM 2929 C CA . VAL A 1 371 ? -10.280 5.333 14.817 1.00 95.69 371 VAL A CA 1
ATOM 2930 C C . VAL A 1 371 ? -9.916 6.801 14.611 1.00 95.69 371 VAL A C 1
ATOM 2932 O O . VAL A 1 371 ? -10.777 7.678 14.609 1.00 95.69 371 VAL A O 1
ATOM 2935 N N . ILE A 1 372 ? -8.630 7.047 14.357 1.00 97.06 372 ILE A N 1
ATOM 2936 C CA . ILE A 1 372 ? -8.114 8.313 13.829 1.00 97.06 372 ILE A CA 1
ATOM 2937 C C . ILE A 1 372 ? -7.663 8.067 12.390 1.00 97.06 372 ILE A C 1
ATOM 2939 O O . ILE A 1 372 ? -6.802 7.219 12.141 1.00 97.06 372 ILE A O 1
ATOM 2943 N N . ARG A 1 373 ? -8.218 8.817 11.433 1.00 95.94 373 ARG A N 1
ATOM 2944 C CA . ARG A 1 373 ? -7.773 8.775 10.032 1.00 95.94 373 ARG A CA 1
ATOM 2945 C C . ARG A 1 373 ? -6.757 9.888 9.789 1.00 95.94 373 ARG A C 1
ATOM 2947 O O . ARG A 1 373 ? -7.128 11.053 9.830 1.00 95.94 373 ARG A O 1
ATOM 2954 N N . ALA A 1 374 ? -5.503 9.535 9.522 1.00 95.12 374 ALA A N 1
ATOM 2955 C CA . ALA A 1 374 ? -4.392 10.465 9.298 1.00 95.12 374 ALA A CA 1
ATOM 2956 C C . ALA A 1 374 ? -3.654 10.083 7.997 1.00 95.12 374 ALA A C 1
ATOM 2958 O O . ALA A 1 374 ? -2.666 9.349 8.022 1.00 95.12 374 ALA A O 1
ATOM 2959 N N . PRO A 1 375 ? -4.187 10.485 6.842 1.00 91.94 375 PRO A N 1
ATOM 2960 C CA . PRO A 1 375 ? -3.792 9.950 5.547 1.00 91.94 375 PRO A CA 1
ATOM 2961 C C . PRO A 1 375 ? -2.386 10.395 5.148 1.00 91.94 375 PRO A C 1
ATOM 2963 O O . PRO A 1 375 ? -2.061 11.584 5.178 1.00 91.94 375 PRO A O 1
ATOM 2966 N N . TYR A 1 376 ? -1.545 9.441 4.734 1.00 89.62 376 TYR A N 1
ATOM 2967 C CA . TYR A 1 376 ? -0.135 9.720 4.447 1.00 89.62 376 TYR A CA 1
ATOM 2968 C C . TYR A 1 376 ? 0.050 10.721 3.310 1.00 89.62 376 TYR A C 1
ATOM 2970 O O . TYR A 1 376 ? 1.022 11.470 3.292 1.00 89.62 376 TYR A O 1
ATOM 2978 N N . SER A 1 377 ? -0.905 10.787 2.381 1.00 84.62 377 SER A N 1
ATOM 2979 C CA . SER A 1 377 ? -0.878 11.740 1.276 1.00 84.62 377 SER A CA 1
ATOM 2980 C C . SER A 1 377 ? -0.884 13.201 1.737 1.00 84.62 377 SER A C 1
ATOM 2982 O O . SER A 1 377 ? -0.463 14.049 0.958 1.00 84.62 377 SER A O 1
ATOM 2984 N N . ARG A 1 378 ? -1.310 13.500 2.976 1.00 85.31 378 ARG A N 1
ATOM 2985 C CA . ARG A 1 378 ? -1.428 14.865 3.532 1.00 85.31 378 ARG A CA 1
ATOM 2986 C C . ARG A 1 378 ? -0.486 15.181 4.679 1.00 85.31 378 ARG A C 1
ATOM 2988 O O . ARG A 1 378 ? -0.463 16.313 5.162 1.00 85.31 378 ARG A O 1
ATOM 2995 N N . ILE A 1 379 ? 0.259 14.190 5.146 1.00 90.44 379 ILE A N 1
ATOM 2996 C CA . ILE A 1 379 ? 1.135 14.320 6.303 1.00 90.44 379 ILE A CA 1
ATOM 2997 C C . ILE A 1 379 ? 2.519 13.825 5.865 1.00 90.44 379 ILE A C 1
ATOM 2999 O O . ILE A 1 379 ? 2.797 12.628 5.978 1.00 90.44 379 ILE A O 1
ATOM 3003 N N . PRO A 1 380 ? 3.380 14.716 5.331 1.00 86.19 380 PRO A N 1
ATOM 3004 C CA . PRO A 1 380 ? 4.653 14.334 4.708 1.00 86.19 380 PRO A CA 1
ATOM 3005 C C . PRO A 1 380 ? 5.558 13.473 5.599 1.00 86.19 380 PRO A C 1
ATOM 3007 O O . PRO A 1 380 ? 6.314 12.637 5.112 1.00 86.19 380 PRO A O 1
ATOM 3010 N N . ASP A 1 381 ? 5.466 13.659 6.913 1.00 91.06 381 ASP A N 1
ATOM 3011 C CA . ASP A 1 381 ? 6.271 13.003 7.933 1.00 91.06 381 ASP A CA 1
ATOM 3012 C C . ASP A 1 381 ? 5.523 11.916 8.719 1.00 91.06 381 ASP A C 1
ATOM 3014 O O . ASP A 1 381 ? 6.072 11.407 9.695 1.00 91.06 381 ASP A O 1
ATOM 3018 N N . ILE A 1 382 ? 4.329 11.475 8.293 1.00 94.31 382 ILE A N 1
ATOM 3019 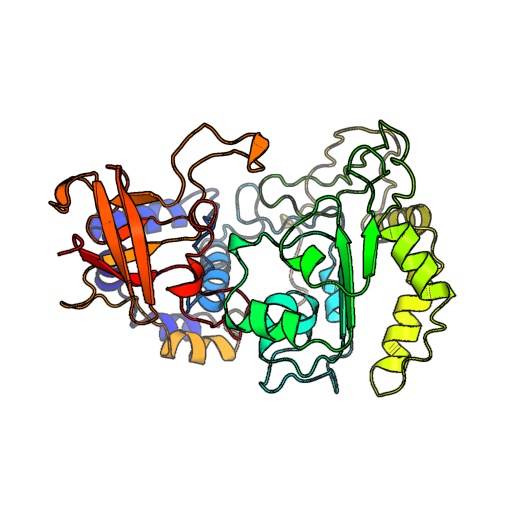C CA . ILE A 1 382 ? 3.555 10.441 9.015 1.00 94.31 382 ILE A CA 1
ATOM 3020 C C . ILE A 1 382 ? 4.345 9.154 9.242 1.00 94.31 382 ILE A C 1
ATOM 3022 O O . ILE A 1 382 ? 4.196 8.495 10.268 1.00 94.31 382 ILE A O 1
ATOM 3026 N N . MET A 1 383 ? 5.237 8.812 8.310 1.00 94.19 383 MET A N 1
ATOM 3027 C CA . MET A 1 383 ? 6.048 7.599 8.387 1.00 94.19 383 MET A CA 1
ATOM 3028 C C . MET A 1 383 ? 6.997 7.605 9.593 1.00 94.19 383 MET A C 1
ATOM 3030 O O . MET A 1 383 ? 7.465 6.545 9.994 1.00 94.19 383 MET A O 1
ATOM 3034 N N . THR A 1 384 ? 7.259 8.768 10.201 1.00 95.19 384 THR A N 1
ATOM 3035 C CA . THR A 1 384 ? 8.081 8.891 11.418 1.00 95.19 384 THR A CA 1
ATOM 3036 C C . THR A 1 384 ? 7.383 8.384 12.682 1.00 95.19 384 THR A C 1
ATOM 3038 O O . THR A 1 384 ? 8.061 8.046 13.648 1.00 95.19 384 THR A O 1
ATOM 3041 N N . ILE A 1 385 ? 6.049 8.275 12.674 1.00 96.19 385 ILE A N 1
ATOM 3042 C CA . ILE A 1 385 ? 5.257 7.744 13.798 1.00 96.19 385 ILE A CA 1
ATOM 3043 C C . ILE A 1 385 ? 4.681 6.360 13.503 1.00 96.19 385 ILE A C 1
ATOM 3045 O O . ILE A 1 385 ? 3.857 5.850 14.262 1.00 96.19 385 ILE A O 1
ATOM 3049 N N . LEU A 1 386 ? 5.094 5.730 12.407 1.00 95.75 386 LEU A N 1
ATOM 3050 C CA . LEU A 1 386 ? 4.679 4.383 12.039 1.00 95.75 386 LEU A CA 1
ATOM 3051 C C . LEU A 1 386 ? 5.810 3.381 12.302 1.00 95.75 386 LEU A C 1
ATOM 3053 O O . LEU A 1 386 ? 6.980 3.765 12.378 1.00 95.75 386 LEU A O 1
ATOM 3057 N N . PRO A 1 387 ? 5.493 2.084 12.460 1.00 93.12 387 PRO A N 1
ATOM 3058 C CA . PRO A 1 387 ? 6.525 1.072 12.567 1.00 93.12 387 PRO A CA 1
ATOM 3059 C C . PRO A 1 387 ? 7.367 1.049 11.298 1.00 93.12 387 PRO A C 1
ATOM 3061 O O . PRO A 1 387 ? 6.840 0.941 10.190 1.00 93.12 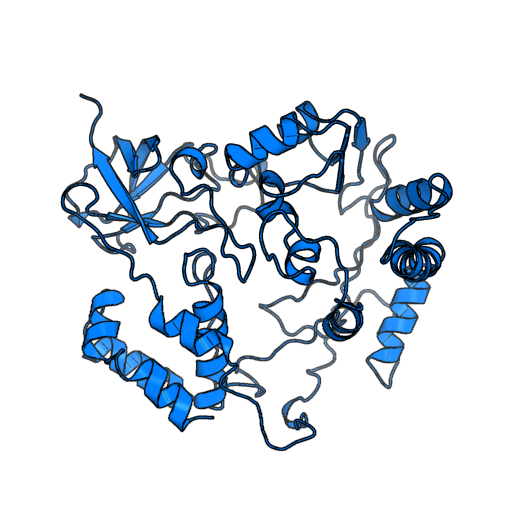387 PRO A O 1
ATOM 3064 N N . ASP A 1 388 ? 8.686 1.039 11.462 1.00 90.44 388 ASP A N 1
ATOM 3065 C CA . ASP A 1 388 ? 9.601 0.933 10.333 1.00 90.44 388 ASP A CA 1
ATOM 3066 C C . ASP A 1 388 ? 9.759 -0.523 9.857 1.00 90.44 388 ASP A C 1
ATOM 3068 O O . ASP A 1 388 ? 10.833 -1.124 9.866 1.00 90.44 388 ASP A O 1
ATOM 3072 N N . MET A 1 389 ? 8.632 -1.141 9.507 1.00 85.75 389 MET A N 1
ATOM 3073 C CA . MET A 1 389 ? 8.533 -2.550 9.154 1.00 85.75 389 MET A CA 1
ATOM 3074 C C . MET A 1 389 ? 7.620 -2.757 7.948 1.00 85.75 389 MET A C 1
ATOM 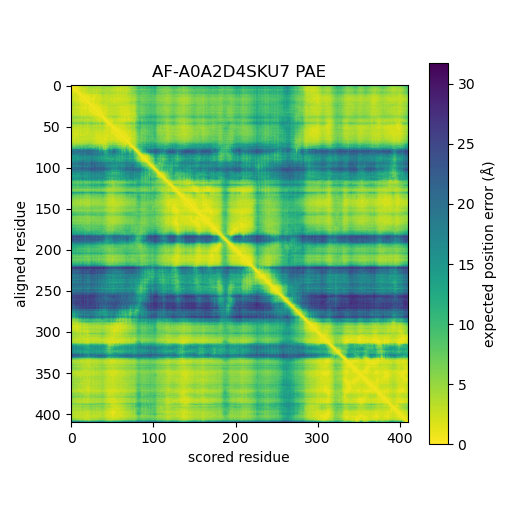3076 O O . MET A 1 389 ? 6.639 -2.045 7.738 1.00 85.75 389 MET A O 1
ATOM 3080 N N . VAL A 1 390 ? 7.915 -3.819 7.203 1.00 85.94 390 VAL A N 1
ATOM 3081 C CA . VAL A 1 390 ? 7.066 -4.341 6.131 1.00 85.94 390 VAL A CA 1
ATOM 3082 C C . VAL A 1 390 ? 6.614 -5.758 6.468 1.00 85.94 390 VAL A C 1
ATOM 3084 O O . VAL A 1 390 ? 7.249 -6.472 7.246 1.00 85.94 390 VAL A O 1
ATOM 3087 N N . SER A 1 391 ? 5.504 -6.185 5.880 1.00 83.81 391 SER A N 1
ATOM 3088 C CA . SER A 1 391 ? 5.049 -7.570 5.952 1.00 83.81 391 SER A CA 1
ATOM 3089 C C . SER A 1 391 ? 6.054 -8.489 5.255 1.00 83.81 391 SER A C 1
ATOM 3091 O O . SER A 1 391 ? 6.277 -8.375 4.051 1.00 83.81 391 SER A O 1
ATOM 3093 N N . SER A 1 392 ? 6.619 -9.455 5.982 1.00 77.12 392 SER A N 1
ATOM 3094 C CA . SER A 1 392 ? 7.617 -10.401 5.450 1.00 77.12 392 SER A CA 1
ATOM 3095 C C . SER A 1 392 ? 7.101 -11.278 4.301 1.00 77.12 392 SER A C 1
ATOM 3097 O O . SER A 1 392 ? 7.887 -11.885 3.581 1.00 77.12 392 SER A O 1
ATOM 3099 N N . TYR A 1 393 ? 5.780 -11.348 4.123 1.00 77.75 393 TYR A N 1
ATOM 3100 C CA . TYR A 1 393 ? 5.124 -12.169 3.106 1.00 77.75 393 TYR A CA 1
ATOM 3101 C C . TYR A 1 393 ? 4.683 -11.395 1.867 1.00 77.75 393 TYR A C 1
ATOM 3103 O O . TYR A 1 393 ? 4.396 -12.013 0.847 1.00 77.75 393 TYR A O 1
ATOM 3111 N N . THR A 1 394 ? 4.562 -10.071 1.959 1.00 76.44 394 THR A N 1
ATOM 3112 C CA . THR A 1 394 ? 4.013 -9.244 0.866 1.00 76.44 394 THR A CA 1
ATOM 3113 C C . THR A 1 394 ? 4.879 -8.038 0.529 1.00 76.44 394 THR A C 1
ATOM 3115 O O . THR A 1 394 ? 4.646 -7.415 -0.495 1.00 76.44 394 THR A O 1
ATOM 3118 N N . GLY A 1 395 ? 5.838 -7.678 1.386 1.00 78.38 395 GLY A N 1
ATOM 3119 C CA . GLY A 1 395 ? 6.621 -6.450 1.258 1.00 78.38 395 GLY A CA 1
ATOM 3120 C C . GLY A 1 395 ? 5.831 -5.165 1.507 1.00 78.38 395 GLY A C 1
ATOM 3121 O O . GLY A 1 395 ? 6.403 -4.084 1.399 1.00 78.38 395 GLY A O 1
ATOM 3122 N N . THR A 1 396 ? 4.542 -5.249 1.862 1.00 83.19 396 THR A N 1
ATOM 3123 C CA . THR A 1 396 ? 3.714 -4.063 2.107 1.00 83.19 396 THR A CA 1
ATOM 3124 C C . THR A 1 396 ? 4.085 -3.397 3.426 1.00 83.19 396 THR A C 1
ATOM 3126 O O . THR A 1 396 ? 4.314 -4.072 4.435 1.00 83.19 396 THR A O 1
ATOM 3129 N N . ALA A 1 397 ? 4.145 -2.066 3.423 1.00 87.62 397 ALA A N 1
ATOM 3130 C CA . ALA A 1 397 ? 4.317 -1.287 4.642 1.00 87.62 397 ALA A CA 1
ATOM 3131 C C . ALA A 1 397 ? 3.115 -1.474 5.578 1.00 87.62 397 ALA A C 1
ATOM 3133 O O . ALA A 1 397 ? 1.976 -1.653 5.138 1.00 87.62 397 ALA A O 1
ATOM 3134 N N . ILE A 1 398 ? 3.381 -1.444 6.881 1.00 92.25 398 ILE A N 1
ATOM 3135 C CA . ILE A 1 398 ? 2.337 -1.508 7.903 1.00 92.25 398 ILE A CA 1
ATOM 3136 C C . ILE A 1 398 ? 1.917 -0.070 8.207 1.00 92.25 398 ILE A C 1
ATOM 3138 O O . ILE A 1 398 ? 2.576 0.634 8.967 1.00 92.25 398 ILE A O 1
ATOM 3142 N N . LEU A 1 399 ? 0.832 0.353 7.569 1.00 93.69 399 LEU A N 1
ATOM 3143 C CA . LEU A 1 399 ? 0.314 1.720 7.593 1.00 93.69 399 LEU A CA 1
ATOM 3144 C C . LEU A 1 399 ? -0.890 1.881 8.527 1.00 93.69 399 LEU A C 1
ATOM 3146 O O . LEU A 1 399 ? -1.154 2.980 9.013 1.00 93.69 399 LEU A O 1
ATOM 3150 N N . ASP A 1 400 ? -1.609 0.789 8.789 1.00 95.25 400 ASP A N 1
ATOM 3151 C CA . ASP A 1 400 ? -2.904 0.817 9.460 1.00 95.25 400 ASP A CA 1
ATOM 3152 C C . ASP A 1 400 ? -2.983 -0.116 10.668 1.00 95.25 400 ASP A C 1
ATOM 3154 O O . ASP A 1 400 ? -2.276 -1.125 10.771 1.00 95.25 400 ASP A O 1
ATOM 3158 N N . GLY A 1 401 ? -3.914 0.204 11.571 1.00 94.38 401 GLY A N 1
ATOM 3159 C CA . GLY A 1 401 ? -4.166 -0.576 12.782 1.00 94.38 401 GLY A CA 1
ATOM 3160 C C . GLY A 1 401 ? -3.093 -0.374 13.852 1.00 94.38 401 GLY A C 1
ATOM 3161 O O . GLY A 1 401 ? -2.893 -1.253 14.691 1.00 94.38 401 GLY A O 1
ATOM 3162 N N . ILE A 1 402 ? -2.392 0.761 13.809 1.00 96.31 402 ILE A N 1
ATOM 3163 C CA . ILE A 1 402 ? -1.372 1.140 14.788 1.00 96.31 402 ILE A CA 1
ATOM 3164 C C . ILE A 1 402 ? -2.047 1.842 15.960 1.00 96.31 402 ILE A C 1
ATOM 3166 O O . ILE A 1 402 ? -2.822 2.767 15.754 1.00 96.31 402 ILE A O 1
ATOM 3170 N N . ALA A 1 403 ? -1.763 1.423 17.190 1.00 97.62 403 ALA A N 1
ATOM 3171 C CA . ALA A 1 403 ? -2.306 2.100 18.361 1.00 97.62 403 ALA A CA 1
ATOM 3172 C C . ALA A 1 403 ? -1.727 3.521 18.477 1.00 97.62 403 ALA A C 1
ATOM 3174 O O . ALA A 1 403 ? -0.509 3.703 18.403 1.00 97.62 403 ALA A O 1
ATOM 3175 N N . CYS A 1 404 ? -2.593 4.513 18.676 1.00 98.50 404 CYS A N 1
ATOM 3176 C CA . CYS A 1 404 ? -2.217 5.915 18.806 1.00 98.50 404 CYS A CA 1
ATOM 3177 C C . CYS A 1 404 ? -3.002 6.642 19.908 1.00 98.50 404 CYS A C 1
ATOM 3179 O O . CYS A 1 404 ? -3.995 6.145 20.452 1.00 98.50 404 CYS A O 1
ATOM 3181 N N . SER A 1 405 ? -2.518 7.827 20.264 1.00 98.31 405 SER A N 1
ATOM 3182 C CA . SER A 1 405 ? -3.153 8.768 21.178 1.00 98.31 405 SER A CA 1
ATOM 3183 C C . SER A 1 405 ? -3.123 10.168 20.578 1.00 98.31 405 SER A C 1
ATOM 3185 O O . SER A 1 405 ? -2.367 10.450 19.646 1.00 98.31 405 SER A O 1
ATOM 3187 N N . ILE A 1 406 ? -3.965 11.046 21.114 1.00 97.94 406 ILE A N 1
ATOM 3188 C CA . ILE A 1 406 ? -3.996 12.441 20.712 1.00 97.94 406 ILE A CA 1
ATOM 3189 C C . ILE A 1 406 ? -4.190 13.343 21.924 1.00 97.94 406 ILE A C 1
ATOM 3191 O O . ILE A 1 406 ? -5.003 13.046 22.801 1.00 97.94 406 ILE A O 1
ATOM 3195 N N . HIS A 1 407 ? -3.415 14.421 21.999 1.00 97.56 407 HIS A N 1
ATOM 3196 C CA . HIS A 1 407 ? -3.445 15.355 23.122 1.00 97.56 407 HIS A CA 1
ATOM 3197 C C . HIS A 1 407 ? -3.044 16.771 22.688 1.00 97.56 407 HIS A C 1
ATOM 3199 O O . HIS A 1 407 ? -2.362 16.948 21.681 1.00 97.56 407 HIS A O 1
ATOM 3205 N N . LYS A 1 408 ? -3.509 17.795 23.416 1.00 96.88 408 LYS A N 1
ATOM 3206 C CA . LYS A 1 408 ? -3.108 19.191 23.171 1.00 96.88 408 LYS A CA 1
ATOM 3207 C C . LYS A 1 408 ? -1.662 19.394 23.644 1.00 96.88 408 LYS A C 1
ATOM 3209 O O . LYS A 1 408 ? -1.240 18.766 24.614 1.00 96.88 408 LYS A O 1
ATOM 3214 N N . GLU A 1 409 ? -0.915 20.252 22.956 1.00 91.81 409 GLU A N 1
ATOM 3215 C CA . GLU A 1 409 ? 0.409 20.685 23.417 1.00 91.81 409 GLU A CA 1
ATOM 3216 C C . GLU A 1 409 ? 0.222 21.538 24.685 1.00 91.81 409 GLU A C 1
ATOM 3218 O O . GLU A 1 409 ? -0.592 22.464 24.687 1.00 91.81 409 GLU A O 1
ATOM 3223 N N . ASN A 1 410 ? 0.888 21.155 25.780 1.00 78.19 410 ASN A N 1
ATOM 3224 C CA . ASN A 1 410 ? 0.768 21.826 27.082 1.00 78.19 410 ASN A CA 1
ATOM 3225 C C . ASN A 1 410 ? 1.566 23.126 27.157 1.00 78.19 410 ASN A C 1
ATOM 3227 O O . ASN A 1 410 ? 2.699 23.150 26.623 1.00 78.19 410 ASN A O 1
#

pLDDT: mean 78.78, std 17.15, range [37.81, 98.5]

Solvent-accessible surface area (backbone atoms only — not comparable to full-atom values): 23834 Å² total; per-residue (Å²): 86,69,72,55,48,49,65,64,46,64,88,64,41,67,59,58,50,12,57,77,70,73,41,53,50,67,58,44,51,49,51,52,51,52,52,55,66,37,97,50,36,63,86,83,78,56,74,44,63,49,18,24,90,48,20,61,58,42,55,48,48,59,53,46,56,24,54,78,46,66,15,41,50,38,84,69,19,49,56,85,58,62,21,63,58,71,62,58,68,64,61,69,66,54,77,72,76,83,50,79,65,46,85,50,96,46,57,52,66,44,50,72,75,28,38,75,62,43,45,61,54,41,94,61,56,57,47,81,43,81,57,85,74,65,64,35,74,54,32,64,59,45,54,51,40,61,72,66,34,81,39,34,36,31,26,33,81,64,90,47,77,68,59,74,66,32,78,38,78,42,53,31,40,53,84,47,29,32,70,46,69,52,69,64,63,52,91,87,49,86,49,49,42,70,54,67,49,66,46,78,43,77,51,62,89,84,30,38,46,70,67,58,50,52,38,52,49,53,66,71,50,69,69,73,48,72,64,91,54,13,59,56,51,37,64,55,44,53,53,61,64,68,46,55,62,68,61,48,51,52,52,54,46,55,75,74,43,99,62,85,78,78,88,64,99,62,96,56,72,50,73,74,83,68,44,78,70,64,65,67,96,52,99,64,79,79,72,61,53,80,66,51,63,56,49,61,73,62,62,73,74,71,64,63,42,94,82,20,60,24,29,32,38,20,51,51,77,93,64,92,50,89,47,83,90,64,45,75,91,69,73,75,28,45,31,34,32,18,58,90,58,77,62,74,70,44,72,30,35,42,34,34,98,57,32,70,45,76,30,36,40,42,72,34,84,89,48,54,75,50,36,36,43,42,27,28,93,46,22,66,62,50,38,56,39,34,66,96,48,48,31,82,83,65,33,36,51,40,52,31,57,43,40,19,34,74,44,67,83,130

Mean predicted aligned error: 9.59 Å

Foldseek 3Di:
DVVVVCVLCVVVDLCNVCVLVVHDSCVSVVVLCCQLPDPADEDDDALQQLQAQLNVVSVLVNVVSCVVSVNELDVNRQDPQCQLHDCCVVLVPPDQPPPDAFVDNFRVSCCVVQVLLCLLRHPAQEDEAAEDDQLLPQFPSSLVSLLNHVAYEYAYCDDDPSNVSHPYYADAFDPQQAWDWPSDDPSPDSANDGQIDHRNDHGDDRHYHPLVVLLVCCVVCVQCPDDPCSVVCNVVVVCVSPDPVVVVSQVSSVVVDPDGDDPDNDSDGPDDPNCVPVQDPDNDDPSDDPCVSVSSVPPDSQDEDPQQQAKEAASDDPDPQPDPVRDDPDAAAEKEAAVVLVDDFAWKWKAAPQGIDIHTYDHDNVDDNRYIYGYSRRHSCLSSRAPSDAHSHNSRHNRTSGGIDIDHDD

Radius of gyration: 23.91 Å; Cα contacts (8 Å, |Δi|>4): 592; chains: 1; bounding box: 55×56×63 Å

Nearest PDB structures (foldseek):
  2jip-assembly1_A  TM=6.881E-01  e=9.396E-11  Desulfovibrio desulfuricans
  8j83-assembly1_A  TM=6.491E-01  e=1.114E-10  Methylorubrum extorquens AM1
  7vw6-assembly1_A  TM=6.542E-01  e=2.463E-10  Methylorubrum extorquens AM1
  1fdi-assembly1_A  TM=6.804E-01  e=2.724E-08  Escherichia coli
  8rja-assembly2_D  TM=7.327E-01  e=1.539E-03  Candidatus Methanoperedenaceae archaeon GB50

Secondary structure (DSSP, 8-state):
-HHHHHHHHTT--HHHHHHHHT--HHHHHHHHHHHHH-SS---PPPTTTTSSTTHHHHHHHHHHHHHHTT-BSSTTSB-----SS--HHHHHTS--TT----SS---HHHHHHHGGGGGGGS--SEEEEES---GGG--HHHHHHHHT-SEEEEEESS--HHHHT-SEEEEBPPTTTS-EE-----SSS--BS--EEPPSSPPPTT-B-HHHHHHHHHHHS-----STTHHHHHHHHHHHTTS-HHHHHHHHHHHH-SSPPP-SS----B----GGG---SSS----S-HHHHHHHHT-------SSS-EEEE-S--SS--SSGGGS--PPSSEEEE-GGG-PPSEEEEEEETTEEEEEEEEE-TTS-TTEEE--GGG-TTGGGGS-S-B-TTT--B--EEEEEEEE---

Sequence (410 aa):
GLSEVQSYIDQWTLERCANICGLEDVQFSGLCLKFARAAMGVVHLGAGALSNHNSALGAWAWMAVHMVTANALRPGGNYENLGAFDLYPALASLLMNDAPQGTQEIPPPLLMQTSFGFLPQSNLSGLLLMGSIPESLLRPSMKEAIQNLELLVVGSRQPNWITEQADWILPITHPFEENDVCLHRNPELPSMCLPRSHAVFPPYEQSRSIDTILHSLSKDFSTSWKGPWGYHLNLASRPLCTMDLDLWLERLLDFGQTNPLPREPSLRYQGESDRSLWRPEKNVIQFPIPILKNLFKNVKIPQTSKQYPFLLHTSGSIDDALDDAHRETEPERFASVHPDTNIEAGEYILETQHGSLRITIYHDESLRLDVIRAPYSRIPDIMTILPDMVSSYTGTAILDGIACSIHKEN